Protein AF-A0A9X4KW22-F1 (afdb_monomer_lite)

Structure (mmCIF, N/CA/C/O backbone):
data_AF-A0A9X4KW22-F1
#
_entry.id   AF-A0A9X4KW22-F1
#
loop_
_atom_site.group_PDB
_atom_site.id
_atom_site.type_symbol
_atom_site.label_atom_id
_atom_site.label_alt_id
_atom_site.label_comp_id
_atom_site.label_asym_id
_atom_site.label_entity_id
_atom_site.label_seq_id
_atom_site.pdbx_PDB_ins_code
_atom_site.Cartn_x
_atom_site.Cartn_y
_atom_site.Cartn_z
_atom_site.occupancy
_atom_site.B_iso_or_equiv
_atom_site.auth_seq_id
_atom_site.auth_comp_id
_atom_site.auth_asym_id
_atom_site.auth_atom_id
_atom_site.pdbx_PDB_model_num
ATOM 1 N N . MET A 1 1 ? 30.958 -29.853 -17.202 1.00 56.41 1 MET A N 1
ATOM 2 C CA . MET A 1 1 ? 30.035 -29.160 -18.134 1.00 56.41 1 MET A CA 1
ATOM 3 C C . MET A 1 1 ? 29.607 -29.977 -19.360 1.00 56.41 1 MET A C 1
ATOM 5 O O . MET A 1 1 ? 28.405 -30.111 -19.519 1.00 56.41 1 MET A O 1
ATOM 9 N N . ARG A 1 2 ? 30.495 -30.585 -20.183 1.00 57.00 2 ARG A N 1
ATOM 10 C CA . ARG A 1 2 ? 30.090 -31.343 -21.409 1.00 57.00 2 ARG A CA 1
ATOM 11 C C . ARG A 1 2 ? 28.967 -32.367 -21.187 1.00 57.00 2 ARG A C 1
ATOM 13 O O . ARG A 1 2 ? 28.026 -32.449 -21.966 1.00 57.00 2 ARG A O 1
ATOM 20 N N . ILE A 1 3 ? 29.062 -33.120 -20.091 1.00 61.53 3 ILE A N 1
ATOM 21 C CA . ILE A 1 3 ? 28.071 -34.135 -19.711 1.00 61.53 3 ILE A CA 1
ATOM 22 C C . ILE A 1 3 ? 26.738 -33.487 -19.306 1.00 61.53 3 ILE A C 1
ATOM 24 O O . ILE A 1 3 ? 25.686 -34.054 -19.566 1.00 61.53 3 ILE A O 1
ATOM 28 N N . TRP A 1 4 ? 26.767 -32.300 -18.702 1.00 73.88 4 TRP A N 1
ATOM 29 C CA . TRP A 1 4 ? 25.582 -31.639 -18.159 1.00 73.88 4 TRP A CA 1
ATOM 30 C C . TRP A 1 4 ? 24.745 -30.964 -19.245 1.00 73.88 4 TRP A C 1
ATOM 32 O O . TRP A 1 4 ? 23.561 -31.258 -19.321 1.00 73.88 4 TRP A O 1
ATOM 42 N N . SER A 1 5 ? 25.332 -30.158 -20.138 1.00 81.94 5 SER A N 1
ATOM 43 C CA . SER A 1 5 ? 24.567 -29.484 -21.206 1.00 81.94 5 SER A CA 1
ATOM 44 C C . SER A 1 5 ? 23.898 -30.482 -22.155 1.00 81.94 5 SER A C 1
ATOM 46 O O . SER A 1 5 ? 22.730 -30.316 -22.499 1.00 81.94 5 SER A O 1
ATOM 48 N N . LYS A 1 6 ? 24.598 -31.572 -22.506 1.00 88.00 6 LYS A N 1
ATOM 49 C CA . LYS A 1 6 ? 24.009 -32.678 -23.271 1.00 88.00 6 LYS A CA 1
ATOM 50 C C . LYS A 1 6 ? 22.896 -33.376 -22.485 1.00 88.00 6 LYS A C 1
ATOM 52 O O . LYS A 1 6 ? 21.819 -33.572 -23.027 1.00 88.00 6 LYS A O 1
ATOM 57 N N . LYS A 1 7 ? 23.111 -33.714 -21.207 1.00 92.31 7 LYS A N 1
ATOM 58 C CA . LYS A 1 7 ? 22.068 -34.340 -20.372 1.00 92.31 7 LYS A CA 1
ATOM 59 C C . LYS A 1 7 ? 20.830 -33.456 -20.218 1.00 92.31 7 LYS A C 1
ATOM 61 O O . LYS A 1 7 ? 19.724 -33.979 -20.269 1.00 92.31 7 LYS A O 1
ATOM 66 N N . VAL A 1 8 ? 21.003 -32.144 -20.048 1.00 93.12 8 VAL A N 1
ATOM 67 C CA . VAL A 1 8 ? 19.897 -31.177 -19.978 1.00 93.12 8 VAL A CA 1
ATOM 68 C C . VAL A 1 8 ? 19.149 -31.142 -21.305 1.00 93.12 8 VAL A C 1
ATOM 70 O O . VAL A 1 8 ? 17.928 -31.265 -21.309 1.00 93.12 8 VAL A O 1
ATOM 73 N N . HIS A 1 9 ? 19.865 -31.050 -22.429 1.00 94.50 9 HIS A N 1
ATOM 74 C CA . HIS A 1 9 ? 19.264 -31.133 -23.758 1.00 94.50 9 HIS A CA 1
ATOM 75 C C . HIS A 1 9 ? 18.463 -32.430 -23.936 1.00 94.50 9 HIS A C 1
ATOM 77 O O . HIS A 1 9 ? 17.272 -32.372 -24.233 1.00 94.50 9 HIS A O 1
ATOM 83 N N . ASP A 1 10 ? 19.093 -33.587 -23.717 1.00 95.31 10 ASP A N 1
ATOM 84 C CA . ASP A 1 10 ? 18.477 -34.905 -23.890 1.00 95.31 10 ASP A CA 1
ATOM 85 C C . ASP A 1 10 ? 17.248 -35.061 -22.990 1.00 95.31 10 ASP A C 1
ATOM 87 O O . ASP A 1 10 ? 16.226 -35.594 -23.420 1.00 95.31 10 ASP A O 1
ATOM 91 N N . ARG A 1 11 ? 17.312 -34.552 -21.751 1.00 96.62 11 ARG A N 1
ATOM 92 C CA . ARG A 1 11 ? 16.178 -34.576 -20.828 1.00 96.62 11 ARG A CA 1
ATOM 93 C C . ARG A 1 11 ? 15.033 -33.694 -21.315 1.00 96.62 11 ARG A C 1
ATOM 95 O O . ARG A 1 11 ? 13.897 -34.151 -21.328 1.00 96.62 11 ARG A O 1
ATOM 102 N N . LEU A 1 12 ? 15.319 -32.470 -21.761 1.00 96.50 12 LEU A N 1
ATOM 103 C CA . LEU A 1 12 ? 14.310 -31.577 -22.336 1.00 96.50 12 LEU A CA 1
ATOM 104 C C . LEU A 1 12 ? 13.666 -32.174 -23.593 1.00 96.50 12 LEU A C 1
ATOM 106 O O . LEU A 1 12 ? 12.478 -31.959 -23.822 1.00 96.50 12 LEU A O 1
ATOM 110 N N . VAL A 1 13 ? 14.426 -32.911 -24.408 1.00 96.94 13 VAL A N 1
ATOM 111 C CA . VAL A 1 13 ? 13.891 -33.644 -25.565 1.00 96.94 13 VAL A CA 1
ATOM 112 C C . VAL A 1 13 ? 12.989 -34.787 -25.105 1.00 96.94 13 VAL A C 1
ATOM 114 O O . VAL A 1 13 ? 11.855 -34.872 -25.570 1.00 96.94 13 VAL A O 1
ATOM 117 N N . ALA A 1 14 ? 13.450 -35.619 -24.166 1.00 97.88 14 ALA A N 1
ATOM 118 C CA . ALA A 1 14 ? 12.672 -36.732 -23.621 1.00 97.88 14 ALA A CA 1
ATOM 119 C C . ALA A 1 14 ? 11.359 -36.269 -22.966 1.00 97.88 14 ALA A C 1
ATOM 121 O O . ALA A 1 14 ? 10.338 -36.938 -23.093 1.00 97.88 14 ALA A O 1
ATOM 122 N N . ASP A 1 15 ? 11.372 -35.098 -22.328 1.00 97.62 15 ASP A N 1
ATOM 123 C CA . ASP A 1 15 ? 10.196 -34.486 -21.704 1.00 97.62 15 ASP A CA 1
ATOM 124 C C . ASP A 1 15 ? 9.300 -33.722 -22.704 1.00 97.62 15 ASP A C 1
ATOM 126 O O . ASP A 1 15 ? 8.287 -33.152 -22.300 1.00 97.62 15 ASP A O 1
ATOM 130 N N . GLY A 1 16 ? 9.661 -33.650 -23.993 1.00 97.25 16 GLY A N 1
ATOM 131 C CA . GLY A 1 16 ? 8.909 -32.906 -25.015 1.00 97.25 16 GLY A CA 1
ATOM 132 C C . GLY A 1 16 ? 8.943 -31.380 -24.844 1.00 97.25 16 GLY A C 1
ATOM 133 O O . GLY A 1 16 ? 8.082 -30.676 -25.364 1.00 97.25 16 GLY A O 1
ATOM 134 N N . ARG A 1 17 ? 9.925 -30.848 -24.103 1.00 96.94 17 ARG A N 1
ATOM 135 C CA . ARG A 1 17 ? 10.031 -29.430 -23.705 1.00 96.94 17 ARG A CA 1
ATOM 136 C C . ARG A 1 17 ? 11.153 -28.659 -24.395 1.00 96.94 17 ARG A C 1
ATOM 138 O O . ARG A 1 17 ? 11.261 -27.452 -24.199 1.00 96.94 17 ARG A O 1
ATOM 145 N N . ARG A 1 18 ? 11.993 -29.306 -25.211 1.00 95.50 18 ARG A N 1
ATOM 146 C CA . ARG A 1 18 ? 13.174 -28.663 -25.824 1.00 95.50 18 ARG A CA 1
ATOM 147 C C . ARG A 1 18 ? 12.856 -27.424 -26.669 1.00 95.50 18 ARG A C 1
ATOM 149 O O . ARG A 1 18 ? 13.674 -26.508 -26.704 1.00 95.50 18 ARG A O 1
ATOM 156 N N . SER A 1 19 ? 11.695 -27.372 -27.319 1.00 95.50 19 SER A N 1
ATOM 157 C CA . SER A 1 19 ? 11.246 -26.207 -28.097 1.00 95.50 19 SER A CA 1
ATOM 158 C C . SER A 1 19 ? 10.854 -25.001 -27.232 1.00 95.50 19 SER A C 1
ATOM 160 O O . SER A 1 19 ? 10.839 -23.884 -27.742 1.00 95.50 19 SER A O 1
ATOM 162 N N . LEU A 1 20 ? 10.567 -25.211 -25.942 1.00 96.12 20 LEU A N 1
ATOM 163 C CA . LEU A 1 20 ? 10.131 -24.176 -24.998 1.00 96.12 20 LEU A CA 1
ATOM 164 C C . LEU A 1 20 ? 11.298 -23.485 -24.280 1.00 96.12 20 LEU A C 1
ATOM 166 O O . LEU A 1 20 ? 11.102 -22.435 -23.677 1.00 96.12 20 LEU A O 1
ATOM 170 N N . VAL A 1 21 ? 12.498 -24.074 -24.310 1.00 95.00 21 VAL A N 1
ATOM 171 C CA . VAL A 1 21 ? 13.663 -23.603 -23.549 1.00 95.00 21 VAL A CA 1
ATOM 172 C C . VAL A 1 21 ? 14.844 -23.405 -24.485 1.00 95.00 21 VAL A C 1
ATOM 174 O O . VAL A 1 21 ? 15.218 -24.316 -25.225 1.00 95.00 21 VAL A O 1
ATOM 177 N N . LYS A 1 22 ? 15.453 -22.219 -24.428 1.00 92.56 22 LYS A N 1
ATOM 178 C CA . LYS A 1 22 ? 16.705 -21.915 -25.121 1.00 92.56 22 LYS A CA 1
ATOM 179 C C . LYS A 1 22 ? 17.889 -22.184 -24.199 1.00 92.56 22 LYS A C 1
ATOM 181 O O . LYS A 1 22 ? 17.850 -21.814 -23.032 1.00 92.56 22 LYS A O 1
ATOM 186 N N . LEU A 1 23 ? 18.913 -22.859 -24.717 1.00 93.31 23 LEU A N 1
ATOM 187 C CA . LEU A 1 23 ? 20.138 -23.154 -23.972 1.00 93.31 23 LEU A CA 1
ATOM 188 C C . LEU A 1 23 ? 21.252 -22.211 -24.424 1.00 93.31 23 LEU A C 1
ATOM 190 O O . LEU A 1 23 ? 21.662 -22.263 -25.586 1.00 93.31 23 LEU A O 1
ATOM 194 N N . TRP A 1 24 ? 21.731 -21.369 -23.511 1.00 91.81 24 TRP A N 1
ATOM 195 C CA . TRP A 1 24 ? 22.828 -20.426 -23.738 1.00 91.81 24 TRP A CA 1
ATOM 196 C C . TRP A 1 24 ? 24.060 -20.818 -22.919 1.00 91.81 24 TRP A C 1
ATOM 198 O O . TRP A 1 24 ? 23.964 -21.580 -21.955 1.00 91.81 24 TRP A O 1
ATOM 208 N N . GLY A 1 25 ? 25.227 -20.346 -23.340 1.00 90.06 25 GLY A N 1
ATOM 209 C CA . GLY A 1 25 ? 26.470 -20.507 -22.598 1.00 90.06 25 GLY A CA 1
ATOM 210 C C . GLY A 1 25 ? 27.654 -19.837 -23.303 1.00 90.06 25 GLY A C 1
ATOM 211 O O . GLY A 1 25 ? 27.522 -19.423 -24.451 1.00 90.06 25 GLY A O 1
ATOM 212 N N . PRO A 1 26 ? 28.836 -19.776 -22.677 1.00 90.25 26 PRO A N 1
ATOM 213 C CA . PRO A 1 26 ? 29.156 -20.417 -21.406 1.00 90.25 26 PRO A CA 1
ATOM 214 C C . PRO A 1 26 ? 28.724 -19.675 -20.134 1.00 90.25 26 PRO A C 1
ATOM 216 O O . PRO A 1 26 ? 28.921 -20.271 -19.080 1.00 90.25 26 PRO A O 1
ATOM 219 N N . GLU A 1 27 ? 28.134 -18.473 -20.212 1.00 91.94 27 GLU A N 1
ATOM 220 C CA . GLU A 1 27 ? 27.935 -17.589 -19.041 1.00 91.94 27 GLU A CA 1
ATOM 221 C C . GLU A 1 27 ? 29.279 -17.259 -18.368 1.00 91.94 27 GLU A C 1
ATOM 223 O O . GLU A 1 27 ? 29.541 -17.649 -17.232 1.00 91.94 27 GLU A O 1
ATOM 228 N N . GLU A 1 28 ? 30.189 -16.621 -19.112 1.00 90.94 28 GLU A N 1
ATOM 229 C CA . GLU A 1 28 ? 31.540 -16.305 -18.629 1.00 90.94 28 GLU A CA 1
ATOM 230 C C . GLU A 1 28 ? 31.865 -14.813 -18.643 1.00 90.94 28 GLU A C 1
ATOM 232 O O . GLU A 1 28 ? 31.285 -14.035 -19.400 1.00 90.94 28 GLU A O 1
ATOM 237 N N . THR A 1 29 ? 32.868 -14.451 -17.844 1.00 91.06 29 THR A N 1
ATOM 238 C CA . THR A 1 29 ? 33.495 -13.132 -17.821 1.00 91.06 29 THR A CA 1
ATOM 239 C C . THR A 1 29 ? 35.002 -13.274 -18.028 1.00 91.06 29 THR A C 1
ATOM 241 O O . THR A 1 29 ? 35.657 -14.084 -17.369 1.00 91.06 29 THR A O 1
ATOM 244 N N . GLY A 1 30 ? 35.564 -12.495 -18.957 1.00 86.50 30 GLY A N 1
ATOM 245 C CA . GLY A 1 30 ? 37.014 -12.418 -19.171 1.00 86.50 30 GLY A CA 1
ATOM 246 C C . GLY A 1 30 ? 37.712 -13.699 -19.657 1.00 86.50 30 GLY A C 1
ATOM 247 O O . GLY A 1 30 ? 38.938 -13.733 -19.636 1.00 86.50 30 GLY A O 1
ATOM 248 N N . ALA A 1 31 ? 36.982 -14.722 -20.115 1.00 89.81 31 ALA A N 1
ATOM 249 C CA . ALA A 1 31 ? 37.521 -16.041 -20.454 1.00 89.81 31 ALA A CA 1
ATOM 250 C C . ALA A 1 31 ? 37.065 -16.533 -21.853 1.00 89.81 31 ALA A C 1
ATOM 252 O O . ALA A 1 31 ? 36.381 -17.557 -21.985 1.00 89.81 31 ALA A O 1
ATOM 253 N N . PRO A 1 32 ? 37.415 -15.821 -22.945 1.00 86.81 32 PRO A N 1
ATOM 254 C CA . PRO A 1 32 ? 36.957 -16.140 -24.303 1.00 86.81 32 PRO A CA 1
ATOM 255 C C . PRO A 1 32 ? 37.384 -17.535 -24.801 1.00 86.81 32 PRO A C 1
ATOM 257 O O . PRO A 1 32 ? 36.716 -18.125 -25.655 1.00 86.81 32 PRO A O 1
ATOM 260 N N . GLU A 1 33 ? 38.442 -18.126 -24.246 1.00 90.31 33 GLU A N 1
ATOM 261 C CA . GLU A 1 33 ? 38.845 -19.505 -24.525 1.00 90.31 33 GLU A CA 1
ATOM 262 C C . GLU A 1 33 ? 37.763 -20.530 -24.144 1.00 90.31 33 GLU A C 1
ATOM 264 O O . GLU A 1 33 ? 37.619 -21.555 -24.820 1.00 90.31 33 GLU A O 1
ATOM 269 N N . TRP A 1 34 ? 36.935 -20.238 -23.134 1.00 88.94 34 TRP A N 1
ATOM 270 C CA . TRP A 1 34 ? 35.775 -21.065 -22.800 1.00 88.94 34 TRP A CA 1
ATOM 271 C C . TRP A 1 34 ? 34.705 -21.015 -23.884 1.00 88.94 34 TRP A C 1
ATOM 273 O O . TRP A 1 34 ? 34.097 -22.044 -24.192 1.00 88.94 34 TRP A O 1
ATOM 283 N N . THR A 1 35 ? 34.514 -19.861 -24.522 1.00 88.94 35 THR A N 1
ATOM 284 C CA . THR A 1 35 ? 33.600 -19.720 -25.663 1.00 88.94 35 THR A CA 1
ATOM 285 C C . THR A 1 35 ? 34.052 -20.607 -26.828 1.00 88.94 35 THR A C 1
ATOM 287 O O . THR A 1 35 ? 33.262 -21.410 -27.338 1.00 88.94 35 THR A O 1
ATOM 290 N N . GLN A 1 36 ? 35.343 -20.572 -27.182 1.00 89.88 36 GLN A N 1
ATOM 291 C CA . GLN A 1 36 ? 35.923 -21.450 -28.210 1.00 89.88 36 GLN A CA 1
ATOM 292 C C . GLN A 1 36 ? 35.814 -22.937 -27.839 1.00 89.88 36 GLN A C 1
ATOM 294 O O . GLN A 1 36 ? 35.486 -23.792 -28.675 1.00 89.88 36 GLN A O 1
ATOM 299 N N . TYR A 1 37 ? 36.048 -23.267 -26.569 1.00 90.31 37 TYR A N 1
ATOM 300 C CA . TYR A 1 37 ? 35.907 -24.627 -26.068 1.00 90.31 37 TYR A CA 1
ATOM 301 C C . TYR A 1 37 ? 34.465 -25.136 -26.200 1.00 90.31 37 TYR A C 1
ATOM 303 O O . TYR A 1 37 ? 34.252 -26.249 -26.690 1.00 90.31 37 TYR A O 1
ATOM 311 N N . MET A 1 38 ? 33.465 -24.342 -25.808 1.00 89.19 38 MET A N 1
ATOM 312 C CA . MET A 1 38 ? 32.056 -24.733 -25.922 1.00 89.19 38 MET A CA 1
ATOM 313 C C . MET A 1 38 ? 31.631 -24.885 -27.380 1.00 89.19 38 MET A C 1
ATOM 315 O O . MET A 1 38 ? 30.975 -25.872 -27.718 1.00 89.19 38 MET A O 1
ATOM 319 N N . LYS A 1 39 ? 32.077 -23.980 -28.261 1.00 90.12 39 LYS A N 1
ATOM 320 C CA . LYS A 1 39 ? 31.867 -24.095 -29.710 1.00 90.12 39 LYS A CA 1
ATOM 321 C C . LYS A 1 39 ? 32.382 -25.412 -30.276 1.00 90.12 39 LYS A C 1
ATOM 323 O O . LYS A 1 39 ? 31.697 -26.064 -31.053 1.00 90.12 39 LYS A O 1
ATOM 328 N N . THR A 1 40 ? 33.555 -25.849 -29.842 1.00 91.44 40 THR A N 1
ATOM 329 C CA . THR A 1 40 ? 34.138 -27.103 -30.333 1.00 91.44 40 THR A CA 1
ATOM 330 C C . THR A 1 40 ? 33.365 -28.335 -29.846 1.00 91.44 40 THR A C 1
ATOM 332 O O . THR A 1 40 ? 33.310 -29.344 -30.541 1.00 91.44 40 THR A O 1
ATOM 335 N N . ASN A 1 41 ? 32.779 -28.284 -28.645 1.00 90.44 41 ASN A N 1
ATOM 336 C CA . ASN A 1 41 ? 32.367 -29.500 -27.936 1.00 90.44 41 ASN A CA 1
ATOM 337 C C . ASN A 1 41 ? 30.862 -29.677 -27.727 1.00 90.44 41 ASN A C 1
ATOM 339 O O . ASN A 1 41 ? 30.421 -30.811 -27.541 1.00 90.44 41 ASN A O 1
ATOM 343 N N . ILE A 1 42 ? 30.080 -28.597 -27.689 1.00 90.44 42 ILE A N 1
ATOM 344 C CA . ILE A 1 42 ? 28.644 -28.660 -27.369 1.00 90.44 42 ILE A CA 1
ATOM 345 C C . ILE A 1 42 ? 27.774 -27.733 -28.229 1.00 90.44 42 ILE A C 1
ATOM 347 O O . ILE A 1 42 ? 26.601 -27.548 -27.914 1.00 90.44 42 ILE A O 1
ATOM 351 N N . ASP A 1 43 ? 28.312 -27.169 -29.312 1.00 91.62 43 ASP A N 1
ATOM 352 C CA . ASP A 1 43 ? 27.600 -26.217 -30.171 1.00 91.62 43 ASP A CA 1
ATOM 353 C C . ASP A 1 43 ? 26.241 -26.739 -30.647 1.00 91.62 43 ASP A C 1
ATOM 355 O O . ASP A 1 43 ? 25.253 -26.023 -30.556 1.00 91.62 43 ASP A O 1
ATOM 359 N N . SER A 1 44 ? 26.133 -28.001 -31.067 1.00 91.44 44 SER A N 1
ATOM 360 C CA . SER A 1 44 ? 24.860 -28.577 -31.530 1.00 91.44 44 SER A CA 1
ATOM 361 C C . SER A 1 44 ? 23.741 -28.577 -30.478 1.00 91.44 44 SER A C 1
ATOM 363 O O . SER A 1 44 ? 22.572 -28.692 -30.839 1.00 91.44 44 SER A O 1
ATOM 365 N N . TYR A 1 45 ? 24.071 -28.434 -29.192 1.00 91.81 45 TYR A N 1
ATOM 366 C CA . TYR A 1 45 ? 23.094 -28.411 -28.103 1.00 91.81 45 TYR A CA 1
ATOM 367 C C . TYR A 1 45 ? 22.671 -26.991 -27.697 1.00 91.81 45 TYR A C 1
ATOM 369 O O . TYR A 1 45 ? 21.599 -26.846 -27.098 1.00 91.81 45 TYR A O 1
ATOM 377 N N . LEU A 1 46 ? 23.477 -25.973 -28.029 1.00 91.38 46 LEU A N 1
ATOM 378 C CA . LEU A 1 46 ? 23.262 -24.566 -27.674 1.00 91.38 46 LEU A CA 1
ATOM 379 C C . LEU A 1 46 ? 22.464 -23.815 -28.747 1.00 91.38 46 LEU A C 1
ATOM 381 O O . LEU A 1 46 ? 22.728 -23.947 -29.944 1.00 91.38 46 LEU A O 1
ATOM 385 N N . ASP A 1 47 ? 21.536 -22.969 -28.306 1.00 93.50 47 ASP A N 1
ATOM 386 C CA . ASP A 1 47 ? 20.774 -22.050 -29.159 1.00 93.50 47 ASP A CA 1
ATOM 387 C C . ASP A 1 47 ? 21.465 -20.697 -29.354 1.00 93.50 47 ASP A C 1
ATOM 389 O O . ASP A 1 47 ? 21.174 -20.001 -30.322 1.00 93.50 47 ASP A O 1
ATOM 393 N N . GLY A 1 48 ? 22.353 -20.313 -28.440 1.00 92.88 48 GLY A N 1
ATOM 394 C CA . GLY A 1 48 ? 23.026 -19.021 -28.445 1.00 92.88 48 GLY A CA 1
ATOM 395 C C . GLY A 1 48 ? 24.216 -19.012 -27.501 1.00 92.88 48 GLY A C 1
ATOM 396 O O . GLY A 1 48 ? 24.426 -19.967 -26.747 1.00 92.88 48 GLY A O 1
ATOM 397 N N . TYR A 1 49 ? 24.985 -17.934 -27.569 1.00 92.31 49 TYR A N 1
ATOM 398 C CA . TYR A 1 49 ? 26.152 -17.716 -26.731 1.00 92.31 49 TYR A CA 1
ATOM 399 C C . TYR A 1 49 ? 25.932 -16.570 -25.764 1.00 92.31 49 TYR A C 1
ATOM 401 O O . TYR A 1 49 ? 25.199 -15.636 -26.074 1.00 92.31 49 TYR A O 1
ATOM 409 N N . SER A 1 50 ? 26.569 -16.638 -24.605 1.00 93.69 50 SER A N 1
ATOM 410 C CA . SER A 1 50 ? 26.422 -15.622 -23.574 1.00 93.69 50 SER A CA 1
ATOM 411 C C . SER A 1 50 ? 27.722 -15.309 -22.855 1.00 93.69 50 SER A C 1
ATOM 413 O O . SER A 1 50 ? 28.601 -16.164 -22.734 1.00 93.69 50 SER A O 1
ATOM 415 N N . PHE A 1 51 ? 27.832 -14.062 -22.409 1.00 94.56 51 PHE A N 1
ATOM 416 C CA . PHE A 1 51 ? 28.982 -13.524 -21.693 1.00 94.56 51 PHE A CA 1
ATOM 417 C C . PHE A 1 51 ? 28.549 -12.363 -20.796 1.00 94.56 51 PHE A C 1
ATOM 419 O O . PHE A 1 51 ? 27.443 -11.837 -20.942 1.00 94.56 51 PHE A O 1
ATOM 426 N N . HIS A 1 52 ? 29.438 -11.953 -19.899 1.00 95.12 52 HIS A N 1
ATOM 427 C CA . HIS A 1 52 ? 29.236 -10.851 -18.964 1.00 95.12 52 HIS A CA 1
ATOM 428 C C . HIS A 1 52 ? 30.315 -9.789 -19.138 1.00 95.12 52 HIS A C 1
ATOM 430 O O . HIS A 1 52 ? 31.440 -10.095 -19.543 1.00 95.12 52 HIS A O 1
ATOM 436 N N . VAL A 1 53 ? 29.993 -8.548 -18.778 1.00 93.31 53 VAL A N 1
ATOM 437 C CA . VAL A 1 53 ? 30.983 -7.472 -18.644 1.00 93.31 53 VAL A CA 1
ATOM 438 C C . VAL A 1 53 ? 30.660 -6.610 -17.428 1.00 93.31 53 VAL A C 1
ATOM 440 O O . VAL A 1 53 ? 29.520 -6.207 -17.235 1.00 93.31 53 VAL A O 1
ATOM 443 N N . TYR A 1 54 ? 31.656 -6.285 -16.610 1.00 91.69 54 TYR A N 1
ATOM 444 C CA . TYR A 1 54 ? 31.461 -5.516 -15.379 1.00 91.69 54 TYR A CA 1
ATOM 445 C C . TYR A 1 54 ? 32.366 -4.293 -15.389 1.00 91.69 54 TYR A C 1
ATOM 447 O O . TYR A 1 54 ? 33.583 -4.430 -15.465 1.00 91.69 54 TYR A O 1
ATOM 455 N N . GLY A 1 55 ? 31.775 -3.098 -15.347 1.00 89.69 55 GLY A N 1
ATOM 456 C CA . GLY A 1 55 ? 32.537 -1.851 -15.432 1.00 89.69 55 GLY A CA 1
ATOM 457 C C . GLY A 1 55 ? 33.234 -1.607 -16.779 1.00 89.69 55 GLY A C 1
ATOM 458 O O . GLY A 1 55 ? 34.122 -0.763 -16.851 1.00 89.69 55 GLY A O 1
ATOM 459 N N . GLU A 1 56 ? 32.875 -2.346 -17.832 1.00 93.50 56 GLU A N 1
ATOM 460 C CA . GLU A 1 56 ? 33.603 -2.350 -19.107 1.00 93.50 56 GLU A CA 1
ATOM 461 C C . GLU A 1 56 ? 33.541 -0.985 -19.817 1.00 93.50 56 GLU A C 1
ATOM 463 O O . GLU A 1 56 ? 32.446 -0.479 -20.094 1.00 93.50 56 GLU A O 1
ATOM 468 N N . PRO A 1 57 ? 34.697 -0.385 -20.154 1.00 94.88 57 PRO A N 1
ATOM 469 C CA . PRO A 1 57 ? 34.743 0.852 -20.921 1.00 94.88 57 PRO A CA 1
ATOM 470 C C . PRO A 1 57 ? 34.210 0.696 -22.349 1.00 94.88 57 PRO A C 1
ATOM 472 O O . PRO A 1 57 ? 34.452 -0.295 -23.039 1.00 94.88 57 PRO A O 1
ATOM 475 N N . TYR A 1 58 ? 33.587 1.751 -22.875 1.00 94.81 58 TYR A N 1
ATOM 476 C CA . TYR A 1 58 ? 33.083 1.785 -24.251 1.00 94.81 58 TYR A CA 1
ATOM 477 C C . TYR A 1 58 ? 34.179 1.529 -25.300 1.00 94.81 58 TYR A C 1
ATOM 479 O O . TYR A 1 58 ? 33.911 0.970 -26.372 1.00 94.81 58 TYR A O 1
ATOM 487 N N . ALA A 1 59 ? 35.412 1.956 -25.007 1.00 95.12 59 ALA A N 1
ATOM 488 C CA . ALA A 1 59 ? 36.570 1.796 -25.883 1.00 95.12 59 ALA A CA 1
ATOM 489 C C . ALA A 1 59 ? 36.973 0.325 -26.080 1.00 95.12 59 ALA A C 1
ATOM 491 O O . ALA A 1 59 ? 37.442 -0.035 -27.157 1.00 95.12 59 ALA A O 1
ATOM 492 N N . THR A 1 60 ? 36.766 -0.522 -25.071 1.00 95.50 60 THR A N 1
ATOM 493 C CA . THR A 1 60 ? 37.169 -1.936 -25.067 1.00 95.50 60 THR A CA 1
ATOM 494 C C . THR A 1 60 ? 35.990 -2.894 -25.249 1.00 95.50 60 THR A C 1
ATOM 496 O O . THR A 1 60 ? 36.195 -4.035 -25.662 1.00 95.50 60 THR A O 1
ATOM 499 N N . LEU A 1 61 ? 34.749 -2.417 -25.096 1.00 95.38 61 LEU A N 1
ATOM 500 C CA . LEU A 1 61 ? 33.535 -3.221 -25.264 1.00 95.38 61 LEU A CA 1
ATOM 501 C C . LEU A 1 61 ? 33.431 -3.922 -26.636 1.00 95.38 61 LEU A C 1
ATOM 503 O O . LEU A 1 61 ? 33.012 -5.075 -26.697 1.00 95.38 61 LEU A O 1
ATOM 507 N N . SER A 1 62 ? 33.872 -3.290 -27.732 1.00 95.62 62 SER A N 1
ATOM 508 C CA . SER A 1 62 ? 33.881 -3.942 -29.059 1.00 95.62 62 SER A CA 1
ATOM 509 C C . SER A 1 62 ? 34.825 -5.146 -29.103 1.00 95.62 62 SER A C 1
ATOM 511 O O . SER A 1 62 ? 34.550 -6.152 -29.757 1.00 95.62 62 SER A O 1
ATOM 513 N N . THR A 1 63 ? 35.946 -5.077 -28.385 1.00 94.44 63 THR A N 1
ATOM 514 C CA . THR A 1 63 ? 36.876 -6.202 -28.239 1.00 94.44 63 THR A CA 1
ATOM 515 C C . THR A 1 63 ? 36.218 -7.329 -27.447 1.00 94.44 63 THR A C 1
ATOM 517 O O . THR A 1 63 ? 36.298 -8.489 -27.848 1.00 94.44 63 THR A O 1
ATOM 520 N N . ALA A 1 64 ? 35.504 -6.997 -26.366 1.00 92.50 64 ALA A N 1
ATOM 521 C CA . ALA A 1 64 ? 34.776 -7.982 -25.571 1.00 92.50 64 ALA A CA 1
ATOM 522 C C . ALA A 1 64 ? 33.698 -8.712 -26.395 1.00 92.50 64 ALA A C 1
ATOM 524 O O . ALA A 1 64 ? 33.642 -9.945 -26.345 1.00 92.50 64 ALA A O 1
ATOM 525 N N . ILE A 1 65 ? 32.912 -7.976 -27.195 1.00 93.19 65 ILE A N 1
ATOM 526 C CA . ILE A 1 65 ? 31.878 -8.523 -28.092 1.00 93.19 65 ILE A CA 1
ATOM 527 C C . ILE A 1 65 ? 32.513 -9.371 -29.201 1.00 93.19 65 ILE A C 1
ATOM 529 O O . ILE A 1 65 ? 32.135 -10.530 -29.394 1.00 93.19 65 ILE A O 1
ATOM 533 N N . SER A 1 66 ? 33.508 -8.829 -29.910 1.00 92.00 66 SER A N 1
ATOM 534 C CA . SER A 1 66 ? 34.143 -9.501 -31.054 1.00 92.00 66 SER A CA 1
ATOM 535 C C . SER A 1 66 ? 34.877 -10.787 -30.681 1.00 92.00 66 SER A C 1
ATOM 537 O O . SER A 1 66 ? 34.857 -11.747 -31.455 1.00 92.00 66 SER A O 1
ATOM 539 N N . ALA A 1 67 ? 35.443 -10.869 -29.473 1.00 89.31 67 ALA A N 1
ATOM 540 C CA . ALA A 1 67 ? 36.041 -12.097 -28.950 1.00 89.31 67 ALA A CA 1
ATOM 541 C C . ALA A 1 67 ? 35.043 -13.270 -28.875 1.00 89.31 67 ALA A C 1
ATOM 543 O O . ALA A 1 67 ? 35.453 -14.428 -28.879 1.00 89.31 67 ALA A O 1
ATOM 544 N N . ARG A 1 68 ? 33.735 -12.979 -28.831 1.00 88.94 68 ARG A N 1
ATOM 545 C CA . ARG A 1 68 ? 32.660 -13.972 -28.856 1.00 88.94 68 ARG A CA 1
ATOM 546 C C . ARG A 1 68 ? 32.103 -14.105 -30.272 1.00 88.94 68 ARG A C 1
ATOM 548 O O . ARG A 1 68 ? 32.160 -15.195 -30.837 1.00 88.94 68 ARG A O 1
ATOM 555 N N . THR A 1 69 ? 31.640 -13.017 -30.891 1.00 88.31 69 THR A N 1
ATOM 556 C CA . THR A 1 69 ? 30.971 -13.068 -32.211 1.00 88.31 69 THR A CA 1
ATOM 557 C C . THR A 1 69 ? 31.838 -13.676 -33.318 1.00 88.31 69 THR A C 1
ATOM 559 O O . THR A 1 69 ? 31.312 -14.365 -34.193 1.00 88.31 69 THR A O 1
ATOM 562 N N . SER A 1 70 ? 33.166 -13.520 -33.251 1.00 86.94 70 SER A N 1
ATOM 563 C CA . SER A 1 70 ? 34.103 -14.139 -34.203 1.00 86.94 70 SER A CA 1
ATOM 564 C C . SER A 1 70 ? 34.166 -15.673 -34.132 1.00 86.94 70 SER A C 1
ATOM 566 O O . SER A 1 70 ? 34.572 -16.308 -35.103 1.00 86.94 70 SER A O 1
ATOM 568 N N . VAL A 1 71 ? 33.739 -16.288 -33.023 1.00 84.75 71 VAL A N 1
ATOM 569 C CA . VAL A 1 71 ? 33.872 -17.733 -32.774 1.00 84.75 71 VAL A CA 1
ATOM 570 C C . VAL A 1 71 ? 32.699 -18.550 -33.329 1.00 84.75 71 VAL A C 1
ATOM 572 O O . VAL A 1 71 ? 32.890 -19.653 -33.844 1.00 84.75 71 VAL A O 1
ATOM 575 N N . PHE A 1 72 ? 31.461 -18.062 -33.215 1.00 75.69 72 PHE A N 1
ATOM 576 C CA . PHE A 1 72 ? 30.259 -18.882 -33.457 1.00 75.69 72 PHE A CA 1
ATOM 577 C C . PHE A 1 72 ? 29.397 -18.448 -34.648 1.00 75.69 72 PHE A C 1
ATOM 579 O O . PHE A 1 72 ? 28.392 -19.107 -34.934 1.00 75.69 72 PHE A O 1
ATOM 586 N N . GLY A 1 73 ? 29.801 -17.409 -35.381 1.00 75.94 73 GLY A N 1
ATOM 587 C CA . GLY A 1 73 ? 29.175 -17.026 -36.646 1.00 75.94 73 GLY A CA 1
ATOM 588 C C . GLY A 1 73 ? 27.730 -16.556 -36.473 1.00 75.94 73 GLY A C 1
ATOM 589 O O . GLY A 1 73 ? 27.485 -15.518 -35.876 1.00 75.94 73 GLY A O 1
ATOM 590 N N . SER A 1 74 ? 26.762 -17.302 -37.016 1.00 83.12 74 SER A N 1
ATOM 591 C CA . SER A 1 74 ? 25.362 -16.860 -37.142 1.00 83.12 74 SER A CA 1
ATOM 592 C C . SER A 1 74 ? 24.474 -17.101 -35.914 1.00 83.12 74 SER A C 1
ATOM 594 O O . SER A 1 74 ? 23.277 -16.819 -35.975 1.00 83.12 74 SER A O 1
ATOM 596 N N . LYS A 1 75 ? 24.997 -17.693 -34.834 1.00 91.25 75 LYS A N 1
ATOM 597 C CA . LYS A 1 75 ? 24.212 -17.906 -33.609 1.00 91.25 75 LYS A CA 1
ATOM 598 C C . LYS A 1 75 ? 24.088 -16.611 -32.801 1.00 91.25 75 LYS A C 1
ATOM 600 O O . LYS A 1 75 ? 25.049 -15.847 -32.764 1.00 91.25 75 LYS A O 1
ATOM 605 N N . PRO A 1 76 ? 22.939 -16.380 -32.141 1.00 93.00 76 PRO A N 1
ATOM 606 C CA . PRO A 1 76 ? 22.724 -15.172 -31.360 1.00 93.00 76 PRO A CA 1
ATOM 607 C C . PRO A 1 76 ? 23.646 -15.102 -30.139 1.00 93.00 76 PRO A C 1
ATOM 609 O O . PRO A 1 76 ? 24.031 -16.134 -29.580 1.00 93.00 76 PRO A O 1
ATOM 612 N N . VAL A 1 77 ? 23.949 -13.874 -29.719 1.00 92.88 77 VAL A N 1
ATOM 613 C CA . VAL A 1 77 ? 24.826 -13.552 -28.582 1.00 92.88 77 VAL A CA 1
ATOM 614 C C . VAL A 1 77 ? 24.070 -12.723 -27.576 1.00 92.88 77 VAL A C 1
ATOM 616 O O . VAL A 1 77 ? 23.385 -11.779 -27.954 1.00 92.88 77 VAL A O 1
ATOM 619 N N . TYR A 1 78 ? 24.237 -13.024 -26.300 1.00 95.12 78 TYR A N 1
ATOM 620 C CA . TYR A 1 78 ? 23.561 -12.334 -25.218 1.00 95.12 78 TYR A CA 1
ATOM 621 C C . TYR A 1 78 ? 24.592 -11.838 -24.208 1.00 95.12 78 TYR A C 1
ATOM 623 O O . TYR A 1 78 ? 25.389 -12.615 -23.689 1.00 95.12 78 TYR A O 1
ATOM 631 N N . LEU A 1 79 ? 24.576 -10.538 -23.927 1.00 95.75 79 LEU A N 1
ATOM 632 C CA . LEU A 1 79 ? 25.251 -9.985 -22.763 1.00 95.75 79 LEU A CA 1
ATOM 633 C C . LEU A 1 79 ? 24.327 -10.224 -21.564 1.00 95.75 79 LEU A C 1
ATOM 635 O O . LEU A 1 79 ? 23.379 -9.471 -21.344 1.00 95.75 79 LEU A O 1
ATOM 639 N N . THR A 1 80 ? 24.520 -11.331 -20.856 1.00 95.38 80 THR A N 1
ATOM 640 C CA . THR A 1 80 ? 23.558 -11.813 -19.852 1.00 95.38 80 THR A CA 1
ATOM 641 C C . THR A 1 80 ? 23.740 -11.188 -18.479 1.00 95.38 80 THR A C 1
ATOM 643 O O . THR A 1 80 ? 22.827 -11.288 -17.665 1.00 95.38 80 THR A O 1
ATOM 646 N N . GLU A 1 81 ? 24.855 -10.496 -18.242 1.00 93.62 81 GLU A N 1
ATOM 647 C CA . GLU A 1 81 ? 25.080 -9.707 -17.031 1.00 93.62 81 GLU A CA 1
ATOM 648 C C . GLU A 1 81 ? 25.985 -8.510 -17.349 1.00 93.62 81 GLU A C 1
ATOM 650 O O . GLU A 1 81 ? 27.068 -8.663 -17.927 1.00 93.62 81 GLU A O 1
ATOM 655 N N . PHE A 1 82 ? 25.550 -7.309 -16.967 1.00 93.69 82 PHE A N 1
ATOM 656 C CA . PHE A 1 82 ? 26.418 -6.139 -16.887 1.00 93.69 82 PHE A CA 1
ATOM 657 C C . PHE A 1 82 ? 25.973 -5.144 -15.813 1.00 93.69 82 PHE A C 1
ATOM 659 O O . PHE A 1 82 ? 24.806 -5.110 -15.413 1.00 93.69 82 PHE A O 1
ATOM 666 N N . GLY A 1 83 ? 26.908 -4.315 -15.349 1.00 91.56 83 GLY A N 1
ATOM 667 C CA . GLY A 1 83 ? 26.631 -3.261 -14.376 1.00 91.56 83 GLY A CA 1
ATOM 668 C C . GLY A 1 83 ? 27.882 -2.528 -13.898 1.00 91.56 83 GLY A C 1
ATOM 669 O O . GLY A 1 83 ? 29.009 -2.888 -14.251 1.00 91.56 83 GLY A O 1
ATOM 670 N N . TRP A 1 84 ? 27.660 -1.516 -13.057 1.00 89.62 84 TRP A N 1
ATOM 671 C CA . TRP A 1 84 ? 28.699 -0.720 -12.400 1.00 89.62 84 TRP A CA 1
ATOM 672 C C . TRP A 1 84 ? 28.481 -0.682 -10.896 1.00 89.62 84 TRP A C 1
ATOM 674 O O . TRP A 1 84 ? 27.343 -0.647 -10.438 1.00 89.62 84 TRP A O 1
ATOM 684 N N . ALA A 1 85 ? 29.586 -0.674 -10.154 1.00 84.69 85 ALA A N 1
ATOM 685 C CA . ALA A 1 85 ? 29.569 -0.663 -8.700 1.00 84.69 85 ALA A CA 1
ATOM 686 C C . ALA A 1 85 ? 29.325 0.740 -8.112 1.00 84.69 85 ALA A C 1
ATOM 688 O O . ALA A 1 85 ? 28.822 0.862 -6.997 1.00 84.69 85 ALA A O 1
ATOM 689 N N . SER A 1 86 ? 29.711 1.809 -8.817 1.00 86.19 86 SER A N 1
ATOM 690 C CA . SER A 1 86 ? 29.464 3.183 -8.374 1.00 86.19 86 SER A CA 1
ATOM 691 C C . SER A 1 86 ? 28.395 3.854 -9.228 1.00 86.19 86 SER A C 1
ATOM 693 O O . SER A 1 86 ? 28.372 3.752 -10.455 1.00 86.19 86 SER A O 1
ATOM 695 N N . ASP A 1 87 ? 27.511 4.590 -8.554 1.00 82.44 87 ASP A N 1
ATOM 696 C CA . ASP A 1 87 ? 26.387 5.290 -9.180 1.00 82.44 87 ASP A CA 1
ATOM 697 C C . ASP A 1 87 ? 26.823 6.451 -10.095 1.00 82.44 87 ASP A C 1
ATOM 699 O O . ASP A 1 87 ? 26.035 6.967 -10.883 1.00 82.44 87 ASP A O 1
ATOM 703 N N . ASN A 1 88 ? 28.091 6.865 -10.013 1.00 85.50 88 ASN A N 1
ATOM 704 C CA . ASN A 1 88 ? 28.662 7.906 -10.869 1.00 85.50 88 ASN A CA 1
ATOM 705 C C . ASN A 1 88 ? 29.505 7.342 -12.024 1.00 85.50 88 ASN A C 1
ATOM 707 O O . ASN A 1 88 ? 30.066 8.122 -12.788 1.00 85.50 88 ASN A O 1
ATOM 711 N N . ASP A 1 89 ? 29.605 6.017 -12.164 1.00 83.88 89 ASP A N 1
ATOM 712 C CA . ASP A 1 89 ? 30.459 5.404 -13.190 1.00 83.88 89 ASP A CA 1
ATOM 713 C C . ASP A 1 89 ? 29.767 5.304 -14.559 1.00 83.88 89 ASP A C 1
ATOM 715 O O . ASP A 1 89 ? 30.420 5.023 -15.564 1.00 83.88 89 ASP A O 1
ATOM 719 N N . SER A 1 90 ? 28.446 5.523 -14.611 1.00 84.81 90 SER A N 1
ATOM 720 C CA . SER A 1 90 ? 27.674 5.517 -15.854 1.00 84.81 90 SER A CA 1
ATOM 721 C C . SER A 1 90 ? 27.671 6.901 -16.507 1.00 84.81 90 SER A C 1
ATOM 723 O O . SER A 1 90 ? 26.836 7.736 -16.182 1.00 84.81 90 SER A O 1
ATOM 725 N N . GLY A 1 91 ? 28.550 7.106 -17.485 1.00 90.69 91 GLY A N 1
ATOM 726 C CA . GLY A 1 91 ? 28.640 8.299 -18.324 1.00 90.69 91 GLY A CA 1
ATOM 727 C C . GLY A 1 91 ? 29.118 7.978 -19.747 1.00 90.69 91 GLY A C 1
ATOM 728 O O . GLY A 1 91 ? 28.911 6.884 -20.263 1.00 90.69 91 GLY A O 1
ATOM 729 N N . TRP A 1 92 ? 29.788 8.931 -20.402 1.00 94.44 92 TRP A N 1
ATOM 730 C CA . TRP A 1 92 ? 30.228 8.793 -21.802 1.00 94.44 92 TRP A CA 1
ATOM 731 C C . TRP A 1 92 ? 31.269 7.682 -22.045 1.00 94.44 92 TRP A C 1
ATOM 733 O O . TRP A 1 92 ? 31.269 7.051 -23.108 1.00 94.44 92 TRP A O 1
ATOM 743 N N . ASP A 1 93 ? 32.177 7.455 -21.093 1.00 93.50 93 ASP A N 1
ATOM 744 C CA . ASP A 1 93 ? 33.301 6.521 -21.262 1.00 93.50 93 ASP A CA 1
ATOM 745 C C . ASP A 1 93 ? 32.944 5.073 -20.885 1.00 93.50 93 ASP A C 1
ATOM 747 O O . ASP A 1 93 ? 33.537 4.136 -21.418 1.00 93.50 93 ASP A O 1
ATOM 751 N N . SER A 1 94 ? 31.945 4.883 -20.025 1.00 92.19 94 SER A N 1
ATOM 752 C CA . SER A 1 94 ? 31.391 3.591 -19.604 1.00 92.19 94 SER A CA 1
ATOM 753 C C . SER A 1 94 ? 29.998 3.818 -19.035 1.00 92.19 94 SER A C 1
ATOM 755 O O . SER A 1 94 ? 29.805 4.808 -18.348 1.00 92.19 94 SER A O 1
ATOM 757 N N . GLY A 1 95 ? 29.006 2.981 -19.331 1.00 92.44 95 GLY A N 1
ATOM 758 C CA . GLY A 1 95 ? 27.670 3.171 -18.761 1.00 92.44 95 GLY A CA 1
ATOM 759 C C . GLY A 1 95 ? 26.561 2.397 -19.456 1.00 92.44 95 GLY A C 1
ATOM 760 O O . GLY A 1 95 ? 26.752 1.758 -20.490 1.00 92.44 95 GLY A O 1
ATOM 761 N N . TYR A 1 96 ? 25.357 2.474 -18.891 1.00 93.94 96 TYR A N 1
ATOM 762 C CA . TYR A 1 96 ? 24.224 1.675 -19.360 1.00 93.94 96 TYR A CA 1
ATOM 763 C C . TYR A 1 96 ? 23.828 1.991 -20.807 1.00 93.94 96 TYR A C 1
ATOM 765 O O . TYR A 1 96 ? 23.632 1.082 -21.615 1.00 93.94 96 TYR A O 1
ATOM 773 N N . ALA A 1 97 ? 23.743 3.277 -21.157 1.00 95.19 97 ALA A N 1
ATOM 774 C CA . ALA A 1 97 ? 23.326 3.704 -22.490 1.00 95.19 97 ALA A CA 1
ATOM 775 C C . ALA A 1 97 ? 24.332 3.300 -23.571 1.00 95.19 97 ALA A C 1
ATOM 777 O O . ALA A 1 97 ? 23.942 2.736 -24.593 1.00 95.19 97 ALA A O 1
ATOM 778 N N . ASN A 1 98 ? 25.623 3.540 -23.341 1.00 94.56 98 ASN A N 1
ATOM 779 C CA . ASN A 1 98 ? 26.649 3.227 -24.328 1.00 94.56 98 ASN A CA 1
ATOM 780 C C . ASN A 1 98 ? 26.843 1.716 -24.527 1.00 94.56 98 ASN A C 1
ATOM 782 O O . ASN A 1 98 ? 27.029 1.290 -25.670 1.00 94.56 98 ASN A O 1
ATOM 786 N N . THR A 1 99 ? 26.678 0.903 -23.476 1.00 96.00 99 THR A N 1
ATOM 787 C CA . THR A 1 99 ? 26.660 -0.559 -23.596 1.00 96.00 99 THR A CA 1
ATOM 788 C C . THR A 1 99 ? 25.475 -1.037 -24.421 1.00 96.00 99 THR A C 1
ATOM 790 O O . THR A 1 99 ? 25.665 -1.859 -25.317 1.00 96.00 99 THR A O 1
ATOM 793 N N . VAL A 1 100 ? 24.270 -0.496 -24.200 1.00 96.25 100 VAL A N 1
ATOM 794 C CA . VAL A 1 100 ? 23.084 -0.831 -25.010 1.00 96.25 100 VAL A CA 1
ATOM 795 C C . VAL A 1 100 ? 23.264 -0.400 -26.468 1.00 96.25 100 VAL A C 1
ATOM 797 O O . VAL A 1 100 ? 23.002 -1.194 -27.370 1.00 96.25 100 VAL A O 1
ATOM 800 N N . ILE A 1 101 ? 23.754 0.821 -26.713 1.00 97.38 101 ILE A N 1
ATOM 801 C CA . ILE A 1 101 ? 23.998 1.339 -28.068 1.00 97.38 101 ILE A CA 1
ATOM 802 C C . ILE A 1 101 ? 24.995 0.450 -28.817 1.00 97.38 101 ILE A C 1
ATOM 804 O O . ILE A 1 101 ? 24.728 0.034 -29.945 1.00 97.38 101 ILE A O 1
ATOM 808 N N . LYS A 1 102 ? 26.139 0.140 -28.197 1.00 96.81 102 LYS A N 1
ATOM 809 C CA . LYS A 1 102 ? 27.182 -0.672 -28.828 1.00 96.81 102 LYS A CA 1
ATOM 810 C C . LYS A 1 102 ? 26.736 -2.115 -29.035 1.00 96.81 102 LYS A C 1
ATOM 812 O O . LYS A 1 102 ? 26.894 -2.631 -30.135 1.00 96.81 102 LYS A O 1
ATOM 817 N N . SER A 1 103 ? 26.103 -2.722 -28.031 1.00 95.81 103 SER A N 1
ATOM 818 C CA . SER A 1 103 ? 25.541 -4.074 -28.126 1.00 95.81 103 SER A CA 1
ATOM 819 C C . SER A 1 103 ? 24.559 -4.190 -29.293 1.00 95.81 103 SER A C 1
ATOM 821 O O . SER A 1 103 ? 24.683 -5.099 -30.110 1.00 95.81 103 SER A O 1
ATOM 823 N N . ALA A 1 104 ? 23.633 -3.236 -29.427 1.00 96.38 104 ALA A N 1
ATOM 824 C CA . ALA A 1 104 ? 22.673 -3.219 -30.527 1.00 96.38 104 ALA A CA 1
ATOM 825 C C . ALA A 1 104 ? 23.363 -3.086 -31.895 1.00 96.38 104 ALA A C 1
ATOM 827 O O . ALA A 1 104 ? 23.097 -3.875 -32.801 1.00 96.38 104 ALA A O 1
ATOM 828 N N . ASN A 1 105 ? 24.274 -2.120 -32.037 1.00 96.69 105 ASN A N 1
ATOM 829 C CA . ASN A 1 105 ? 24.958 -1.846 -33.303 1.00 96.69 105 ASN A CA 1
ATOM 830 C C . ASN A 1 105 ? 25.925 -2.966 -33.730 1.00 96.69 105 ASN A C 1
ATOM 832 O O . ASN A 1 105 ? 26.161 -3.137 -34.923 1.00 96.69 105 ASN A O 1
ATOM 836 N N . GLU A 1 106 ? 26.465 -3.737 -32.782 1.00 94.75 106 GLU A N 1
ATOM 837 C CA . GLU A 1 106 ? 27.390 -4.852 -33.038 1.00 94.75 106 GLU A CA 1
ATOM 838 C C . GLU A 1 106 ? 26.702 -6.231 -33.046 1.00 94.75 106 GLU A C 1
ATOM 840 O O . GLU A 1 106 ? 27.369 -7.264 -33.114 1.00 94.75 106 GLU A O 1
ATOM 845 N N . GLY A 1 107 ? 25.364 -6.265 -33.034 1.00 92.44 107 GLY A N 1
ATOM 846 C CA . GLY A 1 107 ? 24.586 -7.485 -33.269 1.00 92.44 107 GLY A CA 1
ATOM 847 C C . GLY A 1 107 ? 24.391 -8.389 -32.050 1.00 92.44 107 GLY A C 1
ATOM 848 O O . GLY A 1 107 ? 24.041 -9.556 -32.214 1.00 92.44 107 GLY A O 1
ATOM 849 N N . VAL A 1 108 ? 24.579 -7.873 -30.834 1.00 94.56 108 VAL A N 1
ATOM 850 C CA . VAL A 1 108 ? 24.205 -8.572 -29.597 1.00 94.56 108 VAL A CA 1
ATOM 851 C C . VAL A 1 108 ? 22.677 -8.546 -29.450 1.00 94.56 108 VAL A C 1
ATOM 853 O O . VAL A 1 108 ? 22.029 -7.511 -29.590 1.00 94.56 108 VAL A O 1
ATOM 856 N N . ASN A 1 109 ? 22.080 -9.701 -29.164 1.00 93.19 109 ASN A N 1
ATOM 857 C CA . ASN A 1 109 ? 20.635 -9.939 -29.183 1.00 93.19 109 ASN A CA 1
ATOM 858 C C . ASN A 1 109 ? 19.917 -9.613 -27.863 1.00 93.19 109 ASN A C 1
ATOM 860 O O . ASN A 1 109 ? 18.689 -9.682 -27.806 1.00 93.19 109 ASN A O 1
ATOM 864 N N . GLY A 1 110 ? 20.657 -9.269 -26.810 1.00 93.50 110 GLY A N 1
ATOM 865 C CA . GLY A 1 110 ? 20.119 -8.820 -25.529 1.00 93.50 110 GLY A CA 1
ATOM 866 C C . GLY A 1 110 ? 21.230 -8.394 -24.573 1.00 93.50 110 GLY A C 1
ATOM 867 O O . GLY A 1 110 ? 22.328 -8.943 -24.633 1.00 93.50 110 GLY A O 1
ATOM 868 N N . ALA A 1 111 ? 20.932 -7.422 -23.714 1.00 93.94 111 ALA A N 1
ATOM 869 C CA . ALA A 1 111 ? 21.814 -6.943 -22.655 1.00 93.94 111 ALA A CA 1
ATOM 870 C C . ALA A 1 111 ? 21.021 -6.892 -21.343 1.00 93.94 111 ALA A C 1
ATOM 872 O O . ALA A 1 111 ? 20.020 -6.179 -21.262 1.00 93.94 111 ALA A O 1
ATOM 873 N N . LEU A 1 112 ? 21.434 -7.667 -20.343 1.00 93.56 112 LEU A N 1
ATOM 874 C CA . LEU A 1 112 ? 20.719 -7.824 -19.078 1.00 93.56 112 LEU A CA 1
ATOM 875 C C . LEU A 1 112 ? 21.508 -7.181 -17.936 1.00 93.56 112 LEU A C 1
ATOM 877 O O . LEU A 1 112 ? 22.666 -7.515 -17.693 1.00 93.56 112 LEU A O 1
ATOM 881 N N . VAL A 1 113 ? 20.866 -6.245 -17.241 1.00 92.00 113 VAL A N 1
ATOM 882 C CA . VAL A 1 113 ? 21.431 -5.611 -16.045 1.00 92.00 113 VAL A CA 1
ATOM 883 C C . VAL A 1 113 ? 21.484 -6.630 -14.911 1.00 92.00 113 VAL A C 1
ATOM 885 O O . VAL A 1 113 ? 20.524 -7.372 -14.720 1.00 92.00 113 VAL A O 1
ATOM 888 N N . TRP A 1 114 ? 22.582 -6.635 -14.153 1.00 89.06 114 TRP A N 1
ATOM 889 C CA . TRP A 1 114 ? 22.828 -7.628 -13.109 1.00 89.06 114 TRP A CA 1
ATOM 890 C C . TRP A 1 114 ? 21.791 -7.602 -11.972 1.00 89.06 114 TRP A C 1
ATOM 892 O O . TRP A 1 114 ? 21.029 -8.553 -11.814 1.00 89.06 114 TRP A O 1
ATOM 902 N N . GLN A 1 115 ? 21.718 -6.524 -11.182 1.00 86.19 115 GLN A N 1
ATOM 903 C CA . GLN A 1 115 ? 20.844 -6.464 -10.004 1.00 86.19 115 GLN A CA 1
ATOM 904 C C . GLN A 1 115 ? 19.818 -5.334 -10.120 1.00 86.19 115 GLN A C 1
ATOM 906 O O . GLN A 1 115 ? 20.163 -4.157 -10.127 1.00 86.19 115 GLN A O 1
ATOM 911 N N . LEU A 1 116 ? 18.528 -5.682 -10.179 1.00 85.88 116 LEU A N 1
ATOM 912 C CA . LEU A 1 116 ? 17.447 -4.687 -10.166 1.00 85.88 116 LEU A CA 1
ATOM 913 C C . LEU A 1 116 ? 17.288 -4.038 -8.790 1.00 85.88 116 LEU A C 1
ATOM 915 O O . LEU A 1 116 ? 17.085 -2.830 -8.702 1.00 85.88 116 LEU A O 1
ATOM 919 N N . ASN A 1 117 ? 17.388 -4.835 -7.728 1.00 82.31 117 ASN A N 1
ATOM 920 C CA . ASN A 1 117 ? 17.353 -4.355 -6.359 1.00 82.31 117 ASN A CA 1
ATOM 921 C C . ASN A 1 117 ? 18.293 -5.163 -5.462 1.00 82.31 117 ASN A C 1
ATOM 923 O O . ASN A 1 117 ? 18.472 -6.365 -5.670 1.00 82.31 117 ASN A O 1
ATOM 927 N N . GLY A 1 118 ? 18.843 -4.517 -4.440 1.00 76.31 118 GLY A N 1
ATOM 928 C CA . GLY A 1 118 ? 19.530 -5.189 -3.351 1.00 76.31 118 GLY A CA 1
ATOM 929 C C . GLY A 1 118 ? 18.575 -6.067 -2.535 1.00 76.31 118 GLY A C 1
ATOM 930 O O . GLY A 1 118 ? 17.354 -5.867 -2.519 1.00 76.31 118 GLY A O 1
ATOM 931 N N . GLY A 1 119 ? 19.128 -7.068 -1.853 1.00 68.94 119 GLY A N 1
ATOM 932 C CA . GLY A 1 119 ? 18.370 -8.014 -1.039 1.00 68.94 119 GLY A CA 1
ATOM 933 C C . GLY A 1 119 ? 19.121 -8.405 0.228 1.00 68.94 119 GLY A C 1
ATOM 934 O O . GLY A 1 119 ? 20.345 -8.526 0.226 1.00 68.94 119 GLY A O 1
ATOM 935 N N . TYR A 1 120 ? 18.382 -8.619 1.314 1.00 65.25 120 TYR A N 1
ATOM 936 C CA . TYR A 1 120 ? 18.926 -9.127 2.571 1.00 65.25 120 TYR A CA 1
ATOM 937 C C . TYR A 1 120 ? 18.131 -10.362 2.968 1.00 65.25 120 TYR A C 1
ATOM 939 O O . TYR A 1 120 ? 16.941 -10.268 3.269 1.00 65.25 120 TYR A O 1
ATOM 947 N N . SER A 1 121 ? 18.781 -11.519 2.925 1.00 61.16 121 SER A N 1
ATOM 948 C CA . SER A 1 121 ? 18.244 -12.770 3.454 1.00 61.16 121 SER A CA 1
ATOM 949 C C . SER A 1 121 ? 18.942 -13.131 4.762 1.00 61.16 121 SER A C 1
ATOM 951 O O . SER A 1 121 ? 20.052 -12.676 5.045 1.00 61.16 121 SER A O 1
ATOM 953 N N . THR A 1 122 ? 18.261 -13.907 5.603 1.00 59.84 122 THR A N 1
ATOM 954 C CA . THR A 1 122 ? 18.859 -14.459 6.821 1.00 59.84 122 THR A CA 1
ATOM 955 C C . THR A 1 122 ? 19.925 -15.492 6.460 1.00 59.84 122 THR A C 1
ATOM 957 O O . THR A 1 122 ? 19.748 -16.270 5.529 1.00 59.84 122 THR A O 1
ATOM 960 N N . ASP A 1 123 ? 21.022 -15.509 7.210 1.00 47.38 123 ASP A N 1
ATOM 961 C CA . ASP A 1 123 ? 22.095 -16.507 7.098 1.00 47.38 123 ASP A CA 1
ATOM 962 C C . ASP A 1 123 ? 21.531 -17.951 7.181 1.00 47.38 123 ASP A C 1
ATOM 964 O O . ASP A 1 123 ? 20.658 -18.184 8.026 1.00 47.38 123 ASP A O 1
ATOM 968 N N . PRO A 1 124 ? 21.961 -18.922 6.339 1.00 53.91 124 PRO A N 1
ATOM 969 C CA . PRO A 1 124 ? 23.158 -18.954 5.482 1.00 53.91 124 PRO A CA 1
ATOM 970 C C . PRO A 1 124 ? 23.021 -18.317 4.088 1.00 53.91 124 PRO A C 1
ATOM 972 O O . PRO A 1 124 ? 23.972 -18.358 3.308 1.00 53.91 124 PRO A O 1
ATOM 975 N N . ASP A 1 125 ? 21.866 -17.740 3.749 1.00 61.44 125 ASP A N 1
ATOM 976 C CA . ASP A 1 125 ? 21.547 -17.357 2.363 1.00 61.44 125 ASP A CA 1
ATOM 977 C C . ASP A 1 125 ? 22.294 -16.092 1.884 1.00 61.44 125 ASP A C 1
ATOM 979 O O . ASP A 1 125 ? 22.316 -15.785 0.691 1.00 61.44 125 ASP A O 1
ATOM 983 N N . GLY A 1 126 ? 22.958 -15.381 2.805 1.00 58.00 126 GLY A N 1
ATOM 984 C CA . GLY A 1 126 ? 23.791 -14.209 2.529 1.00 58.00 126 GLY A CA 1
ATOM 985 C C . GLY A 1 126 ? 23.001 -12.932 2.214 1.00 58.00 126 GLY A C 1
ATOM 986 O O . GLY A 1 126 ? 21.791 -12.942 2.004 1.00 58.00 126 GLY A O 1
ATOM 987 N N . SER A 1 127 ? 23.696 -11.792 2.198 1.00 60.69 127 SER A N 1
ATOM 988 C CA . SER A 1 127 ? 23.165 -10.535 1.657 1.00 60.69 127 SER A CA 1
ATOM 989 C C . SER A 1 127 ? 23.533 -10.439 0.179 1.00 60.69 127 SER A C 1
ATOM 991 O O . SER A 1 127 ? 24.690 -10.637 -0.186 1.00 60.69 127 SER A O 1
ATOM 993 N N . THR A 1 128 ? 22.560 -10.110 -0.668 1.00 64.50 128 THR A N 1
ATOM 994 C CA . THR A 1 128 ? 22.778 -9.781 -2.084 1.00 64.50 128 THR A CA 1
ATOM 995 C C . THR A 1 128 ? 22.753 -8.273 -2.323 1.00 64.50 128 THR A C 1
ATOM 997 O O . THR A 1 128 ? 22.753 -7.841 -3.473 1.00 64.50 128 THR A O 1
ATOM 1000 N N . ASN A 1 129 ? 22.769 -7.452 -1.264 1.00 67.19 129 ASN A N 1
ATOM 1001 C CA . ASN A 1 129 ? 22.917 -5.998 -1.352 1.00 67.19 129 ASN A CA 1
ATOM 1002 C C . ASN A 1 129 ? 24.363 -5.631 -1.737 1.00 67.19 129 ASN A C 1
ATOM 1004 O O . ASN A 1 129 ? 25.151 -5.168 -0.910 1.00 67.19 129 ASN A O 1
ATOM 1008 N N . GLY A 1 130 ? 24.722 -5.956 -2.980 1.00 67.50 130 GLY A N 1
ATOM 1009 C CA . GLY A 1 130 ? 26.007 -5.663 -3.598 1.00 67.50 130 GLY A CA 1
ATOM 1010 C C . GLY A 1 130 ? 26.078 -4.227 -4.107 1.00 67.50 130 GLY A C 1
ATOM 1011 O O . GLY A 1 130 ? 25.152 -3.449 -3.944 1.00 67.50 130 GLY A O 1
ATOM 1012 N N . ASN A 1 131 ? 27.189 -3.873 -4.749 1.00 78.75 131 ASN A N 1
ATOM 1013 C CA . ASN A 1 131 ? 27.385 -2.517 -5.268 1.00 78.75 131 ASN A CA 1
ATOM 1014 C C . ASN A 1 131 ? 26.727 -2.285 -6.647 1.00 78.75 131 ASN A C 1
ATOM 1016 O O . ASN A 1 131 ? 26.717 -1.159 -7.126 1.00 78.75 131 ASN A O 1
ATOM 1020 N N . TYR A 1 132 ? 26.204 -3.330 -7.297 1.00 84.69 132 TYR A N 1
ATOM 1021 C CA . TYR A 1 132 ? 25.753 -3.320 -8.700 1.00 84.69 132 TYR A CA 1
ATOM 1022 C C . TYR A 1 132 ? 24.233 -3.166 -8.882 1.00 84.69 132 TYR A C 1
ATOM 1024 O O . TYR A 1 132 ? 23.714 -3.352 -9.984 1.00 84.69 132 TYR A O 1
ATOM 1032 N N . ASP A 1 133 ? 23.505 -2.889 -7.809 1.00 85.94 133 ASP A N 1
ATOM 1033 C CA . ASP A 1 133 ? 22.054 -2.764 -7.784 1.00 85.94 133 ASP A CA 1
ATOM 1034 C C . ASP A 1 133 ? 21.559 -1.394 -8.260 1.00 85.94 133 ASP A C 1
ATOM 1036 O O . ASP A 1 133 ? 22.162 -0.357 -7.997 1.00 85.94 133 ASP A O 1
ATOM 1040 N N . LEU A 1 134 ? 20.416 -1.375 -8.949 1.00 89.12 134 LEU A N 1
ATOM 1041 C CA . LEU A 1 134 ? 19.757 -0.125 -9.349 1.00 89.12 134 LEU A CA 1
ATOM 1042 C C . LEU A 1 134 ? 19.055 0.564 -8.167 1.00 89.12 134 LEU A C 1
ATOM 1044 O O . LEU A 1 134 ? 18.824 1.774 -8.183 1.00 89.12 134 LEU A O 1
ATOM 1048 N N . TYR A 1 135 ? 18.692 -0.207 -7.147 1.00 86.31 135 TYR A N 1
ATOM 1049 C CA . TYR A 1 135 ? 17.919 0.248 -6.002 1.00 86.31 135 TYR A CA 1
ATOM 1050 C C . TYR A 1 135 ? 18.321 -0.582 -4.781 1.00 86.31 135 TYR A C 1
ATOM 1052 O O . TYR A 1 135 ? 18.217 -1.804 -4.830 1.00 86.31 135 TYR A O 1
ATOM 1060 N N . ASP A 1 136 ? 18.759 0.053 -3.694 1.00 79.00 136 ASP A N 1
ATOM 1061 C CA . ASP A 1 136 ? 19.049 -0.672 -2.456 1.00 79.00 136 ASP A CA 1
ATOM 1062 C C . ASP A 1 136 ? 17.820 -1.457 -1.955 1.00 79.00 136 ASP A C 1
ATOM 1064 O O . ASP A 1 136 ? 16.670 -1.199 -2.335 1.00 79.00 136 ASP A O 1
ATOM 1068 N N . ALA A 1 137 ? 18.048 -2.418 -1.060 1.00 74.25 137 ALA A N 1
ATOM 1069 C CA . ALA A 1 137 ? 16.951 -3.111 -0.400 1.00 74.25 137 ALA A CA 1
ATOM 1070 C C . ALA A 1 137 ? 15.994 -2.111 0.285 1.00 74.25 137 ALA A C 1
ATOM 1072 O O . ALA A 1 137 ? 16.414 -1.267 1.065 1.00 74.25 137 ALA A O 1
ATOM 1073 N N . LEU A 1 138 ? 14.680 -2.243 0.069 1.00 70.25 138 LEU A N 1
ATOM 1074 C CA . LEU A 1 138 ? 13.677 -1.247 0.502 1.00 70.25 138 LEU A CA 1
ATOM 1075 C C . LEU A 1 138 ? 13.714 -0.868 1.999 1.00 70.25 138 LEU A C 1
ATOM 1077 O O . LEU A 1 138 ? 13.198 0.180 2.385 1.00 70.25 138 LEU A O 1
ATOM 1081 N N . TYR A 1 139 ? 14.285 -1.714 2.863 1.00 69.56 139 TYR A N 1
ATOM 1082 C CA . TYR A 1 139 ? 14.429 -1.418 4.290 1.00 69.56 139 TYR A CA 1
ATOM 1083 C C . TYR A 1 139 ? 15.640 -0.518 4.616 1.00 69.56 139 TYR A C 1
ATOM 1085 O O . TYR A 1 139 ? 15.657 0.072 5.697 1.00 69.56 139 TYR A O 1
ATOM 1093 N N . THR A 1 140 ? 16.638 -0.401 3.729 1.00 71.50 140 THR A N 1
ATOM 1094 C CA . THR A 1 140 ? 17.794 0.501 3.895 1.00 71.50 140 THR A CA 1
ATOM 1095 C C . THR A 1 140 ? 17.501 1.905 3.374 1.00 71.50 140 THR A C 1
ATOM 1097 O O . THR A 1 140 ? 18.051 2.877 3.890 1.00 71.50 140 THR A O 1
ATOM 1100 N N . GLY A 1 141 ? 16.603 2.034 2.397 1.00 77.56 141 GLY A N 1
ATOM 1101 C CA . GLY A 1 141 ? 16.213 3.311 1.819 1.00 77.56 141 GLY A CA 1
ATOM 1102 C C . GLY A 1 141 ? 15.186 3.157 0.703 1.00 77.56 141 GLY A C 1
ATOM 1103 O O . GLY A 1 141 ? 15.008 2.082 0.142 1.00 77.56 141 GLY A O 1
ATOM 1104 N N . LEU A 1 142 ? 14.503 4.258 0.385 1.00 81.00 142 LEU A N 1
ATOM 1105 C CA . LEU A 1 142 ? 13.515 4.323 -0.700 1.00 81.00 142 LEU A CA 1
ATOM 1106 C C . LEU A 1 142 ? 14.010 5.129 -1.902 1.00 81.00 142 LEU A C 1
ATOM 1108 O O . LEU A 1 142 ? 13.239 5.429 -2.801 1.00 81.00 142 LEU A O 1
ATOM 1112 N N . THR A 1 143 ? 15.268 5.554 -1.908 1.00 87.44 143 THR A N 1
ATOM 1113 C CA . THR A 1 143 ? 15.798 6.392 -2.982 1.00 87.44 143 THR A CA 1
ATOM 1114 C C . THR A 1 143 ? 16.562 5.503 -3.961 1.00 87.44 143 THR A C 1
ATOM 1116 O O . THR A 1 143 ? 17.587 4.950 -3.564 1.00 87.44 143 THR A O 1
ATOM 1119 N N . PRO A 1 144 ? 16.103 5.347 -5.217 1.00 90.62 144 PRO A N 1
ATOM 1120 C CA . PRO A 1 144 ? 16.849 4.605 -6.227 1.00 90.62 144 PRO A CA 1
ATOM 1121 C C . PRO A 1 144 ? 18.159 5.310 -6.584 1.00 90.62 144 PRO A C 1
ATOM 1123 O O . PRO A 1 144 ? 18.284 6.529 -6.436 1.00 90.62 144 PRO A O 1
ATOM 1126 N N . LYS A 1 145 ? 19.108 4.549 -7.129 1.00 90.44 145 LYS A N 1
ATOM 1127 C CA . LYS A 1 145 ? 20.367 5.071 -7.670 1.00 90.44 145 LYS A CA 1
ATOM 1128 C C . LYS A 1 145 ? 20.135 5.732 -9.035 1.00 90.44 145 LYS A C 1
ATOM 1130 O O . LYS A 1 145 ? 19.153 5.419 -9.710 1.00 90.44 145 LYS A O 1
ATOM 1135 N N . LYS A 1 146 ? 21.022 6.618 -9.501 1.00 92.00 146 LYS A N 1
ATOM 1136 C CA . LYS A 1 146 ? 20.961 7.197 -10.863 1.00 92.00 146 LYS A CA 1
ATOM 1137 C C . LYS A 1 146 ? 20.873 6.111 -11.936 1.00 92.00 146 LYS A C 1
ATOM 1139 O O . LYS A 1 146 ? 20.104 6.251 -12.891 1.00 92.00 146 LYS A O 1
ATOM 1144 N N . ALA A 1 147 ? 21.581 4.999 -11.725 1.00 90.94 147 ALA A N 1
ATOM 1145 C CA . ALA A 1 147 ? 21.520 3.805 -12.562 1.00 90.94 147 ALA A CA 1
ATOM 1146 C C . ALA A 1 147 ? 20.077 3.332 -12.845 1.00 90.94 147 ALA A C 1
ATOM 1148 O O . ALA A 1 147 ? 19.767 2.975 -13.983 1.00 90.94 147 ALA A O 1
ATOM 1149 N N . TYR A 1 148 ? 19.171 3.385 -11.858 1.00 93.44 148 TYR A N 1
ATOM 1150 C CA . TYR A 1 148 ? 17.758 3.025 -12.032 1.00 93.44 148 TYR A CA 1
ATOM 1151 C C . TYR A 1 148 ? 17.074 3.868 -13.107 1.00 93.44 148 TYR A C 1
ATOM 1153 O O . TYR A 1 148 ? 16.338 3.342 -13.942 1.00 93.44 148 TYR A O 1
ATOM 1161 N N . TYR A 1 149 ? 17.328 5.176 -13.114 1.00 94.81 149 TYR A N 1
ATOM 1162 C CA . TYR A 1 149 ? 16.665 6.106 -14.022 1.00 94.81 149 TYR A CA 1
ATOM 1163 C C . TYR A 1 149 ? 17.109 5.885 -15.467 1.00 94.81 149 TYR A C 1
ATOM 1165 O O . TYR A 1 149 ? 16.259 5.841 -16.356 1.00 94.81 149 TYR A O 1
ATOM 1173 N N . VAL A 1 150 ? 18.411 5.698 -15.712 1.00 94.44 150 VAL A N 1
ATOM 1174 C CA . VAL A 1 150 ? 18.922 5.422 -17.064 1.00 94.44 150 VAL A CA 1
ATOM 1175 C C . VAL A 1 150 ? 18.556 4.010 -17.530 1.00 94.44 150 VAL A C 1
ATOM 1177 O O . VAL A 1 150 ? 18.011 3.856 -18.623 1.00 94.44 150 VAL A O 1
ATOM 1180 N N . ALA A 1 151 ? 18.769 2.979 -16.706 1.00 93.69 151 ALA A N 1
ATOM 1181 C CA . ALA A 1 151 ? 18.461 1.597 -17.071 1.00 93.69 151 ALA A CA 1
ATOM 1182 C C . ALA A 1 151 ? 16.954 1.386 -17.259 1.00 93.69 151 ALA A C 1
ATOM 1184 O O . ALA A 1 151 ? 16.527 0.772 -18.234 1.00 93.69 151 ALA A O 1
ATOM 1185 N N . GLY A 1 152 ? 16.138 1.950 -16.369 1.00 94.50 152 GLY A N 1
ATOM 1186 C CA . GLY A 1 152 ? 14.689 1.884 -16.459 1.00 94.50 152 GLY A CA 1
ATOM 1187 C C . GLY A 1 152 ? 14.135 2.667 -17.653 1.00 94.50 152 GLY A C 1
ATOM 1188 O O . GLY A 1 152 ? 13.199 2.195 -18.296 1.00 94.50 152 GLY A O 1
ATOM 1189 N N . LEU A 1 153 ? 14.726 3.818 -18.009 1.00 96.06 153 LEU A N 1
ATOM 1190 C CA . LEU A 1 153 ? 14.347 4.554 -19.220 1.00 96.06 153 LEU A CA 1
ATOM 1191 C C . LEU A 1 153 ? 14.603 3.722 -20.484 1.00 96.06 153 LEU A C 1
ATOM 1193 O O . LEU A 1 153 ? 13.735 3.646 -21.356 1.00 96.06 153 LEU A O 1
ATOM 1197 N N . LEU A 1 154 ? 15.765 3.066 -20.562 1.00 96.12 154 LEU A N 1
ATOM 1198 C CA . LEU A 1 154 ? 16.117 2.171 -21.666 1.00 96.12 154 LEU A CA 1
ATOM 1199 C C . LEU A 1 154 ? 15.186 0.953 -21.707 1.00 96.12 154 LEU A C 1
ATOM 1201 O O . LEU A 1 154 ? 14.579 0.695 -22.741 1.00 96.12 154 LEU A O 1
ATOM 1205 N N . ALA A 1 155 ? 15.002 0.251 -20.588 1.00 94.75 155 ALA A N 1
ATOM 1206 C CA . ALA A 1 155 ? 14.146 -0.934 -20.507 1.00 94.75 155 ALA A CA 1
ATOM 1207 C C . ALA A 1 155 ? 12.678 -0.633 -20.847 1.00 94.75 155 ALA A C 1
ATOM 1209 O O . ALA A 1 155 ? 11.990 -1.458 -21.445 1.00 94.75 155 ALA A O 1
ATOM 1210 N N . ARG A 1 156 ? 12.191 0.560 -20.489 1.00 94.94 156 ARG A N 1
ATOM 1211 C CA . ARG A 1 156 ? 10.814 0.983 -20.757 1.00 94.94 156 ARG A CA 1
ATOM 1212 C C . ARG A 1 156 ? 10.547 1.255 -22.232 1.00 94.94 156 ARG A C 1
ATOM 1214 O O . ARG A 1 156 ? 9.451 0.971 -22.706 1.00 94.94 156 ARG A O 1
ATOM 1221 N N . TYR A 1 157 ? 11.514 1.836 -22.938 1.00 97.25 157 TYR A N 1
ATOM 1222 C CA . TYR A 1 157 ? 11.281 2.367 -24.281 1.00 97.25 157 TYR A CA 1
ATOM 1223 C C . TYR A 1 157 ? 12.094 1.699 -25.384 1.00 97.25 157 TYR A C 1
ATOM 1225 O O . TYR A 1 157 ? 11.830 1.998 -26.543 1.00 97.25 157 TYR A O 1
ATOM 1233 N N . VAL A 1 158 ? 13.013 0.780 -25.076 1.00 96.56 158 VAL A N 1
ATOM 1234 C CA . VAL A 1 158 ? 13.624 -0.153 -26.036 1.00 96.56 158 VAL A CA 1
ATOM 1235 C C . VAL A 1 158 ? 12.849 -1.475 -25.964 1.00 96.56 158 VAL A C 1
ATOM 1237 O O . VAL A 1 158 ? 13.126 -2.299 -25.093 1.00 96.56 158 VAL A O 1
ATOM 1240 N N . PRO A 1 159 ? 11.845 -1.708 -26.832 1.00 94.06 159 PRO A N 1
ATOM 1241 C CA . PRO A 1 159 ? 10.939 -2.836 -26.658 1.00 94.06 159 PRO A CA 1
ATOM 1242 C C . PRO A 1 159 ? 11.619 -4.152 -27.010 1.00 94.06 159 PRO A C 1
ATOM 1244 O O . PRO A 1 159 ? 12.370 -4.238 -27.990 1.00 94.06 159 PRO A O 1
ATOM 1247 N N . ALA A 1 160 ? 11.276 -5.202 -26.266 1.00 93.31 160 ALA A N 1
ATOM 1248 C CA . ALA A 1 160 ? 11.687 -6.560 -26.588 1.00 93.31 160 ALA A CA 1
ATOM 1249 C C . ALA A 1 160 ? 11.300 -6.939 -28.030 1.00 93.31 160 ALA A C 1
ATOM 1251 O O . ALA A 1 160 ? 10.285 -6.488 -28.564 1.00 93.31 160 ALA A O 1
ATOM 1252 N N . HIS A 1 161 ? 12.116 -7.791 -28.655 1.00 93.31 161 HIS A N 1
ATOM 1253 C CA . HIS A 1 161 ? 11.920 -8.286 -30.027 1.00 93.31 161 HIS A CA 1
ATOM 1254 C C . HIS A 1 161 ? 11.941 -7.211 -31.129 1.00 93.31 161 HIS A C 1
ATOM 1256 O O . HIS A 1 161 ? 11.510 -7.468 -32.255 1.00 93.31 161 HIS A O 1
ATOM 1262 N N . SER A 1 162 ? 12.463 -6.019 -30.838 1.00 96.88 162 SER A N 1
ATOM 1263 C CA . SER A 1 162 ? 12.710 -5.007 -31.864 1.00 96.88 162 SER A CA 1
ATOM 1264 C C . SER A 1 162 ? 13.856 -5.417 -32.789 1.00 96.88 162 SER A C 1
ATOM 1266 O O . SER A 1 162 ? 14.841 -6.016 -32.363 1.00 96.88 162 SER A O 1
ATOM 1268 N N . SER A 1 163 ? 13.749 -5.046 -34.062 1.00 96.88 163 SER A N 1
ATOM 1269 C CA . SER A 1 163 ? 14.874 -5.091 -34.998 1.00 96.88 163 SER A CA 1
ATOM 1270 C C . SER A 1 163 ? 15.762 -3.868 -34.792 1.00 96.88 163 SER A C 1
ATOM 1272 O O . SER A 1 163 ? 15.247 -2.757 -34.658 1.00 96.88 163 SER A O 1
ATOM 1274 N N . VAL A 1 164 ? 17.081 -4.051 -34.802 1.00 97.38 164 VAL A N 1
ATOM 1275 C CA . VAL A 1 164 ? 18.027 -2.928 -34.815 1.00 97.38 164 VAL A CA 1
ATOM 1276 C C . VAL A 1 164 ? 18.083 -2.345 -36.226 1.00 97.38 164 VAL A C 1
ATOM 1278 O O . VAL A 1 164 ? 18.208 -3.074 -37.210 1.00 97.38 164 VAL A O 1
ATOM 1281 N N . VAL A 1 165 ? 17.960 -1.026 -36.328 1.00 95.69 165 VAL A N 1
ATOM 1282 C CA . VAL A 1 165 ? 18.072 -0.269 -37.576 1.00 95.69 165 VAL A CA 1
ATOM 1283 C C . VAL A 1 165 ? 19.473 0.324 -37.647 1.00 95.69 165 VAL A C 1
ATOM 1285 O O . VAL A 1 165 ? 19.961 0.876 -36.664 1.00 95.69 165 VAL A O 1
ATOM 1288 N N . SER A 1 166 ? 20.116 0.236 -38.812 1.00 95.31 166 SER A N 1
ATOM 1289 C CA . SER A 1 166 ? 21.443 0.816 -39.026 1.00 95.31 166 SER A CA 1
ATOM 1290 C C . SER A 1 166 ? 21.431 2.327 -38.788 1.00 95.31 166 SER A C 1
ATOM 1292 O O . SER A 1 166 ? 20.615 3.039 -39.381 1.00 95.31 166 SER A O 1
ATOM 1294 N N . VAL A 1 167 ? 22.371 2.818 -37.981 1.00 96.12 167 VAL A N 1
ATOM 1295 C CA . VAL A 1 167 ? 22.551 4.244 -37.691 1.00 96.12 167 VAL A CA 1
ATOM 1296 C C . VAL A 1 167 ? 23.965 4.672 -38.070 1.00 96.12 167 VAL A C 1
ATOM 1298 O O . VAL A 1 167 ? 24.937 3.999 -37.742 1.00 96.12 167 VAL A O 1
ATOM 1301 N N . SER A 1 168 ? 24.078 5.827 -38.723 1.00 95.44 168 SER A N 1
ATOM 1302 C CA . SER A 1 168 ? 25.336 6.552 -38.911 1.00 95.44 168 SER A CA 1
ATOM 1303 C C . SER A 1 168 ? 25.251 7.899 -38.205 1.00 95.44 168 SER A C 1
ATOM 1305 O O . SER A 1 168 ? 24.256 8.610 -38.363 1.00 95.44 168 SER A O 1
ATOM 1307 N N . THR A 1 169 ? 26.286 8.277 -37.460 1.00 95.88 169 THR A N 1
ATOM 1308 C CA . THR A 1 169 ? 26.357 9.576 -36.784 1.00 95.88 169 THR A CA 1
ATOM 1309 C C . THR A 1 169 ? 27.273 10.545 -37.529 1.00 95.88 169 THR A C 1
ATOM 1311 O O . THR A 1 169 ? 28.267 10.146 -38.129 1.00 95.88 169 THR A O 1
ATOM 1314 N N . GLY A 1 170 ? 26.931 11.837 -37.506 1.00 93.62 170 GLY A N 1
ATOM 1315 C CA . GLY A 1 170 ? 27.707 12.894 -38.171 1.00 93.62 170 GLY A CA 1
ATOM 1316 C C . GLY A 1 170 ? 28.788 13.549 -37.302 1.00 93.62 170 GLY A C 1
ATOM 1317 O O . GLY A 1 170 ? 29.437 14.485 -37.756 1.00 93.62 170 GLY A O 1
ATOM 1318 N N . SER A 1 171 ? 28.959 13.112 -36.051 1.00 94.12 171 SER A N 1
ATOM 1319 C CA . SER A 1 171 ? 29.914 13.680 -35.090 1.00 94.12 171 SER A CA 1
ATOM 1320 C C . SER A 1 171 ? 30.469 12.591 -34.171 1.00 94.12 171 SER A C 1
ATOM 1322 O O . SER A 1 171 ? 29.776 11.617 -33.878 1.00 94.12 171 SER A O 1
ATOM 1324 N N . ALA A 1 172 ? 31.706 12.771 -33.699 1.00 93.19 172 ALA A N 1
ATOM 1325 C CA . ALA A 1 172 ? 32.360 11.867 -32.750 1.00 93.19 172 ALA A CA 1
ATOM 1326 C C . ALA A 1 172 ? 31.796 11.978 -31.319 1.00 93.19 172 ALA A C 1
ATOM 1328 O O . ALA A 1 172 ? 31.908 11.030 -30.544 1.00 93.19 172 ALA A O 1
ATOM 1329 N N . ASP A 1 173 ? 31.157 13.105 -30.988 1.00 95.69 173 ASP A N 1
ATOM 1330 C CA . ASP A 1 173 ? 30.580 13.386 -29.664 1.00 95.69 173 ASP A CA 1
ATOM 1331 C C . ASP A 1 173 ? 29.099 12.985 -29.552 1.00 95.69 173 ASP A C 1
ATOM 1333 O O . ASP A 1 173 ? 28.409 13.357 -28.595 1.00 95.69 173 ASP A O 1
ATOM 1337 N N . ILE A 1 174 ? 28.596 12.227 -30.533 1.00 96.12 174 ILE A N 1
ATOM 1338 C CA . ILE A 1 174 ? 27.268 11.613 -30.498 1.00 96.12 174 ILE A CA 1
ATOM 1339 C C . ILE A 1 174 ? 27.362 10.129 -30.857 1.00 96.12 174 ILE A C 1
ATOM 1341 O O . ILE A 1 174 ? 28.118 9.725 -31.744 1.00 96.12 174 ILE A O 1
ATOM 1345 N N . ARG A 1 175 ? 26.544 9.313 -30.200 1.00 97.25 175 ARG A N 1
ATOM 1346 C CA . ARG A 1 175 ? 26.358 7.890 -30.506 1.00 97.25 175 ARG A CA 1
ATOM 1347 C C . ARG A 1 175 ? 24.873 7.586 -30.478 1.00 97.25 175 ARG A C 1
ATOM 1349 O O . ARG A 1 175 ? 24.138 8.197 -29.709 1.00 97.25 175 ARG A O 1
ATOM 1356 N N . ALA A 1 176 ? 24.423 6.651 -31.304 1.00 98.31 176 ALA A N 1
ATOM 1357 C CA . ALA A 1 176 ? 23.024 6.264 -31.293 1.00 98.31 176 ALA A CA 1
ATOM 1358 C C . ALA A 1 176 ? 22.806 4.820 -31.736 1.00 98.31 176 ALA A C 1
ATOM 1360 O O . ALA A 1 176 ? 23.590 4.264 -32.506 1.00 98.31 176 ALA A O 1
ATOM 1361 N N . ALA A 1 177 ? 21.705 4.250 -31.260 1.00 98.44 177 ALA A N 1
ATOM 1362 C CA . ALA A 1 177 ? 21.112 3.023 -31.769 1.00 98.44 177 ALA A CA 1
ATOM 1363 C C . ALA A 1 177 ? 19.620 3.262 -32.011 1.00 98.44 177 ALA A C 1
ATOM 1365 O O . ALA A 1 177 ? 18.969 4.006 -31.270 1.00 98.44 177 ALA A O 1
ATOM 1366 N N . ALA A 1 178 ? 19.081 2.641 -33.055 1.00 98.2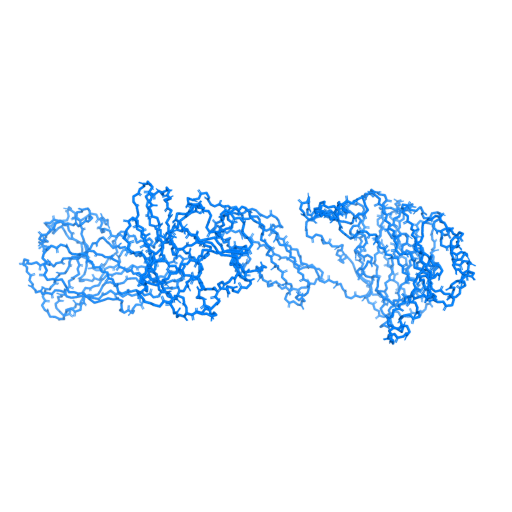5 178 ALA A N 1
ATOM 1367 C CA . ALA A 1 178 ? 17.673 2.739 -33.401 1.00 98.25 178 ALA A CA 1
ATOM 1368 C C . ALA A 1 178 ? 17.037 1.350 -33.436 1.00 98.25 178 ALA A C 1
ATOM 1370 O O . ALA A 1 178 ? 17.628 0.383 -33.910 1.00 98.25 178 ALA A O 1
ATOM 1371 N N . PHE A 1 179 ? 15.810 1.268 -32.946 1.00 98.38 179 PHE A N 1
ATOM 1372 C CA . PHE A 1 179 ? 15.051 0.043 -32.769 1.00 98.38 179 PHE A CA 1
ATOM 1373 C C . PHE A 1 179 ? 13.699 0.203 -33.447 1.00 98.38 179 PHE A C 1
ATOM 1375 O O . PHE A 1 179 ? 13.069 1.257 -33.333 1.00 98.38 179 PHE A O 1
ATOM 1382 N N . LYS A 1 180 ? 13.249 -0.840 -34.144 1.00 97.75 180 LYS A N 1
ATOM 1383 C CA . LYS A 1 180 ? 11.942 -0.887 -34.794 1.00 97.75 180 LYS A CA 1
ATOM 1384 C C . LYS A 1 180 ? 11.166 -2.119 -34.345 1.00 97.75 180 LYS A C 1
ATOM 1386 O O . LYS A 1 180 ? 11.628 -3.244 -34.535 1.00 97.75 180 LYS A O 1
ATOM 1391 N N . THR A 1 181 ? 9.979 -1.919 -33.784 1.00 97.88 181 THR A N 1
ATOM 1392 C CA . THR A 1 181 ? 9.081 -3.023 -33.420 1.00 97.88 181 THR A CA 1
ATOM 1393 C C . THR A 1 181 ? 8.446 -3.642 -34.668 1.00 97.88 181 THR A C 1
ATOM 1395 O O . THR A 1 181 ? 8.382 -3.018 -35.731 1.00 97.88 181 THR A O 1
ATOM 1398 N N . SER A 1 182 ? 7.901 -4.854 -34.549 1.00 96.00 182 SER A N 1
ATOM 1399 C CA . SER A 1 182 ? 7.094 -5.471 -35.616 1.00 96.00 182 SER A CA 1
ATOM 1400 C C . SER A 1 182 ? 5.835 -4.659 -35.958 1.00 96.00 182 SER A C 1
ATOM 1402 O O . SER A 1 182 ? 5.401 -4.664 -37.107 1.00 96.00 182 SER A O 1
ATOM 1404 N N . GLY A 1 183 ? 5.298 -3.900 -34.994 1.00 94.31 183 GLY A N 1
ATOM 1405 C CA . GLY A 1 183 ? 4.216 -2.925 -35.190 1.00 94.31 183 GLY A CA 1
ATOM 1406 C C . GLY A 1 183 ? 4.651 -1.623 -35.879 1.00 94.31 183 GLY A C 1
ATOM 1407 O O . GLY A 1 183 ? 3.836 -0.727 -36.103 1.00 94.31 183 GLY A O 1
ATOM 1408 N N . GLY A 1 184 ? 5.935 -1.493 -36.226 1.00 95.19 184 GLY A N 1
ATOM 1409 C CA . GLY A 1 184 ? 6.481 -0.337 -36.928 1.00 95.19 184 GLY A CA 1
ATOM 1410 C C . GLY A 1 184 ? 6.666 0.900 -36.051 1.00 95.19 184 GLY A C 1
ATOM 1411 O O . GLY A 1 184 ? 6.687 2.010 -36.581 1.00 95.19 184 GLY A O 1
ATOM 1412 N N . ASP A 1 185 ? 6.733 0.753 -34.728 1.00 97.56 185 ASP A N 1
ATOM 1413 C CA . ASP A 1 185 ? 7.162 1.827 -33.827 1.00 97.56 185 ASP A CA 1
ATOM 1414 C C . ASP A 1 185 ? 8.677 1.923 -33.778 1.00 97.56 185 ASP A C 1
ATOM 1416 O O . ASP A 1 185 ? 9.370 0.915 -33.903 1.00 97.56 185 ASP A O 1
ATOM 1420 N N . TYR A 1 186 ? 9.170 3.144 -33.603 1.00 98.06 186 TYR A N 1
ATOM 1421 C CA . TYR A 1 186 ? 10.587 3.463 -33.598 1.00 98.06 186 TYR A CA 1
ATOM 1422 C C . TYR A 1 186 ? 11.005 3.969 -32.223 1.00 98.06 186 TYR A C 1
ATOM 1424 O O . TYR A 1 186 ? 10.330 4.818 -31.645 1.00 98.06 186 TYR A O 1
ATOM 1432 N N . THR A 1 187 ? 12.162 3.515 -31.755 1.00 98.62 187 THR A N 1
ATOM 1433 C CA . THR A 1 187 ? 12.883 4.111 -30.628 1.00 98.62 187 THR A CA 1
ATOM 1434 C C . THR A 1 187 ? 14.306 4.416 -31.061 1.00 98.62 187 THR A C 1
ATOM 1436 O O . THR A 1 187 ? 14.978 3.556 -31.616 1.00 98.62 187 THR A O 1
ATOM 1439 N N . ILE A 1 188 ? 14.782 5.624 -30.785 1.00 98.69 188 ILE A N 1
ATOM 1440 C CA . ILE A 1 188 ? 16.163 6.048 -30.987 1.00 98.69 188 ILE A CA 1
ATOM 1441 C C . ILE A 1 188 ? 16.735 6.378 -29.615 1.00 98.69 188 ILE A C 1
ATOM 1443 O O . ILE A 1 188 ? 16.225 7.263 -28.928 1.00 98.69 188 ILE A O 1
ATOM 1447 N N . VAL A 1 189 ? 17.787 5.666 -29.228 1.00 98.69 189 VAL A N 1
ATOM 1448 C CA . VAL A 1 189 ? 18.600 5.998 -28.059 1.00 98.69 189 VAL A CA 1
ATOM 1449 C C . VAL A 1 189 ? 19.775 6.820 -28.567 1.00 98.69 189 VAL A C 1
ATOM 1451 O O . VAL A 1 189 ? 20.591 6.308 -29.330 1.00 98.69 189 VAL A O 1
ATOM 1454 N N . LEU A 1 190 ? 19.833 8.091 -28.181 1.00 98.44 190 LEU A N 1
ATOM 1455 C CA . LEU A 1 190 ? 20.909 9.025 -28.489 1.00 98.44 190 LEU A CA 1
ATOM 1456 C C . LEU A 1 190 ? 21.707 9.293 -27.212 1.00 98.44 190 LEU A C 1
ATOM 1458 O O . LEU A 1 190 ? 21.147 9.703 -26.201 1.00 98.44 190 LEU A O 1
ATOM 1462 N N . GLU A 1 191 ? 23.017 9.116 -27.275 1.00 98.06 191 GLU A N 1
ATOM 1463 C CA . GLU A 1 191 ? 23.949 9.534 -26.235 1.00 98.06 191 GLU A CA 1
ATOM 1464 C C . GLU A 1 191 ? 24.794 10.693 -26.766 1.00 98.06 191 GLU A C 1
ATOM 1466 O O . GLU A 1 191 ? 25.330 10.625 -27.878 1.00 98.06 191 GLU A O 1
ATOM 1471 N N . THR A 1 192 ? 24.929 11.758 -25.978 1.00 97.38 192 THR A N 1
ATOM 1472 C CA . THR A 1 192 ? 25.741 12.920 -26.348 1.00 97.38 192 THR A CA 1
ATOM 1473 C C . THR A 1 192 ? 26.764 13.237 -25.268 1.00 97.38 192 THR A C 1
ATOM 1475 O O . THR A 1 192 ? 26.414 13.380 -24.096 1.00 97.38 192 THR A O 1
ATOM 1478 N N . LYS A 1 193 ? 28.027 13.406 -25.666 1.00 96.56 193 LYS A N 1
ATOM 1479 C CA . LYS A 1 193 ? 29.113 13.800 -24.760 1.00 96.56 193 LYS A CA 1
ATOM 1480 C C . LYS A 1 193 ? 28.881 15.208 -24.212 1.00 96.56 193 LYS A C 1
ATOM 1482 O O . LYS A 1 193 ? 28.453 16.071 -24.977 1.00 96.56 193 LYS A O 1
ATOM 1487 N N . ALA A 1 194 ? 29.217 15.470 -22.949 1.00 96.12 194 ALA A N 1
ATOM 1488 C CA . ALA A 1 194 ? 29.224 16.835 -22.417 1.00 96.12 194 ALA A CA 1
ATOM 1489 C C . ALA A 1 194 ? 30.152 17.756 -23.238 1.00 96.12 194 ALA A C 1
ATOM 1491 O O . ALA A 1 194 ? 31.176 17.312 -23.758 1.00 96.12 194 ALA A O 1
ATOM 1492 N N . GLY A 1 195 ? 29.785 19.028 -23.380 1.00 96.06 195 GLY A N 1
ATOM 1493 C CA . GLY A 1 195 ? 30.492 19.987 -24.225 1.00 96.06 195 GLY A CA 1
ATOM 1494 C C . GLY A 1 195 ? 29.672 21.247 -24.471 1.00 96.06 195 GLY A C 1
ATOM 1495 O O . GLY A 1 195 ? 29.361 21.974 -23.540 1.00 96.06 195 GLY A O 1
ATOM 1496 N N . THR A 1 196 ? 29.339 21.525 -25.729 1.00 94.06 196 THR A N 1
ATOM 1497 C CA . THR A 1 196 ? 28.496 22.665 -26.114 1.00 94.06 196 THR A CA 1
ATOM 1498 C C . THR A 1 196 ? 27.062 22.228 -26.393 1.00 94.06 196 THR A C 1
ATOM 1500 O O . THR A 1 196 ? 26.820 21.066 -26.754 1.00 94.06 196 THR A O 1
ATOM 1503 N N . ASP A 1 197 ? 26.132 23.178 -26.301 1.00 97.06 197 ASP A N 1
ATOM 1504 C CA . ASP A 1 197 ? 24.778 23.034 -26.834 1.00 97.06 197 ASP A CA 1
ATOM 1505 C C . ASP A 1 197 ? 24.830 22.612 -28.308 1.00 97.06 197 ASP A C 1
ATOM 1507 O O . ASP A 1 197 ? 25.744 22.984 -29.057 1.00 97.06 197 ASP A O 1
ATOM 1511 N N . ARG A 1 198 ? 23.861 21.801 -28.732 1.00 95.12 198 ARG A N 1
ATOM 1512 C CA . ARG A 1 198 ? 23.823 21.245 -30.085 1.00 95.12 198 ARG A CA 1
ATOM 1513 C C . ARG A 1 198 ? 22.410 21.063 -30.615 1.00 95.12 198 ARG A C 1
ATOM 1515 O O . ARG A 1 198 ? 21.447 20.878 -29.877 1.00 95.12 198 ARG A O 1
ATOM 1522 N N . SER A 1 199 ? 22.336 21.058 -31.942 1.00 97.06 199 SER A N 1
ATOM 1523 C CA . SER A 1 199 ? 21.154 20.694 -32.715 1.00 97.06 199 SER A CA 1
ATOM 1524 C C . SER A 1 199 ? 21.421 19.377 -33.434 1.00 97.06 199 SER A C 1
ATOM 1526 O O . SER A 1 199 ? 22.461 19.220 -34.077 1.00 97.06 199 SER A O 1
ATOM 1528 N N . VAL A 1 200 ? 20.501 18.422 -33.318 1.00 97.94 200 VAL A N 1
ATOM 1529 C CA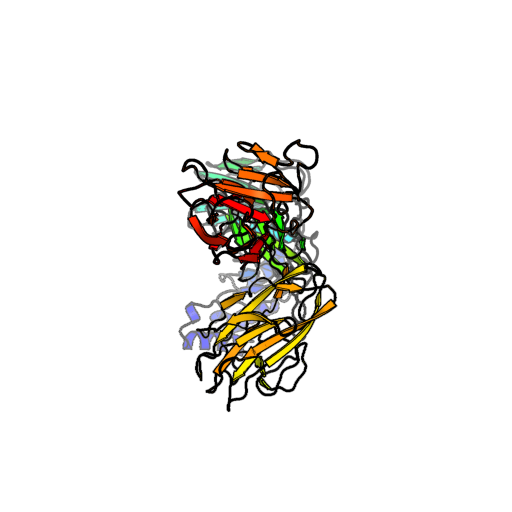 . VAL A 1 200 ? 20.618 17.100 -33.944 1.00 97.94 200 VAL A CA 1
ATOM 1530 C C . VAL A 1 200 ? 19.450 16.890 -34.895 1.00 97.94 200 VAL A C 1
ATOM 1532 O O . VAL A 1 200 ? 18.285 16.990 -34.518 1.00 97.94 200 VAL A O 1
ATOM 1535 N N . THR A 1 201 ? 19.774 16.589 -36.152 1.00 97.94 201 THR A N 1
ATOM 1536 C CA . THR A 1 201 ? 18.790 16.234 -37.178 1.00 97.94 201 THR A CA 1
ATOM 1537 C C . THR A 1 201 ? 18.805 14.732 -37.410 1.00 97.94 201 THR A C 1
ATOM 1539 O O . THR A 1 201 ? 19.842 14.154 -37.729 1.00 97.94 201 THR A O 1
ATOM 1542 N N . PHE A 1 202 ? 17.637 14.114 -37.292 1.00 98.00 202 PHE A N 1
ATOM 1543 C CA . PHE A 1 202 ? 17.407 12.705 -37.574 1.00 98.00 202 PHE A CA 1
ATOM 1544 C C . PHE A 1 202 ? 16.890 12.582 -39.004 1.00 98.00 202 PHE A C 1
ATOM 1546 O O . PHE A 1 202 ? 15.809 13.079 -39.311 1.00 98.00 202 PHE A O 1
ATOM 1553 N N . ASN A 1 203 ? 17.665 11.952 -39.887 1.00 97.06 203 ASN A N 1
ATOM 1554 C CA . ASN A 1 203 ? 17.303 11.719 -41.285 1.00 97.06 203 ASN A CA 1
ATOM 1555 C C . ASN A 1 203 ? 17.004 10.230 -41.501 1.00 97.06 203 ASN A C 1
ATOM 1557 O O . ASN A 1 203 ? 17.843 9.380 -41.211 1.00 97.06 203 ASN A O 1
ATOM 1561 N N . PHE A 1 204 ? 15.823 9.910 -42.029 1.00 96.88 204 PHE A N 1
ATOM 1562 C CA . PHE A 1 204 ? 15.362 8.531 -42.220 1.00 96.88 204 PHE A CA 1
ATOM 1563 C C . PHE A 1 204 ? 15.633 7.988 -43.628 1.00 96.88 204 PHE A C 1
ATOM 1565 O O . PHE A 1 204 ? 14.962 7.062 -44.076 1.00 96.88 204 PHE A O 1
ATOM 1572 N N . SER A 1 205 ? 16.599 8.561 -44.351 1.00 94.94 205 SER A N 1
ATOM 1573 C CA . SER A 1 205 ? 17.014 8.121 -45.692 1.00 94.94 205 SER A CA 1
ATOM 1574 C C . SER A 1 205 ? 15.845 8.010 -46.683 1.00 94.94 205 SER A C 1
ATOM 1576 O O . SER A 1 205 ? 15.744 7.059 -47.452 1.00 94.94 205 SER A O 1
ATOM 1578 N N . GLY A 1 206 ? 14.919 8.975 -46.630 1.00 94.81 206 GLY A N 1
ATOM 1579 C CA . GLY A 1 206 ? 13.723 9.015 -47.480 1.00 94.81 206 GLY A CA 1
ATOM 1580 C C . GLY A 1 206 ? 12.536 8.182 -46.982 1.00 94.81 206 GLY A C 1
ATOM 1581 O O . GLY A 1 206 ? 11.448 8.297 -47.543 1.00 94.81 206 GLY A O 1
ATOM 1582 N N . VAL A 1 207 ? 12.687 7.397 -45.909 1.00 95.00 207 VAL A N 1
ATOM 1583 C CA . VAL A 1 207 ? 11.562 6.699 -45.268 1.00 95.00 207 VAL A CA 1
ATOM 1584 C C . VAL A 1 207 ? 10.686 7.715 -44.544 1.00 95.00 207 VAL A C 1
ATOM 1586 O O . VAL A 1 207 ? 11.139 8.388 -43.623 1.00 95.00 207 VAL A O 1
ATOM 1589 N N . ASN A 1 208 ? 9.416 7.812 -44.928 1.00 95.88 208 ASN A N 1
ATOM 1590 C CA . ASN A 1 208 ? 8.450 8.618 -44.191 1.00 95.88 208 ASN A CA 1
ATOM 1591 C C . ASN A 1 208 ? 7.962 7.843 -42.958 1.00 95.88 208 ASN A C 1
ATOM 1593 O O . ASN A 1 208 ? 7.264 6.840 -43.101 1.00 95.88 208 ASN A O 1
ATOM 1597 N N . VAL A 1 209 ? 8.342 8.295 -41.759 1.00 96.38 209 VAL A N 1
ATOM 1598 C CA . VAL A 1 209 ? 7.954 7.641 -40.500 1.00 96.38 209 VAL A CA 1
ATOM 1599 C C . VAL A 1 209 ? 6.473 7.867 -40.190 1.00 96.38 209 VAL A C 1
ATOM 1601 O O . VAL A 1 209 ? 5.807 6.948 -39.719 1.00 96.38 209 VAL A O 1
ATOM 1604 N N . GLY A 1 210 ? 5.949 9.068 -40.457 1.00 96.25 210 GLY A N 1
ATOM 1605 C CA . GLY A 1 210 ? 4.533 9.406 -40.279 1.00 96.25 210 GLY A CA 1
ATOM 1606 C C . GLY A 1 210 ? 4.022 9.279 -38.839 1.00 96.25 210 GLY A C 1
ATOM 1607 O O . GLY A 1 210 ? 2.824 9.101 -38.631 1.00 96.25 210 GLY A O 1
ATOM 1608 N N . LYS A 1 211 ? 4.914 9.334 -37.842 1.00 97.19 211 LYS A N 1
ATOM 1609 C CA . LYS A 1 211 ? 4.594 9.198 -36.411 1.00 97.19 211 LYS A CA 1
ATOM 1610 C C . LYS A 1 211 ? 5.220 10.334 -35.605 1.00 97.19 211 LYS A C 1
ATOM 1612 O O . LYS A 1 211 ? 6.154 10.995 -36.054 1.00 97.19 211 LYS A O 1
ATOM 1617 N N . THR A 1 212 ? 4.718 10.538 -34.392 1.00 98.00 212 THR A N 1
ATOM 1618 C CA . THR A 1 212 ? 5.268 11.514 -33.446 1.00 98.00 212 THR A CA 1
ATOM 1619 C C . THR A 1 212 ? 6.247 10.833 -32.503 1.00 98.00 212 THR A C 1
ATOM 1621 O O . THR A 1 212 ? 5.861 9.915 -31.783 1.00 98.00 212 THR A O 1
ATOM 1624 N N . PHE A 1 213 ? 7.490 11.305 -32.472 1.00 98.50 213 PHE A N 1
ATOM 1625 C CA . PHE A 1 213 ? 8.473 10.926 -31.464 1.00 98.50 213 PHE A CA 1
ATOM 1626 C C . PHE A 1 213 ? 8.270 11.741 -30.188 1.00 98.50 213 PHE A C 1
ATOM 1628 O O . PHE A 1 213 ? 8.083 12.953 -30.247 1.00 98.50 213 PHE A O 1
ATOM 1635 N N . ARG A 1 214 ? 8.349 11.084 -29.035 1.00 98.12 214 ARG A N 1
ATOM 1636 C CA . ARG A 1 214 ? 8.366 11.678 -27.695 1.00 98.12 214 ARG A CA 1
ATOM 1637 C C . ARG A 1 214 ? 9.786 11.626 -27.156 1.00 98.12 214 ARG A C 1
ATOM 1639 O O . ARG A 1 214 ? 10.439 10.592 -27.285 1.00 98.12 214 ARG A O 1
ATOM 1646 N N . LYS A 1 215 ? 10.259 12.736 -26.594 1.00 98.31 215 LYS A N 1
ATOM 1647 C CA . LYS A 1 215 ? 11.615 12.903 -26.061 1.00 98.31 215 LYS A CA 1
ATOM 1648 C C . LYS A 1 215 ? 11.606 12.707 -24.553 1.00 98.31 215 LYS A C 1
ATOM 1650 O O . LYS A 1 215 ? 10.909 13.435 -23.851 1.00 98.31 215 LYS A O 1
ATOM 1655 N N . HIS A 1 216 ? 12.444 11.799 -24.075 1.00 98.19 216 HIS A N 1
ATOM 1656 C CA . HIS A 1 216 ? 12.756 11.588 -22.664 1.00 98.19 216 HIS A CA 1
ATOM 1657 C C . HIS A 1 216 ? 14.250 11.810 -22.459 1.00 98.19 216 HIS A C 1
ATOM 1659 O O . HIS A 1 216 ? 15.048 11.332 -23.263 1.00 98.19 216 HIS A O 1
ATOM 1665 N N . VAL A 1 217 ? 14.630 12.527 -21.405 1.00 97.62 217 VAL A N 1
ATOM 1666 C CA . VAL A 1 217 ? 16.025 12.917 -21.166 1.00 97.62 217 VAL A CA 1
ATOM 1667 C C . VAL A 1 217 ? 16.461 12.434 -19.791 1.00 97.62 217 VAL A C 1
ATOM 1669 O O . VAL A 1 217 ? 15.838 12.774 -18.789 1.00 97.62 217 VAL A O 1
ATOM 1672 N N . TYR A 1 218 ? 17.545 11.670 -19.753 1.00 97.38 218 TYR A N 1
ATOM 1673 C CA . TYR A 1 218 ? 18.319 11.402 -18.550 1.00 97.38 218 TYR A CA 1
ATOM 1674 C C . TYR A 1 218 ? 19.610 12.234 -18.575 1.00 97.38 218 TYR A C 1
ATOM 1676 O O . TYR A 1 218 ? 20.281 12.330 -19.607 1.00 97.38 218 TYR A O 1
ATOM 1684 N N . GLN A 1 219 ? 19.952 12.792 -17.414 1.00 94.94 219 GLN A N 1
ATOM 1685 C CA . GLN A 1 219 ? 21.201 13.490 -17.112 1.00 94.94 219 GLN A CA 1
ATOM 1686 C C . GLN A 1 219 ? 21.649 13.086 -15.701 1.00 94.94 219 GLN A C 1
ATOM 1688 O O . GLN A 1 219 ? 20.816 12.732 -14.865 1.00 94.94 219 GLN A O 1
ATOM 1693 N N . ASP A 1 220 ? 22.938 13.221 -15.387 1.00 90.12 220 ASP A N 1
ATOM 1694 C CA . ASP A 1 220 ? 23.483 12.839 -14.068 1.00 90.12 220 ASP A CA 1
ATOM 1695 C C . ASP A 1 220 ? 23.023 13.744 -12.914 1.00 90.12 220 ASP A C 1
ATOM 1697 O O . ASP A 1 220 ? 23.269 13.449 -11.742 1.00 90.12 220 ASP A O 1
ATOM 1701 N N . THR A 1 221 ? 22.339 14.839 -13.249 1.00 90.75 221 THR A N 1
ATOM 1702 C CA . THR A 1 221 ? 21.643 15.760 -12.343 1.00 90.75 221 THR A CA 1
ATOM 1703 C C . THR A 1 221 ? 20.216 15.308 -12.011 1.00 90.75 221 THR A C 1
ATOM 1705 O O . THR A 1 221 ? 19.479 16.056 -11.365 1.00 90.75 221 THR A O 1
ATOM 1708 N N . VAL A 1 222 ? 19.801 14.109 -12.446 1.00 92.62 222 VAL A N 1
ATOM 1709 C CA . VAL A 1 222 ? 18.468 13.561 -12.167 1.00 92.62 222 VAL A CA 1
ATOM 1710 C C . VAL A 1 222 ? 18.152 13.603 -10.670 1.00 92.62 222 VAL A C 1
ATOM 1712 O O . VAL A 1 222 ? 18.964 13.241 -9.817 1.00 92.62 222 VAL A O 1
ATOM 1715 N N . SER A 1 223 ? 16.942 14.057 -10.340 1.00 91.69 223 SER A N 1
ATOM 1716 C CA . SER A 1 223 ? 16.477 14.094 -8.958 1.00 91.69 223 SER A CA 1
ATOM 1717 C C . SER A 1 223 ? 16.085 12.691 -8.500 1.00 91.69 223 SER A C 1
ATOM 1719 O O . SER A 1 223 ? 15.049 12.151 -8.906 1.00 91.69 223 SER A O 1
ATOM 1721 N N . LEU A 1 224 ? 16.920 12.119 -7.633 1.00 92.06 224 LEU A N 1
ATOM 1722 C CA . LEU A 1 224 ? 16.628 10.862 -6.959 1.00 92.06 224 LEU A CA 1
ATOM 1723 C C . LEU A 1 224 ? 15.464 11.076 -5.988 1.00 92.06 224 LEU A C 1
ATOM 1725 O O . LEU A 1 224 ? 15.511 11.955 -5.126 1.00 92.06 224 LEU A O 1
ATOM 1729 N N . ASN A 1 225 ? 14.400 10.299 -6.142 1.00 91.50 225 ASN A N 1
ATOM 1730 C CA . ASN A 1 225 ? 13.157 10.488 -5.407 1.00 91.50 225 ASN A CA 1
ATOM 1731 C C . ASN A 1 225 ? 12.509 9.147 -5.060 1.00 91.50 225 ASN A C 1
ATOM 1733 O O . ASN A 1 225 ? 12.634 8.172 -5.797 1.00 91.50 225 ASN A O 1
ATOM 1737 N N . ALA A 1 226 ? 11.766 9.128 -3.954 1.00 91.88 226 ALA A N 1
ATOM 1738 C CA . ALA A 1 226 ? 11.201 7.898 -3.409 1.00 91.88 226 ALA A CA 1
ATOM 1739 C C . ALA A 1 226 ? 10.038 7.299 -4.219 1.00 91.88 226 ALA A C 1
ATOM 1741 O O . ALA A 1 226 ? 9.665 6.151 -3.992 1.00 91.88 226 ALA A O 1
ATOM 1742 N N . ASN A 1 227 ? 9.475 8.052 -5.171 1.00 93.00 227 ASN A N 1
ATOM 1743 C CA . ASN A 1 227 ? 8.495 7.519 -6.119 1.00 93.00 227 ASN A CA 1
ATOM 1744 C C . ASN A 1 227 ? 9.153 6.728 -7.258 1.00 93.00 227 ASN A C 1
ATOM 1746 O O . ASN A 1 227 ? 8.446 6.060 -8.007 1.00 93.00 227 ASN A O 1
ATOM 1750 N N . ALA A 1 228 ? 10.485 6.794 -7.397 1.00 92.25 228 ALA A N 1
ATOM 1751 C CA . ALA A 1 228 ? 11.227 6.152 -8.475 1.00 92.25 228 ALA A CA 1
ATOM 1752 C C . ALA A 1 228 ? 10.687 6.517 -9.877 1.00 92.25 228 ALA A C 1
ATOM 1754 O O . ALA A 1 228 ? 10.662 5.694 -10.791 1.00 92.25 228 ALA A O 1
ATOM 1755 N N . THR A 1 229 ? 10.236 7.763 -10.065 1.00 92.94 229 THR A N 1
ATOM 1756 C CA . THR A 1 229 ? 9.671 8.213 -11.346 1.00 92.94 229 THR A CA 1
ATOM 1757 C C . THR A 1 229 ? 10.760 8.325 -12.412 1.00 92.94 229 THR A C 1
ATOM 1759 O O . THR A 1 229 ? 11.634 9.186 -12.338 1.00 92.94 229 THR A O 1
ATOM 1762 N N . ILE A 1 230 ? 10.692 7.491 -13.445 1.00 94.56 230 ILE A N 1
ATOM 1763 C CA . ILE A 1 230 ? 11.609 7.532 -14.596 1.00 94.56 230 ILE A CA 1
ATOM 1764 C C . ILE A 1 230 ? 11.358 8.817 -15.403 1.00 94.56 230 ILE A C 1
ATOM 1766 O O . ILE A 1 230 ? 10.212 9.281 -15.430 1.00 94.56 230 ILE A O 1
ATOM 1770 N N . PRO A 1 231 ? 12.372 9.386 -16.092 1.00 95.19 231 PRO A N 1
ATOM 1771 C CA . PRO A 1 231 ? 12.223 10.648 -16.806 1.00 95.19 231 PRO A CA 1
ATOM 1772 C C . PRO A 1 231 ? 10.979 10.730 -17.699 1.00 95.19 231 PRO A C 1
ATOM 1774 O O . PRO A 1 231 ? 10.777 9.926 -18.616 1.00 95.19 231 PRO A O 1
ATOM 1777 N N . LYS A 1 232 ? 10.158 11.743 -17.417 1.00 95.25 232 LYS A N 1
ATOM 1778 C CA . LYS A 1 232 ? 8.928 12.054 -18.149 1.00 95.25 232 LYS A CA 1
ATOM 1779 C C . LYS A 1 232 ? 9.203 12.503 -19.585 1.00 95.25 232 LYS A C 1
ATOM 1781 O O . LYS A 1 232 ? 10.325 12.888 -19.923 1.00 95.25 232 LYS A O 1
ATOM 1786 N N . SER A 1 233 ? 8.172 12.495 -20.421 1.00 96.50 233 SER A N 1
ATOM 1787 C CA . SER A 1 233 ? 8.247 13.084 -21.757 1.00 96.50 233 SER A CA 1
ATOM 1788 C C . SER A 1 233 ? 8.356 14.608 -21.641 1.00 96.50 233 SER A C 1
ATOM 1790 O O . SER A 1 233 ? 7.519 15.253 -21.011 1.00 96.50 233 SER A O 1
ATOM 1792 N N . VAL A 1 234 ? 9.374 15.203 -22.264 1.00 96.56 234 VAL A N 1
ATOM 1793 C CA . VAL A 1 234 ? 9.654 16.652 -22.183 1.00 96.56 234 VAL A CA 1
ATOM 1794 C C . VAL A 1 234 ? 9.400 17.405 -23.487 1.00 96.56 234 VAL A C 1
ATOM 1796 O O . VAL A 1 234 ? 9.246 18.621 -23.467 1.00 96.56 234 VAL A O 1
ATOM 1799 N N . ALA A 1 235 ? 9.342 16.706 -24.622 1.00 97.25 235 ALA A N 1
ATOM 1800 C CA . ALA A 1 235 ? 9.035 17.298 -25.922 1.00 97.25 235 ALA A CA 1
ATOM 1801 C C . ALA A 1 235 ? 8.473 16.248 -26.888 1.00 97.25 235 ALA A C 1
ATOM 1803 O O . ALA A 1 235 ? 8.561 15.044 -26.639 1.00 97.25 235 ALA A O 1
ATOM 1804 N N . SER A 1 236 ? 7.919 16.705 -28.012 1.00 97.44 236 SER A N 1
ATOM 1805 C CA . SER A 1 236 ? 7.458 15.822 -29.082 1.00 97.44 236 SER A CA 1
ATOM 1806 C C . SER A 1 236 ? 7.771 16.387 -30.464 1.00 97.44 236 SER A C 1
ATOM 1808 O O . SER A 1 236 ? 7.809 17.603 -30.643 1.00 97.44 236 SER A O 1
ATOM 1810 N N . PHE A 1 237 ? 7.993 15.498 -31.429 1.00 98.25 237 PHE A N 1
ATOM 1811 C CA . PHE A 1 237 ? 8.434 15.827 -32.780 1.00 98.25 237 PHE A CA 1
ATOM 1812 C C . PHE A 1 237 ? 7.647 14.998 -33.792 1.00 98.25 237 PHE A C 1
ATOM 1814 O O . PHE A 1 237 ? 7.729 13.769 -33.791 1.00 98.25 237 PHE A O 1
ATOM 1821 N N . ALA A 1 238 ? 6.889 15.651 -34.671 1.00 97.62 238 ALA A N 1
ATOM 1822 C CA . ALA A 1 238 ? 6.291 14.971 -35.816 1.00 97.62 238 ALA A CA 1
ATOM 1823 C C . ALA A 1 238 ? 7.399 14.604 -36.813 1.00 97.62 238 ALA A C 1
ATOM 1825 O O . ALA A 1 238 ? 8.147 15.474 -37.258 1.00 97.62 238 ALA A O 1
ATOM 1826 N N . ALA A 1 239 ? 7.512 13.323 -37.159 1.00 95.81 239 ALA A N 1
ATOM 1827 C CA . ALA A 1 239 ? 8.532 12.836 -38.074 1.00 95.81 239 ALA A CA 1
ATOM 1828 C C . ALA A 1 239 ? 7.936 12.478 -39.435 1.00 95.81 239 ALA A C 1
ATOM 1830 O O . ALA A 1 239 ? 7.131 11.553 -39.554 1.00 95.81 239 ALA A O 1
ATOM 1831 N N . GLY A 1 240 ? 8.383 13.199 -40.465 1.00 95.44 240 GLY A N 1
ATOM 1832 C CA . GLY A 1 240 ? 8.244 12.795 -41.862 1.00 95.44 240 GLY A CA 1
ATOM 1833 C C . GLY A 1 240 ? 9.430 11.926 -42.280 1.00 95.44 240 GLY A C 1
ATOM 1834 O O . GLY A 1 240 ? 9.719 10.905 -41.660 1.00 95.44 240 GLY A O 1
ATOM 1835 N N . THR A 1 241 ? 10.172 12.370 -43.296 1.00 97.56 241 THR A N 1
ATOM 1836 C CA . THR A 1 241 ? 11.476 11.793 -43.683 1.00 97.56 241 THR A CA 1
ATOM 1837 C C . THR A 1 241 ? 12.638 12.253 -42.802 1.00 97.56 241 THR A C 1
ATOM 1839 O O . THR A 1 241 ? 13.744 11.723 -42.903 1.00 97.56 241 THR A O 1
ATOM 1842 N N . SER A 1 242 ? 12.399 13.237 -41.937 1.00 97.94 242 SER A N 1
ATOM 1843 C CA . SER A 1 242 ? 13.346 13.721 -40.938 1.00 97.94 242 SER A CA 1
ATOM 1844 C C . SER A 1 242 ? 12.631 14.502 -39.835 1.00 97.94 242 SER A C 1
ATOM 1846 O O . SER A 1 242 ? 11.486 14.922 -40.015 1.00 97.94 242 SER A O 1
ATOM 1848 N N . PHE A 1 243 ? 13.327 14.747 -38.727 1.00 98.31 243 PHE A N 1
ATOM 1849 C CA . PHE A 1 243 ? 12.994 15.800 -37.761 1.00 98.31 243 PHE A CA 1
ATOM 1850 C C . PHE A 1 243 ? 14.275 16.366 -37.128 1.00 98.31 243 PHE A C 1
ATOM 1852 O O . PHE A 1 243 ? 15.329 15.730 -37.192 1.00 98.31 243 PHE A O 1
ATOM 1859 N N . THR A 1 244 ? 14.191 17.546 -36.510 1.00 98.31 244 THR A N 1
ATOM 1860 C CA . THR A 1 244 ? 15.328 18.200 -35.841 1.00 98.31 244 THR A CA 1
ATOM 1861 C C . THR A 1 244 ? 14.976 18.529 -34.397 1.00 98.31 244 THR A C 1
ATOM 1863 O O . THR A 1 244 ? 13.936 19.131 -34.135 1.00 98.31 244 THR A O 1
ATOM 1866 N N . ASP A 1 245 ? 15.865 18.168 -33.475 1.00 98.38 245 ASP A N 1
ATOM 1867 C CA . ASP A 1 245 ? 15.862 18.654 -32.099 1.00 98.38 245 ASP A CA 1
ATOM 1868 C C . ASP A 1 245 ? 16.950 19.720 -31.945 1.00 98.38 245 ASP A C 1
ATOM 1870 O O . ASP A 1 245 ? 18.142 19.415 -31.963 1.00 98.38 245 ASP A O 1
ATOM 1874 N N . GLY A 1 246 ? 16.527 20.981 -31.840 1.00 97.12 246 GLY A N 1
ATOM 1875 C CA . GLY A 1 246 ? 17.420 22.133 -31.710 1.00 97.12 246 GLY A CA 1
ATOM 1876 C C . GLY A 1 246 ? 17.812 22.483 -30.274 1.00 97.12 246 GLY A C 1
ATOM 1877 O O . GLY A 1 246 ? 18.490 23.487 -30.085 1.00 97.12 246 GLY A O 1
ATOM 1878 N N . ALA A 1 247 ? 17.358 21.717 -29.276 1.00 94.94 247 ALA A N 1
ATOM 1879 C CA . ALA A 1 247 ? 17.508 22.040 -27.859 1.00 94.94 247 ALA A CA 1
ATOM 1880 C C . ALA A 1 247 ? 18.099 20.853 -27.080 1.00 94.94 247 ALA A C 1
ATOM 1882 O O . ALA A 1 247 ? 17.454 20.271 -26.198 1.00 94.94 247 ALA A O 1
ATOM 1883 N N . ILE A 1 248 ? 19.327 20.468 -27.436 1.00 97.56 248 ILE A N 1
ATOM 1884 C CA . ILE A 1 248 ? 20.157 19.563 -26.635 1.00 97.56 248 ILE A CA 1
ATOM 1885 C C . ILE A 1 248 ? 21.254 20.407 -25.992 1.00 97.56 248 ILE A C 1
ATOM 1887 O O . ILE A 1 248 ? 22.033 21.050 -26.695 1.00 97.56 248 ILE A O 1
ATOM 1891 N N . ASP A 1 249 ? 21.275 20.433 -24.665 1.00 96.88 249 ASP A N 1
ATOM 1892 C CA . ASP A 1 249 ? 22.202 21.258 -23.897 1.00 96.88 249 ASP A CA 1
ATOM 1893 C C . ASP A 1 249 ? 23.639 20.698 -23.895 1.00 96.88 249 ASP A C 1
ATOM 1895 O O . ASP A 1 249 ? 23.943 19.622 -24.419 1.00 96.88 249 ASP A O 1
ATOM 1899 N N . ALA A 1 250 ? 24.539 21.471 -23.299 1.00 96.94 250 ALA A N 1
ATOM 1900 C CA . ALA A 1 250 ? 25.940 21.153 -23.074 1.00 96.94 250 ALA A CA 1
ATOM 1901 C C . ALA A 1 250 ? 26.212 19.946 -22.153 1.00 96.94 250 ALA A C 1
ATOM 1903 O O . ALA A 1 250 ? 27.365 19.518 -22.059 1.00 96.94 250 ALA A O 1
ATOM 1904 N N . ASN A 1 251 ? 25.216 19.394 -21.454 1.00 96.56 251 ASN A N 1
ATOM 1905 C CA . ASN A 1 251 ? 25.446 18.322 -20.488 1.00 96.56 251 ASN A CA 1
ATOM 1906 C C . ASN A 1 251 ? 25.702 16.972 -21.177 1.00 96.56 251 ASN A C 1
ATOM 1908 O O . ASN A 1 251 ? 25.490 16.783 -22.379 1.00 96.56 251 ASN A O 1
ATOM 1912 N N . TYR A 1 252 ? 26.163 15.994 -20.396 1.00 95.94 252 TYR A N 1
ATOM 1913 C CA . TYR A 1 252 ? 26.033 14.601 -20.809 1.00 95.94 252 TYR A CA 1
ATOM 1914 C C . TYR A 1 252 ? 24.544 14.250 -20.836 1.00 95.94 252 TYR A C 1
ATOM 1916 O O . TYR A 1 252 ? 23.838 14.470 -19.851 1.00 95.94 252 TYR A O 1
ATOM 1924 N N . ASN A 1 253 ? 24.072 13.728 -21.966 1.00 97.31 253 ASN A N 1
ATOM 1925 C CA . ASN A 1 253 ? 22.673 13.364 -22.133 1.00 97.31 253 ASN A CA 1
ATOM 1926 C C . ASN A 1 253 ? 22.547 11.927 -22.634 1.00 97.31 253 ASN A C 1
ATOM 1928 O O . ASN A 1 253 ? 23.206 11.534 -23.600 1.00 97.31 253 ASN A O 1
ATOM 1932 N N . VAL A 1 254 ? 21.605 11.197 -22.039 1.00 98.12 254 VAL A N 1
ATOM 1933 C CA . VAL A 1 254 ? 20.997 10.008 -22.639 1.00 98.12 254 VAL A CA 1
ATOM 1934 C C . VAL A 1 254 ? 19.564 10.373 -22.986 1.00 98.12 254 VAL A C 1
ATOM 1936 O O . VAL A 1 254 ? 18.746 10.641 -22.107 1.00 98.12 254 VAL A O 1
ATOM 1939 N N . ILE A 1 255 ? 19.259 10.409 -24.277 1.00 98.50 255 ILE A N 1
ATOM 1940 C CA . ILE A 1 255 ? 17.964 10.837 -24.787 1.00 98.50 255 ILE A CA 1
ATOM 1941 C C . ILE A 1 255 ? 17.301 9.675 -25.504 1.00 98.50 255 ILE A C 1
ATOM 1943 O O . ILE A 1 255 ? 17.868 9.085 -26.422 1.00 98.50 255 ILE A O 1
ATOM 1947 N N . VAL A 1 256 ? 16.070 9.376 -25.112 1.00 98.69 256 VAL A N 1
ATOM 1948 C CA . VAL A 1 256 ? 15.221 8.431 -25.826 1.00 98.69 256 VAL A CA 1
ATOM 1949 C C . VAL A 1 256 ? 14.174 9.204 -26.612 1.00 98.69 256 VAL A C 1
ATOM 1951 O O . VAL A 1 256 ? 13.357 9.919 -26.034 1.00 98.69 256 VAL A O 1
ATOM 1954 N N . TYR A 1 257 ? 14.184 9.030 -27.931 1.00 98.62 257 TYR A N 1
ATOM 1955 C CA . TYR A 1 257 ? 13.107 9.459 -28.817 1.00 98.62 257 TYR A CA 1
ATOM 1956 C C . TYR A 1 257 ? 12.297 8.230 -29.203 1.00 98.62 257 TYR A C 1
ATOM 1958 O O . TYR A 1 257 ? 12.825 7.346 -29.869 1.00 98.62 257 TYR A O 1
ATOM 1966 N N . THR A 1 258 ? 11.020 8.159 -28.839 1.00 98.56 258 THR A N 1
ATOM 1967 C CA . THR A 1 258 ? 10.187 6.987 -29.153 1.00 98.56 258 THR A CA 1
ATOM 1968 C C . THR A 1 258 ? 8.828 7.361 -29.726 1.00 98.56 258 THR A C 1
ATOM 1970 O O . THR A 1 258 ? 8.213 8.333 -29.295 1.00 98.56 258 THR A O 1
ATOM 1973 N N . THR A 1 259 ? 8.335 6.595 -30.700 1.00 98.25 259 THR A N 1
ATOM 1974 C CA . THR A 1 259 ? 6.961 6.744 -31.203 1.00 98.25 259 THR A CA 1
ATOM 1975 C C . THR A 1 259 ? 5.934 6.034 -30.328 1.00 98.25 259 THR A C 1
ATOM 1977 O O . THR A 1 259 ? 4.733 6.275 -30.480 1.00 98.25 259 THR A O 1
ATOM 1980 N N . LEU A 1 260 ? 6.388 5.202 -29.384 1.00 96.69 260 LEU A N 1
ATOM 1981 C CA . LEU A 1 260 ? 5.525 4.544 -28.411 1.00 96.69 260 LEU A CA 1
ATOM 1982 C C . LEU A 1 260 ? 4.794 5.583 -27.551 1.00 96.69 260 LEU A C 1
ATOM 1984 O O . LEU A 1 260 ? 5.358 6.643 -27.251 1.00 96.69 260 LEU A O 1
ATOM 1988 N N . PRO A 1 261 ? 3.544 5.309 -27.139 1.00 93.44 261 PRO A N 1
ATOM 1989 C CA . PRO A 1 261 ? 2.859 6.125 -26.145 1.00 93.44 261 PRO A CA 1
ATOM 1990 C C . PRO A 1 261 ? 3.694 6.262 -24.868 1.00 93.44 261 PRO A C 1
ATOM 1992 O O . PRO A 1 261 ? 4.326 5.297 -24.430 1.00 93.44 261 PRO A O 1
ATOM 1995 N N . ALA A 1 262 ? 3.674 7.452 -24.263 1.00 91.75 262 ALA A N 1
ATOM 1996 C CA . ALA A 1 262 ? 4.296 7.645 -22.961 1.00 91.75 262 ALA A CA 1
ATOM 1997 C C . ALA A 1 262 ? 3.591 6.759 -21.922 1.00 91.75 262 ALA A C 1
ATOM 1999 O O . ALA A 1 262 ? 2.360 6.659 -21.904 1.00 91.75 262 ALA A O 1
ATOM 2000 N N . GLN A 1 263 ? 4.380 6.090 -21.087 1.00 92.31 263 GLN A N 1
ATOM 2001 C CA . GLN A 1 263 ? 3.865 5.173 -20.075 1.00 92.31 263 GLN A CA 1
ATOM 2002 C C . GLN A 1 263 ? 3.403 5.947 -18.841 1.00 92.31 263 GLN A C 1
ATOM 2004 O O . GLN A 1 263 ? 4.130 6.793 -18.322 1.00 92.31 263 GLN A O 1
ATOM 2009 N N . THR A 1 264 ? 2.208 5.624 -18.352 1.00 95.19 264 THR A N 1
ATOM 2010 C CA . THR A 1 264 ? 1.635 6.238 -1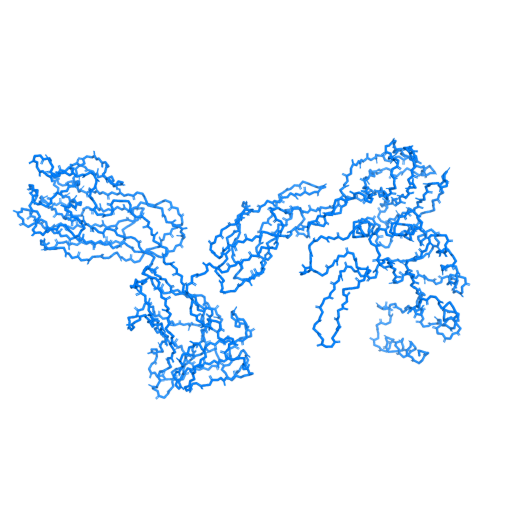7.152 1.00 95.19 264 THR A CA 1
ATOM 2011 C C . THR A 1 264 ? 2.474 5.910 -15.920 1.00 95.19 264 THR A C 1
ATOM 2013 O O . THR A 1 264 ? 2.755 4.741 -15.649 1.00 95.19 264 THR A O 1
ATOM 2016 N N . GLN A 1 265 ? 2.807 6.929 -15.130 1.00 96.19 265 GLN A N 1
ATOM 2017 C CA . GLN A 1 265 ? 3.391 6.774 -13.793 1.00 96.19 265 GLN A CA 1
ATOM 2018 C C . GLN A 1 265 ? 2.495 7.478 -12.769 1.00 96.19 265 GLN A C 1
ATOM 2020 O O . GLN A 1 265 ? 1.709 8.356 -13.130 1.00 96.19 265 GLN A O 1
ATOM 2025 N N . VAL A 1 266 ? 2.582 7.087 -11.500 1.00 97.88 266 VAL A N 1
ATOM 2026 C CA . VAL A 1 266 ? 1.813 7.710 -10.417 1.00 97.88 266 VAL A CA 1
ATOM 2027 C C . VAL A 1 266 ? 2.764 8.061 -9.287 1.00 97.88 266 VAL A C 1
ATOM 2029 O O . VAL A 1 266 ? 3.420 7.186 -8.731 1.00 97.88 266 VAL A O 1
ATOM 2032 N N . GLU A 1 267 ? 2.814 9.341 -8.947 1.00 97.31 267 GLU A N 1
ATOM 2033 C CA . GLU A 1 267 ? 3.579 9.847 -7.812 1.00 97.31 267 GLU A CA 1
ATOM 2034 C C . GLU A 1 267 ? 2.659 10.010 -6.612 1.00 97.31 267 GLU A C 1
ATOM 2036 O O . GLU A 1 267 ? 1.555 10.528 -6.756 1.00 97.31 267 GLU A O 1
ATOM 2041 N N . VAL A 1 268 ? 3.114 9.588 -5.435 1.00 98.12 268 VAL A N 1
ATOM 2042 C CA . VAL A 1 268 ? 2.409 9.735 -4.159 1.00 98.12 268 VAL A CA 1
ATOM 2043 C C . VAL A 1 268 ? 3.196 10.669 -3.242 1.00 98.12 268 VAL A C 1
ATOM 2045 O O . VAL A 1 268 ? 4.429 10.696 -3.264 1.00 98.12 268 VAL A O 1
ATOM 2048 N N . SER A 1 269 ? 2.495 11.446 -2.418 1.00 97.31 269 SER A N 1
ATOM 2049 C CA . SER A 1 269 ? 3.106 12.307 -1.408 1.00 97.31 269 SER A CA 1
ATOM 2050 C C . SER A 1 269 ? 2.267 12.368 -0.128 1.00 97.31 269 SER A C 1
ATOM 2052 O O . SER A 1 269 ? 1.051 12.544 -0.212 1.00 97.31 269 SER A O 1
ATOM 2054 N N . PRO A 1 270 ? 2.884 12.278 1.064 1.00 97.25 270 PRO A N 1
ATOM 2055 C CA . PRO A 1 270 ? 4.251 11.804 1.315 1.00 97.25 270 PRO A CA 1
ATOM 2056 C C . PRO A 1 270 ? 4.412 10.296 1.026 1.00 97.25 270 PRO A C 1
ATOM 2058 O O . PRO A 1 270 ? 3.472 9.525 1.198 1.00 97.25 270 PRO A O 1
ATOM 2061 N N . VAL A 1 271 ? 5.618 9.856 0.641 1.00 94.62 271 VAL A N 1
ATOM 2062 C CA . VAL A 1 271 ? 5.906 8.433 0.335 1.00 94.62 271 VAL A CA 1
ATOM 2063 C C . VAL A 1 271 ? 6.146 7.588 1.595 1.00 94.62 271 VAL A C 1
ATOM 2065 O O . VAL A 1 271 ? 5.778 6.421 1.618 1.00 94.62 271 VAL A O 1
ATOM 2068 N N . ASN A 1 272 ? 6.735 8.149 2.657 1.00 93.94 272 ASN A N 1
ATOM 2069 C CA . ASN A 1 272 ? 7.050 7.417 3.898 1.00 93.94 272 ASN A CA 1
ATOM 2070 C C . ASN A 1 272 ? 6.589 8.169 5.162 1.00 93.94 272 ASN A C 1
ATOM 2072 O O . ASN A 1 272 ? 7.415 8.548 5.999 1.00 93.94 272 ASN A O 1
ATOM 2076 N N . PRO A 1 273 ? 5.289 8.493 5.288 1.00 96.75 273 PRO A N 1
ATOM 2077 C CA . PRO A 1 273 ? 4.788 9.165 6.477 1.00 96.75 273 PRO A CA 1
ATOM 2078 C C . PRO A 1 273 ? 4.801 8.237 7.691 1.00 96.75 273 PRO A C 1
ATOM 2080 O O . PRO A 1 273 ? 4.706 7.016 7.580 1.00 96.75 273 PRO A O 1
ATOM 2083 N N . THR A 1 274 ? 4.840 8.844 8.873 1.00 97.00 274 THR A N 1
ATOM 2084 C CA . THR A 1 274 ? 4.601 8.154 10.143 1.00 97.00 274 THR A CA 1
ATOM 2085 C C . THR A 1 274 ? 3.285 8.634 10.737 1.00 97.00 274 THR A C 1
ATOM 2087 O O . THR A 1 274 ? 2.998 9.829 10.724 1.00 97.00 274 THR A O 1
ATOM 2090 N N . VAL A 1 275 ? 2.493 7.708 11.267 1.00 96.56 275 VAL A N 1
ATOM 2091 C CA . VAL A 1 275 ? 1.212 7.986 11.917 1.00 96.56 275 VAL A CA 1
ATOM 2092 C C . VAL A 1 275 ? 1.075 7.121 13.166 1.00 96.56 275 VAL A C 1
ATOM 2094 O O . VAL A 1 275 ? 1.566 5.994 13.228 1.00 96.56 275 VAL A O 1
ATOM 2097 N N . THR A 1 276 ? 0.413 7.649 14.182 1.00 93.75 276 THR A N 1
ATOM 2098 C CA . THR A 1 276 ? 0.072 6.888 15.384 1.00 93.75 276 THR A CA 1
ATOM 2099 C C . THR A 1 276 ? -1.212 6.092 15.147 1.00 93.75 276 THR A C 1
ATOM 2101 O O . THR A 1 276 ? -2.101 6.545 14.430 1.00 93.75 276 THR A O 1
ATOM 2104 N N . ALA A 1 277 ? -1.325 4.910 15.745 1.00 87.81 277 ALA A N 1
ATOM 2105 C CA . ALA A 1 277 ? -2.530 4.087 15.750 1.00 87.81 277 ALA A CA 1
ATOM 2106 C C . ALA A 1 277 ? -3.799 4.918 16.017 1.00 87.81 277 ALA A C 1
ATOM 2108 O O . ALA A 1 277 ? -3.821 5.770 16.907 1.00 87.81 277 ALA A O 1
ATOM 2109 N N . GLY A 1 278 ? -4.849 4.689 15.223 1.00 79.88 278 GLY A N 1
ATOM 2110 C CA . GLY A 1 278 ? -6.123 5.414 15.308 1.00 79.88 278 GLY A CA 1
ATOM 2111 C C . GLY A 1 278 ? -6.108 6.846 14.756 1.00 79.88 278 GLY A C 1
ATOM 2112 O O . GLY A 1 278 ? -7.174 7.427 14.565 1.00 79.88 278 GLY A O 1
ATOM 2113 N N . GLN A 1 279 ? -4.937 7.421 14.464 1.00 87.06 279 GLN A N 1
ATOM 2114 C CA . GLN A 1 279 ? -4.821 8.719 13.796 1.00 87.06 279 GLN A CA 1
ATOM 2115 C C . GLN A 1 279 ? -4.840 8.563 12.273 1.00 87.06 279 GLN A C 1
ATOM 2117 O O . GLN A 1 279 ? -4.741 7.461 11.730 1.00 87.06 279 GLN A O 1
ATOM 2122 N N . SER A 1 280 ? -4.980 9.688 11.573 1.00 93.50 280 SER A N 1
ATOM 2123 C CA . SER A 1 280 ? -5.002 9.718 10.110 1.00 93.50 280 SER A CA 1
ATOM 2124 C C . SER A 1 280 ? -3.866 10.554 9.528 1.00 93.50 280 SER A C 1
ATOM 2126 O O . SER A 1 280 ? -3.380 11.488 10.162 1.00 93.50 280 SER A O 1
ATOM 2128 N N . VAL A 1 281 ? -3.470 10.235 8.297 1.00 97.50 281 VAL A N 1
ATOM 2129 C CA . VAL A 1 281 ? -2.571 11.042 7.465 1.00 97.50 281 VAL A CA 1
ATOM 2130 C C . VAL A 1 281 ? -3.192 11.232 6.083 1.00 97.50 281 VAL A C 1
ATOM 2132 O O . VAL A 1 281 ? -3.774 10.307 5.515 1.00 97.50 281 VAL A O 1
ATOM 2135 N N . THR A 1 282 ? -3.080 12.443 5.544 1.00 98.19 282 THR A N 1
ATOM 2136 C CA . THR A 1 282 ? -3.538 12.755 4.188 1.00 98.19 282 THR A CA 1
ATOM 2137 C C . THR A 1 282 ? -2.429 12.460 3.193 1.00 98.19 282 THR A C 1
ATOM 2139 O O . THR A 1 282 ? -1.319 12.975 3.322 1.00 98.19 282 THR A O 1
ATOM 2142 N N . LEU A 1 283 ? -2.754 11.651 2.193 1.00 98.62 283 LEU A N 1
ATOM 2143 C CA . LEU A 1 283 ? -1.914 11.359 1.044 1.00 98.62 283 LEU A CA 1
ATOM 2144 C C . LEU A 1 283 ? -2.507 12.037 -0.193 1.00 98.62 283 LEU A C 1
ATOM 2146 O O . LEU A 1 283 ? -3.724 12.105 -0.362 1.00 98.62 283 LEU A O 1
ATOM 2150 N N . SER A 1 284 ? -1.643 12.507 -1.080 1.00 98.38 284 SER A N 1
ATOM 2151 C CA . SER A 1 284 ? -2.001 12.967 -2.417 1.00 98.38 284 SER A CA 1
ATOM 2152 C C . SER A 1 284 ? -1.302 12.112 -3.466 1.00 98.38 284 SER A C 1
ATOM 2154 O O . SER A 1 284 ? -0.300 11.452 -3.182 1.00 98.38 284 SER A O 1
ATOM 2156 N N . ALA A 1 285 ? -1.849 12.101 -4.681 1.00 98.19 285 ALA A N 1
ATOM 2157 C CA . ALA A 1 285 ? -1.213 11.450 -5.812 1.00 98.19 285 ALA A CA 1
ATOM 2158 C C . ALA A 1 285 ? -1.425 12.239 -7.106 1.00 98.19 285 ALA A C 1
ATOM 2160 O O . ALA A 1 285 ? -2.465 12.877 -7.285 1.00 98.19 285 ALA A O 1
ATOM 2161 N N . SER A 1 286 ? -0.457 12.160 -8.015 1.00 96.44 286 SER A N 1
ATOM 2162 C CA . SER A 1 286 ? -0.519 12.753 -9.352 1.00 96.44 286 SER A CA 1
ATOM 2163 C C . SER A 1 286 ? -0.131 11.743 -10.423 1.00 96.44 286 SER A C 1
ATOM 2165 O O . SER A 1 286 ? 0.850 11.015 -10.284 1.00 96.44 286 SER A O 1
ATOM 2167 N N . VAL A 1 287 ? -0.898 11.728 -11.513 1.00 97.38 287 VAL A N 1
ATOM 2168 C CA . VAL A 1 287 ? -0.582 10.951 -12.714 1.00 97.38 287 VAL A CA 1
ATOM 2169 C C . VAL A 1 287 ? 0.432 11.729 -13.555 1.00 97.38 287 VAL A C 1
ATOM 2171 O O . VAL A 1 287 ? 0.248 12.918 -13.812 1.00 97.38 287 VAL A O 1
ATOM 2174 N N . VAL A 1 288 ? 1.504 11.061 -13.972 1.00 95.50 288 VAL A N 1
ATOM 2175 C CA . VAL A 1 288 ? 2.585 11.616 -14.798 1.00 95.50 288 VAL A CA 1
ATOM 2176 C C . VAL A 1 288 ? 2.487 11.054 -16.218 1.00 95.50 288 VAL A C 1
ATOM 2178 O O . VAL A 1 288 ? 2.082 9.905 -16.408 1.00 95.50 288 VAL A O 1
ATOM 2181 N N . ASP A 1 289 ? 2.855 11.881 -17.204 1.00 93.19 289 ASP A N 1
ATOM 2182 C CA . ASP A 1 289 ? 2.835 11.630 -18.659 1.00 93.19 289 ASP A CA 1
ATOM 2183 C C . ASP A 1 289 ? 1.455 11.401 -19.303 1.00 93.19 289 ASP A C 1
ATOM 2185 O O . ASP A 1 289 ? 1.316 11.551 -20.516 1.00 93.19 289 ASP A O 1
ATOM 2189 N N . ASN A 1 290 ? 0.424 11.118 -18.509 1.00 92.75 290 ASN A N 1
ATOM 2190 C CA . ASN A 1 290 ? -0.958 10.964 -18.951 1.00 92.75 290 ASN A CA 1
ATOM 2191 C C . ASN A 1 290 ? -1.922 11.729 -18.028 1.00 92.75 290 ASN A C 1
ATOM 2193 O O . ASN A 1 290 ? -1.517 12.360 -17.053 1.00 92.75 290 ASN A O 1
ATOM 2197 N N . THR A 1 291 ? -3.214 11.699 -18.356 1.00 90.81 291 THR A N 1
ATOM 2198 C CA . THR A 1 291 ? -4.276 12.339 -17.563 1.00 90.81 291 THR A CA 1
ATOM 2199 C C . THR A 1 291 ? -5.145 11.289 -16.875 1.00 90.81 291 THR A C 1
ATOM 2201 O O . THR A 1 291 ? -5.211 10.141 -17.313 1.00 90.81 291 THR A O 1
ATOM 2204 N N . GLY A 1 292 ? -5.812 11.673 -15.789 1.00 91.88 292 GLY A N 1
ATOM 2205 C CA . GLY A 1 292 ? -6.695 10.788 -15.033 1.00 91.88 292 GLY A CA 1
ATOM 2206 C C . GLY A 1 292 ? -6.619 11.039 -13.532 1.00 91.88 292 GLY A C 1
ATOM 2207 O O . GLY A 1 292 ? -5.812 11.841 -13.063 1.00 91.88 292 GLY A O 1
ATOM 2208 N N . GLY A 1 293 ? -7.488 10.358 -12.790 1.00 95.50 293 GLY A N 1
ATOM 2209 C CA . GLY A 1 293 ? -7.442 10.326 -11.333 1.00 95.50 293 GLY A CA 1
ATOM 2210 C C . GLY A 1 293 ? -6.711 9.088 -10.822 1.00 95.50 293 GLY A C 1
ATOM 2211 O O . GLY A 1 293 ? -6.124 8.317 -11.587 1.00 95.50 293 GLY A O 1
ATOM 2212 N N . VAL A 1 294 ? -6.811 8.869 -9.513 1.00 98.50 294 VAL A N 1
ATOM 2213 C CA . VAL A 1 294 ? -6.347 7.639 -8.871 1.00 98.50 294 VAL A CA 1
ATOM 2214 C C . VAL A 1 294 ? -7.464 6.975 -8.078 1.00 98.50 294 VAL A C 1
ATOM 2216 O O . VAL A 1 294 ? -8.378 7.633 -7.588 1.00 98.50 294 VAL A O 1
ATOM 2219 N N . THR A 1 295 ? -7.365 5.660 -7.928 1.00 98.31 295 THR A N 1
ATOM 2220 C CA . THR A 1 295 ? -8.137 4.885 -6.958 1.00 98.31 295 THR A CA 1
ATOM 2221 C C . THR A 1 295 ? -7.223 4.482 -5.810 1.00 98.31 295 THR A C 1
ATOM 2223 O O . THR A 1 295 ? -6.171 3.873 -6.027 1.00 98.31 295 THR A O 1
ATOM 2226 N N . TRP A 1 296 ? -7.630 4.823 -4.589 1.00 98.62 296 TRP A N 1
ATOM 2227 C CA . TRP A 1 296 ? -6.900 4.496 -3.369 1.00 98.62 296 TRP A CA 1
ATOM 2228 C C . TRP A 1 296 ? -7.281 3.118 -2.831 1.00 98.62 296 TRP A C 1
ATOM 2230 O O . TRP A 1 296 ? -8.440 2.713 -2.876 1.00 98.62 296 TRP A O 1
ATOM 2240 N N . SER A 1 297 ? -6.301 2.401 -2.287 1.00 98.31 297 SER A N 1
ATOM 2241 C CA . SER A 1 297 ? -6.514 1.136 -1.577 1.00 98.31 297 SER A CA 1
ATOM 2242 C C . SER A 1 297 ? -5.428 0.912 -0.528 1.00 98.31 297 SER A C 1
ATOM 2244 O O . SER A 1 297 ? -4.295 1.361 -0.694 1.00 98.31 297 SER A O 1
ATOM 2246 N N . VAL A 1 298 ? -5.763 0.204 0.548 1.00 98.00 298 VAL A N 1
ATOM 2247 C CA . VAL A 1 298 ? -4.782 -0.298 1.519 1.00 98.00 298 VAL A CA 1
ATOM 2248 C C . VAL A 1 298 ? -4.438 -1.738 1.146 1.00 98.00 298 VAL A C 1
ATOM 2250 O O . VAL A 1 298 ? -5.332 -2.532 0.856 1.00 98.00 298 VAL A O 1
ATOM 2253 N N . VAL A 1 299 ? -3.151 -2.078 1.116 1.00 94.69 299 VAL A N 1
ATOM 2254 C CA . VAL A 1 299 ? -2.697 -3.436 0.796 1.00 94.69 299 VAL A CA 1
ATOM 2255 C C . VAL A 1 299 ? -2.846 -4.335 2.027 1.00 94.69 299 VAL A C 1
ATOM 2257 O O . VAL A 1 299 ? -2.333 -4.020 3.102 1.00 94.69 299 VAL A O 1
ATOM 2260 N N . GLY A 1 300 ? -3.509 -5.481 1.859 1.00 84.31 300 GLY A N 1
ATOM 2261 C CA . GLY A 1 300 ? -3.739 -6.467 2.922 1.00 84.31 300 GLY A CA 1
ATOM 2262 C C . GLY A 1 300 ? -4.932 -6.148 3.836 1.00 84.31 300 GLY A C 1
ATOM 2263 O O . GLY A 1 300 ? -5.511 -5.066 3.793 1.00 84.31 300 GLY A O 1
ATOM 2264 N N . SER A 1 301 ? -5.318 -7.117 4.668 1.00 77.06 301 SER A N 1
ATOM 2265 C CA . SER A 1 301 ? -6.416 -7.001 5.641 1.00 77.06 301 SER A CA 1
ATOM 2266 C C . SER A 1 301 ? -5.938 -6.465 6.995 1.00 77.06 301 SER A C 1
ATOM 2268 O O . SER A 1 301 ? -4.804 -6.716 7.389 1.00 77.06 301 SER A O 1
ATOM 2270 N N . GLY A 1 302 ? -6.802 -5.763 7.743 1.00 74.44 302 GLY A N 1
ATOM 2271 C CA . GLY A 1 302 ? -6.465 -5.265 9.093 1.00 74.44 302 GLY A CA 1
ATOM 2272 C C . GLY A 1 302 ? -5.422 -4.136 9.109 1.00 74.44 302 GLY A C 1
ATOM 2273 O O . GLY A 1 302 ? -4.811 -3.838 10.136 1.00 74.44 302 GLY A O 1
ATOM 2274 N N . ASN A 1 303 ? -5.200 -3.499 7.959 1.00 88.88 303 ASN A N 1
ATOM 2275 C CA . ASN A 1 303 ? -4.191 -2.463 7.774 1.00 88.88 303 ASN A CA 1
ATOM 2276 C C . ASN A 1 303 ? -4.779 -1.044 7.768 1.00 88.88 303 ASN A C 1
ATOM 2278 O O . ASN A 1 303 ? -4.126 -0.122 7.311 1.00 88.88 303 ASN A O 1
ATOM 2282 N N . GLY A 1 304 ? -5.985 -0.854 8.307 1.00 89.44 304 GLY A N 1
ATOM 2283 C CA . GLY A 1 304 ? -6.668 0.441 8.342 1.00 89.44 304 GLY A CA 1
ATOM 2284 C C . GLY A 1 304 ? -7.532 0.683 7.110 1.00 89.44 304 GLY A C 1
ATOM 2285 O O . GLY A 1 304 ? -7.869 -0.247 6.375 1.00 89.44 304 GLY A O 1
ATOM 2286 N N . THR A 1 305 ? -7.913 1.938 6.899 1.00 91.00 305 THR A N 1
ATOM 2287 C CA . THR A 1 305 ? -8.814 2.348 5.812 1.00 91.00 305 THR A CA 1
ATOM 2288 C C . THR A 1 305 ? -8.281 3.579 5.106 1.00 91.00 305 THR A C 1
ATOM 2290 O O . THR A 1 305 ? -7.614 4.405 5.721 1.00 91.00 305 THR A O 1
ATOM 2293 N N . ILE A 1 306 ? -8.618 3.745 3.830 1.00 97.81 306 ILE A N 1
ATOM 2294 C CA . ILE A 1 306 ? -8.345 4.976 3.088 1.00 97.81 306 ILE A CA 1
ATOM 2295 C C . ILE A 1 306 ? -9.612 5.472 2.402 1.00 97.81 306 ILE A C 1
ATOM 2297 O O . ILE A 1 306 ? -10.356 4.689 1.814 1.00 97.81 306 ILE A O 1
ATOM 2301 N N . SER A 1 307 ? -9.866 6.775 2.497 1.00 96.00 307 SER A N 1
ATOM 2302 C CA . SER A 1 307 ? -10.963 7.426 1.780 1.00 96.00 307 SER A CA 1
ATOM 2303 C C . SER A 1 307 ? -10.625 7.654 0.304 1.00 96.00 307 SER A C 1
ATOM 2305 O O . SER A 1 307 ? -9.463 7.662 -0.101 1.00 96.00 307 SER A O 1
ATOM 2307 N N . THR A 1 308 ? -11.642 7.936 -0.512 1.00 94.56 308 THR A N 1
ATOM 2308 C CA . THR A 1 308 ? -11.457 8.337 -1.918 1.00 94.56 308 THR A CA 1
ATOM 2309 C C . THR A 1 308 ? -10.648 9.630 -2.072 1.00 94.56 308 THR A C 1
ATOM 2311 O O . THR A 1 308 ? -10.023 9.830 -3.109 1.00 94.56 308 THR A O 1
ATOM 2314 N N . GLY A 1 309 ? -10.609 10.479 -1.038 1.00 92.88 309 GLY A N 1
ATOM 2315 C CA . GLY A 1 309 ? -9.801 11.700 -0.984 1.00 92.88 309 GLY A CA 1
ATOM 2316 C C . GLY A 1 309 ? -8.357 11.502 -0.510 1.00 92.88 309 GLY A C 1
ATOM 2317 O O . GLY A 1 309 ? -7.668 12.492 -0.294 1.00 92.88 309 GLY A O 1
ATOM 2318 N N . GLY A 1 310 ? -7.896 10.261 -0.311 1.00 97.12 310 GLY A N 1
ATOM 2319 C CA . GLY A 1 310 ? -6.512 9.972 0.083 1.00 97.12 310 GLY A CA 1
ATOM 2320 C C . GLY A 1 310 ? -6.222 10.099 1.584 1.00 97.12 310 GLY A C 1
ATOM 2321 O O . GLY A 1 310 ? -5.067 10.050 1.993 1.00 97.12 310 GLY A O 1
ATOM 2322 N N . VAL A 1 311 ? -7.242 10.239 2.436 1.00 97.44 311 VAL A N 1
ATOM 2323 C CA . VAL A 1 311 ? -7.055 10.237 3.899 1.00 97.44 311 VAL A CA 1
ATOM 2324 C C . VAL A 1 311 ? -6.974 8.796 4.393 1.00 97.44 311 VAL A C 1
ATOM 2326 O O . VAL A 1 311 ? -7.986 8.092 4.371 1.00 97.44 311 VAL A O 1
ATOM 2329 N N . TYR A 1 312 ? -5.781 8.365 4.806 1.00 98.00 312 TYR A N 1
ATOM 2330 C CA . TYR A 1 312 ? -5.531 7.063 5.422 1.00 98.00 312 TYR A CA 1
ATOM 2331 C C . TYR A 1 312 ? -5.701 7.155 6.937 1.00 98.00 312 TYR A C 1
ATOM 2333 O O . TYR A 1 312 ? -5.048 7.976 7.576 1.00 98.00 312 TYR A O 1
ATOM 2341 N N . THR A 1 313 ? -6.529 6.285 7.510 1.00 92.44 313 THR A N 1
ATOM 2342 C CA . THR A 1 313 ? -6.710 6.118 8.955 1.00 92.44 313 THR A CA 1
ATOM 2343 C C . THR A 1 313 ? -6.015 4.841 9.393 1.00 92.44 313 THR A C 1
ATOM 2345 O O . THR A 1 313 ? -6.365 3.744 8.947 1.00 92.44 313 THR A O 1
ATOM 2348 N N . ALA A 1 314 ? -5.019 4.990 10.265 1.00 90.88 314 ALA A N 1
ATOM 2349 C CA . ALA A 1 314 ? -4.232 3.874 10.747 1.00 90.88 314 ALA A CA 1
ATOM 2350 C C . ALA A 1 314 ? -5.072 2.924 11.607 1.00 90.88 314 ALA A C 1
ATOM 2352 O O . ALA A 1 314 ? -5.830 3.379 12.472 1.00 90.88 314 ALA A O 1
ATOM 2353 N N . PRO A 1 315 ? -4.894 1.601 11.435 1.00 84.69 315 PRO A N 1
ATOM 2354 C CA . PRO A 1 315 ? -5.469 0.646 12.356 1.00 84.69 315 PRO A CA 1
ATOM 2355 C C . PRO A 1 315 ? -4.801 0.816 13.714 1.00 84.69 315 PRO A C 1
ATOM 2357 O O . PRO A 1 315 ? -3.725 1.410 13.855 1.00 84.69 315 PRO A O 1
ATOM 2360 N N . ARG A 1 316 ? -5.420 0.220 14.719 1.00 80.44 316 ARG A N 1
ATOM 2361 C CA . ARG A 1 316 ? -4.752 0.066 15.992 1.00 80.44 316 ARG A CA 1
ATOM 2362 C C . ARG A 1 316 ? -3.660 -0.997 15.892 1.00 80.44 316 ARG A C 1
ATOM 2364 O O . ARG A 1 316 ? -3.845 -2.008 15.221 1.00 80.44 316 ARG A O 1
ATOM 2371 N N . VAL A 1 317 ? -2.506 -0.737 16.501 1.00 80.75 317 VAL A N 1
ATOM 2372 C CA . VAL A 1 317 ? -1.358 -1.653 16.500 1.00 80.75 317 VAL A CA 1
ATOM 2373 C C . VAL A 1 317 ? -0.689 -1.648 17.866 1.00 80.75 317 VAL A C 1
ATOM 2375 O O . VAL A 1 317 ? -0.638 -0.612 18.528 1.00 80.75 317 VAL A O 1
ATOM 2378 N N . ILE A 1 318 ? -0.153 -2.798 18.267 1.00 74.62 318 ILE A N 1
ATOM 2379 C CA . ILE A 1 318 ? 0.576 -2.971 19.534 1.00 74.62 318 ILE A CA 1
ATOM 2380 C C . ILE A 1 318 ? 2.100 -2.908 19.360 1.00 74.62 318 ILE A C 1
ATOM 2382 O O . ILE A 1 318 ? 2.831 -2.710 20.325 1.00 74.62 318 ILE A O 1
ATOM 2386 N N . ALA A 1 319 ? 2.576 -3.006 18.117 1.00 82.38 319 ALA A N 1
ATOM 2387 C CA . ALA A 1 319 ? 3.963 -2.797 17.720 1.00 82.38 319 ALA A CA 1
ATOM 2388 C C . ALA A 1 319 ? 4.022 -1.968 16.430 1.00 82.38 319 ALA A C 1
ATOM 2390 O O . ALA A 1 319 ? 3.056 -1.918 15.667 1.00 82.38 319 ALA A O 1
ATOM 2391 N N . SER A 1 320 ? 5.155 -1.300 16.194 1.00 88.75 320 SER A N 1
ATOM 2392 C CA . SER A 1 320 ? 5.352 -0.527 14.963 1.00 88.75 320 SER A CA 1
ATOM 2393 C C . SER A 1 320 ? 5.300 -1.453 13.746 1.00 88.75 320 SER A C 1
ATOM 2395 O O . SER A 1 320 ? 5.971 -2.486 13.734 1.00 88.75 320 SER A O 1
ATOM 2397 N N . LYS A 1 321 ? 4.529 -1.084 12.718 1.00 89.12 321 LYS A N 1
ATOM 2398 C CA . LYS A 1 321 ? 4.473 -1.813 11.440 1.00 89.12 321 LYS A CA 1
ATOM 2399 C C . LYS A 1 321 ? 4.425 -0.863 10.247 1.00 89.12 321 LYS A C 1
ATOM 2401 O O . LYS A 1 321 ? 3.963 0.270 10.366 1.00 89.12 321 LYS A O 1
ATOM 2406 N N . LEU A 1 322 ? 4.884 -1.330 9.087 1.00 93.12 322 LEU A N 1
ATOM 2407 C CA . LEU A 1 322 ? 4.732 -0.622 7.814 1.00 93.12 322 LEU A CA 1
ATOM 2408 C C . LEU A 1 322 ? 3.460 -1.092 7.103 1.00 93.12 322 LEU A C 1
ATOM 2410 O O . LEU A 1 322 ? 3.215 -2.292 6.990 1.00 93.12 322 LEU A O 1
ATOM 2414 N N . VAL A 1 323 ? 2.668 -0.145 6.610 1.00 95.19 323 VAL A N 1
ATOM 2415 C CA . VAL A 1 323 ? 1.466 -0.392 5.811 1.00 95.19 323 VAL A CA 1
ATOM 2416 C C . VAL A 1 323 ? 1.641 0.226 4.431 1.00 95.19 323 VAL A C 1
ATOM 2418 O O . VAL A 1 323 ? 1.900 1.419 4.312 1.00 95.19 323 VAL A O 1
ATOM 2421 N N . ALA A 1 324 ? 1.461 -0.576 3.382 1.00 96.69 324 ALA A N 1
ATOM 2422 C CA . ALA A 1 324 ? 1.463 -0.083 2.012 1.00 96.69 324 ALA A CA 1
ATOM 2423 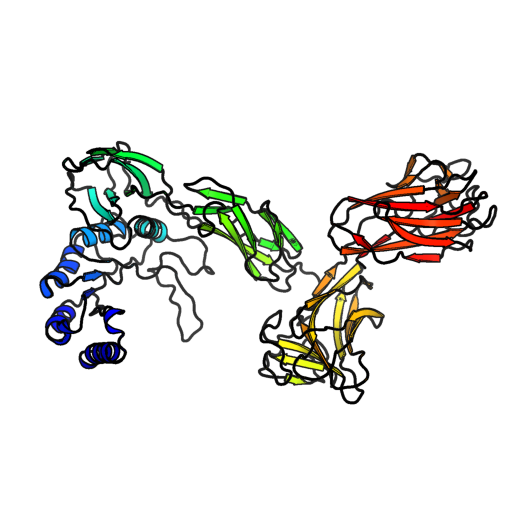C C . ALA A 1 324 ? 0.076 0.449 1.624 1.00 96.69 324 ALA A C 1
ATOM 2425 O O . ALA A 1 324 ? -0.929 -0.266 1.678 1.00 96.69 324 ALA A O 1
ATOM 2426 N N . VAL A 1 325 ? 0.039 1.705 1.193 1.00 98.44 325 VAL A N 1
ATOM 2427 C CA . VAL A 1 325 ? -1.146 2.385 0.679 1.00 98.44 325 VAL A CA 1
ATOM 2428 C C . VAL A 1 325 ? -0.918 2.704 -0.793 1.00 98.44 325 VAL A C 1
ATOM 2430 O O . VAL A 1 325 ? 0.055 3.364 -1.150 1.00 98.44 325 VAL A O 1
ATOM 2433 N N . LYS A 1 326 ? -1.803 2.204 -1.656 1.00 98.50 326 LYS A N 1
ATOM 2434 C CA . LYS A 1 326 ? -1.662 2.236 -3.112 1.00 98.50 326 LYS A CA 1
ATOM 2435 C C . LYS A 1 326 ? -2.590 3.266 -3.742 1.00 98.50 326 LYS A C 1
ATOM 2437 O O . LYS A 1 326 ? -3.799 3.209 -3.516 1.00 98.50 326 LYS A O 1
ATOM 2442 N N . ALA A 1 327 ? -2.032 4.114 -4.603 1.00 98.69 327 ALA A N 1
ATOM 2443 C CA . ALA A 1 327 ? -2.764 4.943 -5.557 1.00 98.69 327 ALA A CA 1
ATOM 2444 C C . ALA A 1 327 ? -2.581 4.367 -6.966 1.00 98.69 327 ALA A C 1
ATOM 2446 O O . ALA A 1 327 ? -1.491 4.456 -7.526 1.00 98.69 327 ALA A O 1
ATOM 2447 N N . ALA A 1 328 ? -3.623 3.765 -7.539 1.00 98.44 328 ALA A N 1
ATOM 2448 C CA . ALA A 1 328 ? -3.589 3.229 -8.903 1.00 98.44 328 ALA A CA 1
ATOM 2449 C C . ALA A 1 328 ? -4.254 4.196 -9.883 1.00 98.44 328 ALA A C 1
ATOM 2451 O O . ALA A 1 328 ? -5.304 4.749 -9.560 1.00 98.44 328 ALA A O 1
ATOM 2452 N N . SER A 1 329 ? -3.683 4.390 -11.072 1.00 98.06 329 SER A N 1
ATOM 2453 C CA . SER A 1 329 ? -4.306 5.210 -12.114 1.00 98.06 329 SER A CA 1
ATOM 2454 C C . SER A 1 329 ? -5.676 4.646 -12.498 1.00 98.06 329 SER A C 1
ATOM 2456 O O . SER A 1 329 ? -5.854 3.437 -12.639 1.00 98.06 329 SER A O 1
ATOM 2458 N N . THR A 1 330 ? -6.661 5.525 -12.690 1.00 97.00 330 THR A N 1
ATOM 2459 C CA . THR A 1 330 ? -7.993 5.111 -13.159 1.00 97.00 330 THR A CA 1
ATOM 2460 C C . THR A 1 330 ? -7.992 4.663 -14.618 1.00 97.00 330 THR A C 1
ATOM 2462 O O . THR A 1 330 ? -8.856 3.888 -15.013 1.00 97.00 330 THR A O 1
ATOM 2465 N N . ALA A 1 331 ? -7.055 5.172 -15.424 1.00 94.62 331 ALA A N 1
ATOM 2466 C CA . ALA A 1 331 ? -6.948 4.842 -16.845 1.00 94.62 331 ALA A CA 1
ATOM 2467 C C . ALA A 1 331 ? -6.163 3.541 -17.085 1.00 94.62 331 ALA A C 1
ATOM 2469 O O . ALA A 1 331 ? -6.477 2.797 -18.008 1.00 94.62 331 ALA A O 1
ATOM 2470 N N . ASP A 1 332 ? -5.169 3.267 -16.237 1.00 94.12 332 ASP A N 1
ATOM 2471 C CA . ASP A 1 332 ? -4.368 2.044 -16.261 1.00 94.12 332 ASP A CA 1
ATOM 2472 C C . ASP A 1 332 ? -4.078 1.588 -14.821 1.00 94.12 332 ASP A C 1
ATOM 2474 O O . ASP A 1 332 ? -3.105 2.040 -14.213 1.00 94.12 332 ASP A O 1
ATOM 2478 N N . PRO A 1 333 ? -4.903 0.690 -14.252 1.00 94.31 333 PRO A N 1
ATOM 2479 C CA . PRO A 1 333 ? -4.726 0.221 -12.878 1.00 94.31 333 PRO A CA 1
ATOM 2480 C C . PRO A 1 333 ? -3.431 -0.566 -12.622 1.00 94.31 333 PRO A C 1
ATOM 2482 O O . PRO A 1 333 ? -3.123 -0.843 -11.459 1.00 94.31 333 PRO A O 1
ATOM 2485 N N . SER A 1 334 ? -2.687 -0.946 -13.672 1.00 94.56 334 SER A N 1
ATOM 2486 C CA . SER A 1 334 ? -1.362 -1.562 -13.534 1.00 94.56 334 SER A CA 1
ATOM 2487 C C . SER A 1 334 ? -0.261 -0.534 -13.236 1.00 94.56 334 SER A C 1
ATOM 2489 O O . SER A 1 334 ? 0.757 -0.894 -12.646 1.00 94.56 334 SER A O 1
ATOM 2491 N N . SER A 1 335 ? -0.505 0.749 -13.526 1.00 95.88 335 SER A N 1
ATOM 2492 C CA . SER A 1 335 ? 0.338 1.875 -13.119 1.00 95.88 335 SER A CA 1
ATOM 2493 C C . SER A 1 335 ? -0.116 2.438 -11.776 1.00 95.88 335 SER A C 1
ATOM 2495 O O . SER A 1 335 ? -1.222 2.970 -11.638 1.00 95.88 335 SER A O 1
ATOM 2497 N N . TYR A 1 336 ? 0.755 2.365 -10.774 1.00 97.81 336 TYR A N 1
ATOM 2498 C CA . TYR A 1 336 ? 0.446 2.813 -9.420 1.00 97.81 336 TYR A CA 1
ATOM 2499 C C . TYR A 1 336 ? 1.674 3.342 -8.679 1.00 97.81 336 TYR A C 1
ATOM 2501 O O . TYR A 1 336 ? 2.808 2.991 -8.995 1.00 97.81 336 TYR A O 1
ATOM 2509 N N . GLY A 1 337 ? 1.414 4.160 -7.662 1.00 96.88 337 GLY A N 1
ATOM 2510 C CA . GLY A 1 337 ? 2.386 4.590 -6.665 1.00 96.88 337 GLY A CA 1
ATOM 2511 C C . GLY A 1 337 ? 2.031 4.014 -5.296 1.00 96.88 337 GLY A C 1
ATOM 2512 O O . GLY A 1 337 ? 0.867 3.690 -5.028 1.00 96.88 337 GLY A O 1
ATOM 2513 N N . ILE A 1 338 ? 3.034 3.868 -4.430 1.00 96.50 338 ILE A N 1
ATOM 2514 C CA . ILE A 1 338 ? 2.885 3.311 -3.081 1.00 96.50 338 ILE A CA 1
ATOM 2515 C C . ILE A 1 338 ? 3.424 4.311 -2.058 1.00 96.50 338 ILE A C 1
ATOM 2517 O O . ILE A 1 338 ? 4.574 4.728 -2.154 1.00 96.50 338 ILE A O 1
ATOM 2521 N N . ALA A 1 339 ? 2.621 4.630 -1.043 1.00 97.12 339 ALA A N 1
ATOM 2522 C CA . ALA A 1 339 ? 3.122 5.163 0.219 1.00 97.12 339 ALA A CA 1
ATOM 2523 C C . ALA A 1 339 ? 3.325 4.016 1.218 1.00 97.12 339 ALA A C 1
ATOM 2525 O O . ALA A 1 339 ? 2.431 3.194 1.420 1.00 97.12 339 ALA A O 1
ATOM 2526 N N . LEU A 1 340 ? 4.484 3.973 1.868 1.00 95.12 340 LEU A N 1
ATOM 2527 C CA . LEU A 1 340 ? 4.791 3.069 2.972 1.00 95.12 340 LEU A CA 1
ATOM 2528 C C . LEU A 1 340 ? 4.582 3.820 4.288 1.00 95.12 340 LEU A C 1
ATOM 2530 O O . LEU A 1 340 ? 5.460 4.524 4.771 1.00 95.12 340 LEU A O 1
ATOM 2534 N N . VAL A 1 341 ? 3.391 3.697 4.864 1.00 97.25 341 VAL A N 1
ATOM 2535 C CA . VAL A 1 341 ? 3.015 4.390 6.096 1.00 97.25 341 VAL A CA 1
ATOM 2536 C C . VAL A 1 341 ? 3.531 3.614 7.305 1.00 97.25 341 VAL A C 1
ATOM 2538 O O . VAL A 1 341 ? 3.109 2.484 7.553 1.00 97.25 341 VAL A O 1
ATOM 2541 N N . ARG A 1 342 ? 4.409 4.221 8.106 1.00 96.06 342 ARG A N 1
ATOM 2542 C CA . ARG A 1 342 ? 4.821 3.662 9.399 1.00 96.06 342 ARG A CA 1
ATOM 2543 C C . ARG A 1 342 ? 3.753 3.945 10.445 1.00 96.06 342 ARG A C 1
ATOM 2545 O O . ARG A 1 342 ? 3.536 5.094 10.817 1.00 96.06 342 ARG A O 1
ATOM 2552 N N . VAL A 1 343 ? 3.106 2.894 10.933 1.00 96.25 343 VAL A N 1
ATOM 2553 C CA . VAL A 1 343 ? 2.101 2.975 11.993 1.00 96.25 343 VAL A CA 1
ATOM 2554 C C . VAL A 1 343 ? 2.756 2.624 13.320 1.00 96.25 343 VAL A C 1
ATOM 2556 O O . VAL A 1 343 ? 3.244 1.509 13.490 1.00 96.25 343 VAL A O 1
ATOM 2559 N N . ASN A 1 344 ? 2.764 3.565 14.258 1.00 93.50 344 ASN A N 1
ATOM 2560 C CA . ASN A 1 344 ? 3.270 3.353 15.612 1.00 93.50 344 ASN A CA 1
ATOM 2561 C C . ASN A 1 344 ? 2.121 3.103 16.597 1.00 93.50 344 ASN A C 1
ATOM 2563 O O . ASN A 1 344 ? 1.035 3.647 16.398 1.00 93.50 344 ASN A O 1
ATOM 2567 N N . PRO A 1 345 ? 2.343 2.341 17.681 1.00 88.56 345 PRO A N 1
ATOM 2568 C CA . PRO A 1 345 ? 1.358 2.210 18.750 1.00 88.56 345 PRO A CA 1
ATOM 2569 C C . PRO A 1 345 ? 0.984 3.571 19.350 1.00 88.56 345 PRO A C 1
ATOM 2571 O O . PRO A 1 345 ? 1.813 4.477 19.412 1.00 88.56 345 PRO A O 1
ATOM 2574 N N . ASP A 1 346 ? -0.250 3.699 19.837 1.00 82.31 346 ASP A N 1
ATOM 2575 C CA . ASP A 1 346 ? -0.755 4.908 20.513 1.00 82.31 346 ASP A CA 1
ATOM 2576 C C . ASP A 1 346 ? -0.262 5.056 21.964 1.00 82.31 346 ASP A C 1
ATOM 2578 O O . ASP A 1 346 ? -0.571 6.040 22.633 1.00 82.31 346 ASP A O 1
ATOM 2582 N N . GLY A 1 347 ? 0.517 4.084 22.451 1.00 79.06 347 GLY A N 1
ATOM 2583 C CA . GLY A 1 347 ? 1.050 4.047 23.812 1.00 79.06 347 GLY A CA 1
ATOM 2584 C C . GLY A 1 347 ? 0.009 3.720 24.885 1.00 79.06 347 GLY A C 1
ATOM 2585 O O . GLY A 1 347 ? 0.346 3.704 26.067 1.00 79.06 347 GLY A O 1
ATOM 2586 N N . SER A 1 348 ? -1.244 3.453 24.512 1.00 76.81 348 SER A N 1
ATOM 2587 C CA . SER A 1 348 ? -2.268 3.089 25.486 1.00 76.81 348 SER A CA 1
ATOM 2588 C C . SER A 1 348 ? -2.104 1.642 25.955 1.00 76.81 348 SER A C 1
ATOM 2590 O O . SER A 1 348 ? -1.624 0.768 25.232 1.00 76.81 348 SER A O 1
ATOM 2592 N N . ALA A 1 349 ? -2.473 1.398 27.214 1.00 83.88 349 ALA A N 1
ATOM 2593 C CA . ALA A 1 349 ? -2.266 0.112 27.870 1.00 83.88 349 ALA A CA 1
ATOM 2594 C C . ALA A 1 349 ? -3.019 -1.006 27.144 1.00 83.88 349 ALA A C 1
ATOM 2596 O O . ALA A 1 349 ? -4.211 -0.867 26.872 1.00 83.88 349 ALA A O 1
ATOM 2597 N N . GLN A 1 350 ? -2.332 -2.109 26.846 1.00 88.00 350 GLN A N 1
ATOM 2598 C CA . GLN A 1 350 ? -2.883 -3.273 26.151 1.00 88.00 350 GLN A CA 1
ATOM 2599 C C . GLN A 1 350 ? -2.680 -4.560 26.942 1.00 88.00 350 GLN A C 1
ATOM 2601 O O . GLN A 1 350 ? -1.726 -4.645 27.720 1.00 88.00 350 GLN A O 1
ATOM 2606 N N . PRO A 1 351 ? -3.534 -5.576 26.718 1.00 90.56 351 PRO A N 1
ATOM 2607 C CA . PRO A 1 351 ? -3.216 -6.928 27.142 1.00 90.56 351 PRO A CA 1
ATOM 2608 C C . PRO A 1 351 ? -1.883 -7.375 26.526 1.00 90.56 351 PRO A C 1
ATOM 2610 O O . PRO A 1 351 ? -1.670 -7.264 25.319 1.00 90.56 351 PRO A O 1
ATOM 2613 N N . ALA A 1 352 ? -0.975 -7.890 27.350 1.00 90.31 352 ALA A N 1
ATOM 2614 C CA . ALA A 1 352 ? 0.235 -8.544 26.877 1.00 90.31 352 ALA A CA 1
ATOM 2615 C C . ALA A 1 352 ? -0.125 -9.827 26.121 1.00 90.31 352 ALA A C 1
ATOM 2617 O O . ALA A 1 352 ? -1.095 -10.505 26.470 1.00 90.31 352 ALA A O 1
ATOM 2618 N N . ASN A 1 353 ? 0.689 -10.177 25.120 1.00 90.62 353 ASN A N 1
ATOM 2619 C CA . ASN A 1 353 ? 0.504 -11.379 24.302 1.00 90.62 353 ASN A CA 1
ATOM 2620 C C . ASN A 1 353 ? -0.923 -11.486 23.720 1.00 90.62 353 ASN A C 1
ATOM 2622 O O . ASN A 1 353 ? -1.562 -12.532 23.806 1.00 90.62 353 ASN A O 1
ATOM 2626 N N . ALA A 1 354 ? -1.440 -10.374 23.188 1.00 89.81 354 ALA A N 1
ATOM 2627 C CA . ALA A 1 354 ? -2.785 -10.265 22.616 1.00 89.81 354 ALA A CA 1
ATOM 2628 C C . ALA A 1 354 ? -3.034 -11.199 21.418 1.00 89.81 354 ALA A C 1
ATOM 2630 O O . ALA A 1 354 ? -4.175 -11.621 21.229 1.00 89.81 354 ALA A O 1
ATOM 2631 N N . GLY A 1 355 ? -1.972 -11.511 20.664 1.00 89.50 355 GLY A N 1
ATOM 2632 C CA . GLY A 1 355 ? -1.965 -12.472 19.558 1.00 89.50 355 GLY A CA 1
ATOM 2633 C C . GLY A 1 355 ? -1.580 -13.906 19.953 1.00 89.50 355 GLY A C 1
ATOM 2634 O O . GLY A 1 355 ? -1.447 -14.779 19.115 1.00 89.50 355 GLY A O 1
ATOM 2635 N N . PHE A 1 356 ? -1.318 -14.172 21.239 1.00 93.50 356 PHE A N 1
ATOM 2636 C CA . PHE A 1 356 ? -0.951 -15.506 21.750 1.00 93.50 356 PHE A CA 1
ATOM 2637 C C . PHE A 1 356 ? 0.280 -16.168 21.097 1.00 93.50 356 PHE A C 1
ATOM 2639 O O . PHE A 1 356 ? 0.466 -17.380 21.203 1.00 93.50 356 PHE A O 1
ATOM 2646 N N . GLU A 1 357 ? 1.167 -15.369 20.500 1.00 91.88 357 GLU A N 1
ATOM 2647 C CA . GLU A 1 357 ? 2.358 -15.849 19.792 1.00 91.88 357 GLU A CA 1
ATOM 2648 C C . GLU A 1 357 ? 3.516 -16.282 20.707 1.00 91.88 357 GLU A C 1
ATOM 2650 O O . GLU A 1 357 ? 4.529 -16.819 20.250 1.00 91.88 357 GLU A O 1
ATOM 2655 N N . SER A 1 358 ? 3.378 -16.068 22.015 1.00 89.75 358 SER A N 1
ATOM 2656 C CA . SER A 1 358 ? 4.357 -16.473 23.020 1.00 89.75 358 SER A CA 1
ATOM 2657 C C . SER A 1 358 ? 3.749 -17.439 24.048 1.00 89.75 358 SER A C 1
ATOM 2659 O O . SER A 1 358 ? 2.673 -17.145 24.567 1.00 89.75 358 SER A O 1
ATOM 2661 N N . PRO A 1 359 ? 4.425 -18.548 24.408 1.00 91.88 359 PRO A N 1
ATOM 2662 C CA . PRO A 1 359 ? 5.620 -19.070 23.749 1.00 91.88 359 PRO A CA 1
ATOM 2663 C C . PRO A 1 359 ? 5.290 -19.588 22.345 1.00 91.88 359 PRO A C 1
ATOM 2665 O O . PRO A 1 359 ? 4.215 -20.138 22.131 1.00 91.88 359 PRO A O 1
ATOM 2668 N N . ALA A 1 360 ? 6.246 -19.492 21.420 1.00 91.31 360 ALA A N 1
ATOM 2669 C CA . ALA A 1 360 ? 6.123 -20.153 20.127 1.00 91.31 360 ALA A CA 1
ATOM 2670 C C . ALA A 1 360 ? 6.081 -21.680 20.317 1.00 91.31 360 ALA A C 1
ATOM 2672 O O . ALA A 1 360 ? 7.021 -22.277 20.845 1.00 91.31 360 ALA A O 1
ATOM 2673 N N . THR A 1 361 ? 4.992 -22.316 19.889 1.00 89.38 361 THR A N 1
ATOM 2674 C CA . THR A 1 361 ? 4.797 -23.770 19.927 1.00 89.38 361 THR A CA 1
ATOM 2675 C C . THR A 1 361 ? 4.676 -24.350 18.521 1.00 89.38 361 THR A C 1
ATOM 2677 O O . THR A 1 361 ? 4.388 -23.642 17.562 1.00 89.38 361 THR A O 1
ATOM 2680 N N . THR A 1 362 ? 4.900 -25.657 18.381 1.00 89.75 362 THR A N 1
ATOM 2681 C CA . THR A 1 362 ? 4.628 -26.430 17.157 1.00 89.75 362 THR A CA 1
ATOM 2682 C C . THR A 1 362 ? 3.277 -27.152 17.203 1.00 89.75 362 THR A C 1
ATOM 2684 O O . THR A 1 362 ? 2.866 -27.735 16.203 1.00 89.75 362 THR A O 1
ATOM 2687 N N . GLY A 1 363 ? 2.571 -27.108 18.340 1.00 90.88 363 GLY A N 1
ATOM 2688 C CA . GLY A 1 363 ? 1.324 -27.838 18.566 1.00 90.88 363 GLY A CA 1
ATOM 2689 C C . GLY A 1 363 ? 0.391 -27.126 19.544 1.00 90.88 363 GLY A C 1
ATOM 2690 O O . GLY A 1 363 ? 0.047 -25.963 19.352 1.00 90.88 363 GLY A O 1
ATOM 2691 N N . THR A 1 364 ? -0.055 -27.831 20.581 1.00 93.00 364 THR A N 1
ATOM 2692 C CA . THR A 1 364 ? -0.964 -27.297 21.606 1.00 93.00 364 THR A CA 1
ATOM 2693 C C . THR A 1 364 ? -0.251 -27.221 22.952 1.00 93.00 364 THR A C 1
ATOM 2695 O O . THR A 1 364 ? 0.382 -28.187 23.372 1.00 93.00 364 THR A O 1
ATOM 2698 N N . VAL A 1 365 ? -0.394 -26.096 23.647 1.00 94.12 365 VAL A N 1
ATOM 2699 C CA . VAL A 1 365 ? 0.026 -25.901 25.037 1.00 94.12 365 VAL A CA 1
ATOM 2700 C C . VAL A 1 365 ? -1.226 -25.858 25.902 1.00 94.12 365 VAL A C 1
ATOM 2702 O O . VAL A 1 365 ? -2.008 -24.914 25.815 1.00 94.12 365 VAL A O 1
ATOM 2705 N N . VAL A 1 366 ? -1.421 -26.888 26.721 1.00 93.25 366 VAL A N 1
ATOM 2706 C CA . VAL A 1 366 ? -2.583 -27.017 27.610 1.00 93.25 366 VAL A CA 1
ATOM 2707 C C . VAL A 1 366 ? -2.254 -26.409 28.971 1.00 93.25 366 VAL A C 1
ATOM 2709 O O . VAL A 1 366 ? -1.182 -26.677 29.514 1.00 93.25 366 VAL A O 1
ATOM 2712 N N . GLY A 1 367 ? -3.154 -25.592 29.525 1.00 93.56 367 GLY A N 1
ATOM 2713 C CA . GLY A 1 367 ? -2.996 -25.074 30.882 1.00 93.56 367 GLY A CA 1
ATOM 2714 C C . GLY A 1 367 ? -3.102 -26.165 31.966 1.00 93.56 367 GLY A C 1
ATOM 2715 O O . GLY A 1 367 ? -3.506 -27.294 31.681 1.00 93.56 367 GLY A O 1
ATOM 2716 N N . PRO A 1 368 ? -2.776 -25.859 33.234 1.00 94.50 368 PRO A N 1
ATOM 2717 C CA . PRO A 1 368 ? -2.486 -24.526 33.755 1.00 94.50 368 PRO A CA 1
ATOM 2718 C C . PRO A 1 368 ? -1.120 -23.993 33.316 1.00 94.50 368 PRO A C 1
ATOM 2720 O O . PRO A 1 368 ? -0.107 -24.672 33.453 1.00 94.50 368 PRO A O 1
ATOM 2723 N N . THR A 1 369 ? -1.089 -22.772 32.790 1.00 93.38 369 THR A N 1
ATOM 2724 C CA . THR A 1 369 ? 0.145 -22.103 32.352 1.00 93.38 369 THR A CA 1
ATOM 2725 C C . THR A 1 369 ? -0.041 -20.588 32.362 1.00 93.38 369 THR A C 1
ATOM 2727 O O . THR A 1 369 ? -1.176 -20.105 32.338 1.00 93.38 369 THR A O 1
ATOM 2730 N N . THR A 1 370 ? 1.065 -19.844 32.371 1.00 93.31 370 THR A N 1
ATOM 2731 C CA . THR A 1 370 ? 1.066 -18.383 32.254 1.00 93.31 370 THR A CA 1
ATOM 2732 C C . THR A 1 370 ? 1.936 -17.967 31.078 1.00 93.31 370 THR A C 1
ATOM 2734 O O . THR A 1 370 ? 3.143 -18.191 31.082 1.00 93.31 370 THR A O 1
ATOM 2737 N N . ALA A 1 371 ? 1.324 -17.322 30.091 1.00 88.88 371 ALA A N 1
ATOM 2738 C CA . ALA A 1 371 ? 1.985 -16.835 28.884 1.00 88.88 371 ALA A CA 1
ATOM 2739 C C . ALA A 1 371 ? 1.417 -15.456 28.512 1.00 88.88 371 ALA A C 1
ATOM 2741 O O . ALA A 1 371 ? 0.658 -15.304 27.557 1.00 88.88 371 ALA A O 1
ATOM 2742 N N . GLY A 1 372 ? 1.648 -14.461 29.374 1.00 91.06 372 GLY A N 1
ATOM 2743 C CA . GLY A 1 372 ? 0.932 -13.171 29.359 1.00 91.06 372 GLY A CA 1
ATOM 2744 C C . GLY A 1 372 ? -0.510 -13.271 29.878 1.00 91.06 372 GLY A C 1
ATOM 2745 O O . GLY A 1 372 ? -0.964 -12.408 30.621 1.00 91.06 372 GLY A O 1
ATOM 2746 N N . TRP A 1 373 ? -1.183 -14.381 29.584 1.00 97.19 373 TRP A N 1
ATOM 2747 C CA . TRP A 1 373 ? -2.470 -14.778 30.145 1.00 97.19 373 TRP A CA 1
ATOM 2748 C C . TRP A 1 373 ? -2.298 -16.000 31.047 1.00 97.19 373 TRP A C 1
ATOM 2750 O O . TRP A 1 373 ? -1.516 -16.898 30.733 1.00 97.19 373 TRP A O 1
ATOM 2760 N N . ALA A 1 374 ? -3.021 -16.036 32.165 1.00 97.81 374 ALA A N 1
ATOM 2761 C CA . ALA A 1 374 ? -3.133 -17.207 33.026 1.00 97.81 374 ALA A CA 1
ATOM 2762 C C . ALA A 1 374 ? -4.275 -18.089 32.518 1.00 97.81 374 ALA A C 1
ATOM 2764 O O . ALA A 1 374 ? -5.421 -17.640 32.491 1.00 97.81 374 ALA A O 1
ATOM 2765 N N . PHE A 1 375 ? -3.962 -19.320 32.123 1.00 98.12 375 PHE A N 1
ATOM 2766 C CA . PHE A 1 375 ? -4.911 -20.302 31.598 1.00 98.12 375 PHE A CA 1
ATOM 2767 C C . PHE A 1 375 ? -5.228 -21.362 32.653 1.00 98.12 375 PHE A C 1
ATOM 2769 O O . PHE A 1 375 ? -4.332 -21.803 33.376 1.00 98.12 375 PHE A O 1
ATOM 2776 N N . ASN A 1 376 ? -6.479 -21.820 32.714 1.00 97.31 376 ASN A N 1
ATOM 2777 C CA . ASN A 1 376 ? -6.845 -23.003 33.495 1.00 97.31 376 ASN A CA 1
ATOM 2778 C C . ASN A 1 376 ? -6.627 -24.309 32.697 1.00 97.31 376 ASN A C 1
ATOM 2780 O O . ASN A 1 376 ? -6.156 -24.297 31.564 1.00 97.31 376 ASN A O 1
ATOM 2784 N N . SER A 1 377 ? -7.000 -25.458 33.267 1.00 95.56 377 SER A N 1
ATOM 2785 C CA . SER A 1 377 ? -6.813 -26.782 32.644 1.00 95.56 377 SER A CA 1
ATOM 2786 C C . SER A 1 377 ? -7.634 -27.040 31.371 1.00 95.56 377 SER A C 1
ATOM 2788 O O . SER A 1 377 ? -7.447 -28.061 30.708 1.00 95.56 377 SER A O 1
ATOM 2790 N N . ARG A 1 378 ? -8.559 -26.142 31.015 1.00 95.75 378 ARG A N 1
ATOM 2791 C CA . ARG A 1 378 ? -9.428 -26.245 29.835 1.00 95.75 378 ARG A CA 1
ATOM 2792 C C . ARG A 1 378 ? -9.244 -25.073 28.864 1.00 95.75 378 ARG A C 1
ATOM 2794 O O . ARG A 1 378 ? -10.056 -24.874 27.964 1.00 95.75 378 ARG A O 1
ATOM 2801 N N . ALA A 1 379 ? -8.153 -24.332 29.009 1.00 97.06 379 ALA A N 1
ATOM 2802 C CA . ALA A 1 379 ? -7.739 -23.288 28.086 1.00 97.06 379 ALA A CA 1
ATOM 2803 C C . ALA A 1 379 ? -6.229 -23.383 27.826 1.00 97.06 379 ALA A C 1
ATOM 2805 O O . ALA A 1 379 ? -5.502 -24.067 28.551 1.00 97.06 379 ALA A O 1
ATOM 2806 N N . GLY A 1 380 ? -5.753 -22.725 26.775 1.00 96.50 380 GLY A N 1
ATOM 2807 C CA . GLY A 1 380 ? -4.336 -22.733 26.429 1.00 96.50 380 GLY A CA 1
ATOM 2808 C C . GLY A 1 380 ? -4.054 -22.076 25.086 1.00 96.50 380 GLY A C 1
ATOM 2809 O O . GLY A 1 380 ? -4.889 -21.334 24.573 1.00 96.50 380 GLY A O 1
ATOM 2810 N N . ILE A 1 381 ? -2.890 -22.372 24.512 1.00 96.19 381 ILE A N 1
ATOM 2811 C CA . ILE A 1 381 ? -2.449 -21.859 23.206 1.00 96.19 381 ILE A CA 1
ATOM 2812 C C . ILE A 1 381 ? -2.426 -23.013 22.206 1.00 96.19 381 ILE A C 1
ATOM 2814 O O . ILE A 1 381 ? -2.036 -24.133 22.540 1.00 96.19 381 ILE A O 1
ATOM 2818 N N . GLN A 1 382 ? -2.847 -22.762 20.973 1.00 93.69 382 GLN A N 1
ATOM 2819 C CA . GLN A 1 382 ? -2.777 -23.730 19.882 1.00 93.69 382 GLN A CA 1
ATOM 2820 C C . GLN A 1 382 ? -2.160 -23.085 18.642 1.00 93.69 382 GLN A C 1
ATOM 2822 O O . GLN A 1 382 ? -2.422 -21.919 18.372 1.00 93.69 382 GLN A O 1
ATOM 2827 N N . ARG A 1 383 ? -1.374 -23.848 17.882 1.00 91.56 383 ARG A N 1
ATOM 2828 C CA . ARG A 1 383 ? -0.862 -23.447 16.566 1.00 91.56 383 ARG A CA 1
ATOM 2829 C C . ARG A 1 383 ? -1.801 -23.884 15.441 1.00 91.56 383 ARG A C 1
ATOM 2831 O O . ARG A 1 383 ? -2.333 -24.992 15.490 1.00 91.56 383 ARG A O 1
ATOM 2838 N N . ASN A 1 384 ? -1.904 -23.085 14.381 1.00 87.19 384 ASN A N 1
ATOM 2839 C CA . ASN A 1 384 ? -2.558 -23.467 13.126 1.00 87.19 384 ASN A CA 1
ATOM 2840 C C . ASN A 1 384 ? -2.131 -24.870 12.660 1.00 87.19 384 ASN A C 1
ATOM 2842 O O . ASN A 1 384 ? -0.943 -25.222 12.703 1.00 87.19 384 ASN A O 1
ATOM 2846 N N . GLY A 1 385 ? -3.117 -25.682 12.271 1.00 82.12 385 GLY A N 1
ATOM 2847 C CA . GLY A 1 385 ? -2.913 -27.085 11.904 1.00 82.12 385 GLY A CA 1
ATOM 2848 C C . GLY A 1 385 ? -2.675 -28.050 13.078 1.00 82.12 385 GLY A C 1
ATOM 2849 O O . GLY A 1 385 ? -2.377 -29.221 12.845 1.00 82.12 385 GLY A O 1
ATOM 2850 N N . SER A 1 386 ? -2.800 -27.608 14.338 1.00 88.81 386 SER A N 1
ATOM 2851 C CA . SER A 1 386 ? -2.721 -28.498 15.508 1.00 88.81 386 SER A CA 1
ATOM 2852 C C . SER A 1 386 ? -3.869 -29.519 15.553 1.00 88.81 386 SER A C 1
ATOM 2854 O O . SER A 1 386 ? -4.792 -29.504 14.739 1.00 88.81 386 SER A O 1
ATOM 2856 N N . VAL A 1 387 ? -3.872 -30.385 16.574 1.00 86.19 387 VAL A N 1
ATOM 2857 C CA . VAL A 1 387 ? -4.944 -31.374 16.816 1.00 86.19 387 VAL A CA 1
ATOM 2858 C C . VAL A 1 387 ? -6.338 -30.752 16.970 1.00 86.19 387 VAL A C 1
ATOM 2860 O O . VAL A 1 387 ? -7.352 -31.436 16.807 1.00 86.19 387 VAL A O 1
ATOM 2863 N N . PHE A 1 388 ? -6.415 -29.455 17.274 1.00 87.38 388 PHE A N 1
ATOM 2864 C CA . PHE A 1 388 ? -7.679 -28.735 17.317 1.00 87.38 388 PHE A CA 1
ATOM 2865 C C . PHE A 1 388 ? -8.211 -28.354 15.929 1.00 87.38 388 PHE A C 1
ATOM 2867 O O . PHE A 1 388 ? -9.403 -28.089 15.824 1.00 87.38 388 PHE A O 1
ATOM 2874 N N . GLY A 1 389 ? -7.399 -28.405 14.871 1.00 80.94 389 GLY A N 1
ATOM 2875 C CA . GLY A 1 389 ? -7.849 -28.183 13.496 1.00 80.94 389 GLY A CA 1
ATOM 2876 C C . GLY A 1 389 ? -8.271 -26.741 13.206 1.00 80.94 389 GLY A C 1
ATOM 2877 O O . GLY A 1 389 ? -9.188 -26.528 12.414 1.00 80.94 389 GLY A O 1
ATOM 2878 N N . ALA A 1 390 ? -7.652 -25.755 13.865 1.00 76.88 390 ALA A N 1
ATOM 2879 C CA . ALA A 1 390 ? -7.808 -24.357 13.473 1.00 76.88 390 ALA A CA 1
ATOM 2880 C C . ALA A 1 390 ? -7.279 -24.161 12.042 1.00 76.88 390 ALA A C 1
ATOM 2882 O O . ALA A 1 390 ? -6.230 -24.712 11.695 1.00 76.88 390 ALA A O 1
ATOM 2883 N N . LEU A 1 391 ? -8.020 -23.406 11.224 1.00 70.12 391 LEU A N 1
ATOM 2884 C CA . LEU A 1 391 ? -7.628 -23.086 9.847 1.00 70.12 391 LEU A CA 1
ATOM 2885 C C . LEU A 1 391 ? -6.274 -22.352 9.820 1.00 70.12 391 LEU A C 1
ATOM 2887 O O . LEU A 1 391 ? -5.921 -21.685 10.789 1.00 70.12 391 LEU A O 1
ATOM 2891 N N . ASP A 1 392 ? -5.554 -22.423 8.697 1.00 61.81 392 ASP A N 1
ATOM 2892 C CA . ASP A 1 392 ? -4.189 -21.884 8.510 1.00 61.81 392 ASP A CA 1
ATOM 2893 C C . ASP A 1 392 ? -4.070 -20.339 8.497 1.00 61.81 392 ASP A C 1
ATOM 2895 O O . ASP A 1 392 ? -3.204 -19.776 7.831 1.00 61.81 392 ASP A O 1
ATOM 2899 N N . TYR A 1 393 ? -4.922 -19.625 9.237 1.00 72.44 393 TYR A N 1
ATOM 2900 C CA . TYR A 1 393 ? -5.055 -18.167 9.165 1.00 72.44 393 TYR A CA 1
ATOM 2901 C C . TYR A 1 393 ? -5.328 -17.517 10.527 1.00 72.44 393 TYR A C 1
ATOM 2903 O O . TYR A 1 393 ? -6.252 -16.708 10.640 1.00 72.44 393 TYR A O 1
ATOM 2911 N N . ALA A 1 394 ? -4.560 -17.875 11.563 1.00 77.75 394 ALA A N 1
ATOM 2912 C CA . ALA A 1 394 ? -4.511 -17.077 12.796 1.00 77.75 394 ALA A CA 1
ATOM 2913 C C . ALA A 1 394 ? -4.419 -15.577 12.430 1.00 77.75 394 ALA A C 1
ATOM 2915 O O . ALA A 1 394 ? -3.551 -15.203 11.632 1.00 77.75 394 ALA A O 1
ATOM 2916 N N . PRO A 1 395 ? -5.358 -14.741 12.902 1.00 79.00 395 PRO A N 1
ATOM 2917 C CA . PRO A 1 395 ? -5.382 -13.321 12.585 1.00 79.00 395 PRO A CA 1
ATOM 2918 C C . PRO A 1 395 ? -4.080 -12.559 12.820 1.00 79.00 395 PRO A C 1
ATOM 2920 O O . PRO A 1 395 ? -3.757 -11.669 12.030 1.00 79.00 395 PRO A O 1
ATOM 2923 N N . GLU A 1 396 ? -3.344 -12.911 13.868 1.00 79.88 396 GLU A N 1
ATOM 2924 C CA . GLU A 1 396 ? -2.024 -12.388 14.176 1.00 79.88 396 GLU A CA 1
ATOM 2925 C C . GLU A 1 396 ? -1.050 -13.560 14.333 1.00 79.88 396 GLU A C 1
ATOM 2927 O O . GLU A 1 396 ? -1.035 -14.218 15.356 1.00 79.88 396 GLU A O 1
ATOM 2932 N N . GLY A 1 397 ? -0.211 -13.822 13.325 1.00 83.94 397 GLY A N 1
ATOM 2933 C CA . GLY A 1 397 ? 0.831 -14.850 13.418 1.00 83.94 397 GLY A CA 1
ATOM 2934 C C . GLY A 1 397 ? 0.367 -16.265 13.051 1.00 83.94 397 GLY A C 1
ATOM 2935 O O . GLY A 1 397 ? -0.146 -16.492 11.955 1.00 83.94 397 GLY A O 1
ATOM 2936 N N . LEU A 1 398 ? 0.667 -17.249 13.901 1.00 88.69 398 LEU A N 1
ATOM 2937 C CA . LEU A 1 398 ? 0.464 -18.684 13.655 1.00 88.69 398 LEU A CA 1
ATOM 2938 C C . LEU A 1 398 ? -0.275 -19.404 14.791 1.00 88.69 398 LEU A C 1
ATOM 2940 O O . LEU A 1 398 ? -0.494 -20.617 14.691 1.00 88.69 398 LEU A O 1
ATOM 2944 N N . GLN A 1 399 ? -0.609 -18.712 15.874 1.00 93.06 399 GLN A N 1
ATOM 2945 C CA . GLN A 1 399 ? -1.105 -19.270 17.122 1.00 93.06 399 GLN A CA 1
ATOM 2946 C C . GLN A 1 399 ? -2.323 -18.490 17.608 1.00 93.06 399 GLN A C 1
ATOM 2948 O O . GLN A 1 399 ? -2.525 -17.338 17.265 1.00 93.06 399 GLN A O 1
ATOM 2953 N N . THR A 1 400 ? -3.167 -19.136 18.407 1.00 94.81 400 THR A N 1
ATOM 2954 C CA . THR A 1 400 ? -4.323 -18.491 19.039 1.00 94.81 400 THR A CA 1
ATOM 2955 C C . THR A 1 400 ? -4.519 -19.041 20.443 1.00 94.81 400 THR A C 1
ATOM 2957 O O . THR A 1 400 ? -4.119 -20.175 20.739 1.00 94.81 400 THR A O 1
ATOM 2960 N N . ALA A 1 401 ? -5.233 -18.313 21.302 1.00 96.69 401 ALA A N 1
ATOM 2961 C CA . ALA A 1 401 ? -5.825 -18.945 22.472 1.00 96.69 401 ALA A CA 1
ATOM 2962 C C . ALA A 1 401 ? -6.901 -19.940 22.029 1.00 96.69 401 ALA A C 1
ATOM 2964 O O . ALA A 1 401 ? -7.598 -19.730 21.031 1.00 96.69 401 ALA A O 1
ATOM 2965 N N . TYR A 1 402 ? -7.070 -21.010 22.799 1.00 95.75 402 TYR A N 1
ATOM 2966 C CA . TYR A 1 402 ? -8.260 -21.843 22.748 1.00 95.75 402 TYR A CA 1
ATOM 2967 C C . TYR A 1 402 ? -8.957 -21.848 24.109 1.00 95.75 402 TYR A C 1
ATOM 2969 O O . TYR A 1 402 ? -8.327 -21.849 25.170 1.00 95.75 402 TYR A O 1
ATOM 2977 N N . LEU A 1 403 ? -10.282 -21.881 24.059 1.00 96.31 403 LEU A N 1
ATOM 2978 C CA . LEU A 1 403 ? -11.170 -21.914 25.208 1.00 96.31 403 LEU A CA 1
ATOM 2979 C C . LEU A 1 403 ? -12.121 -23.094 25.025 1.00 96.31 403 LEU A C 1
ATOM 2981 O O . LEU A 1 403 ? -12.896 -23.105 24.067 1.00 96.31 403 LEU A O 1
ATOM 2985 N N . LYS A 1 404 ? -12.035 -24.104 25.894 1.00 94.94 404 LYS A N 1
ATOM 2986 C CA . LYS A 1 404 ? -12.744 -25.377 25.725 1.00 94.94 404 LYS A CA 1
ATOM 2987 C C . LYS A 1 404 ? -13.667 -25.679 26.903 1.00 94.94 404 LYS A C 1
ATOM 2989 O O . LYS A 1 404 ? -13.284 -25.494 28.050 1.00 94.94 404 LYS A O 1
ATOM 2994 N N . THR A 1 405 ? -14.854 -26.208 26.635 1.00 95.00 405 THR A N 1
ATOM 2995 C CA . THR A 1 405 ? -15.658 -26.940 27.625 1.00 95.00 405 THR A CA 1
ATOM 2996 C C . THR A 1 405 ? -15.478 -28.431 27.376 1.00 95.00 405 THR A C 1
ATOM 2998 O O . THR A 1 405 ? -15.617 -28.852 26.235 1.00 95.00 405 THR A O 1
ATOM 3001 N N . ASP A 1 406 ? -15.178 -29.221 28.413 1.00 91.06 406 ASP A N 1
ATOM 3002 C CA . ASP A 1 406 ? -15.205 -30.693 28.359 1.00 91.06 406 ASP A CA 1
ATOM 3003 C C . ASP A 1 406 ? -15.317 -31.318 29.758 1.00 91.06 406 ASP A C 1
ATOM 3005 O O . ASP A 1 406 ? -14.747 -30.824 30.737 1.00 91.06 406 ASP A O 1
ATOM 3009 N N . GLY A 1 407 ? -16.066 -32.418 29.858 1.00 83.62 407 GLY A N 1
ATOM 3010 C CA . GLY A 1 407 ? -16.340 -33.116 31.116 1.00 83.62 407 GLY A CA 1
ATOM 3011 C C . GLY A 1 407 ? -17.066 -32.246 32.146 1.00 83.62 407 GLY A C 1
ATOM 3012 O O . GLY A 1 407 ? -16.837 -32.404 33.340 1.00 83.62 407 GLY A O 1
ATOM 3013 N N . GLY A 1 408 ? -17.870 -31.278 31.690 1.00 83.25 408 GLY A N 1
ATOM 3014 C CA . GLY A 1 408 ? -18.544 -30.294 32.548 1.00 83.25 408 GLY A CA 1
ATOM 3015 C C . GLY A 1 408 ? -17.624 -29.206 33.117 1.00 83.25 408 GLY A C 1
ATOM 3016 O O . GLY A 1 408 ? -18.079 -28.374 33.897 1.00 83.25 408 GLY A O 1
ATOM 3017 N N . VAL A 1 409 ? -16.343 -29.186 32.732 1.00 90.88 409 VAL A N 1
ATOM 3018 C CA . VAL A 1 409 ? -15.370 -28.177 33.166 1.00 90.88 409 VAL A CA 1
ATOM 3019 C C . VAL A 1 409 ? -15.203 -27.134 32.065 1.00 90.88 409 VAL A C 1
ATOM 3021 O O . VAL A 1 409 ? -14.902 -27.477 30.921 1.00 90.88 409 VAL A O 1
ATOM 3024 N N . ALA A 1 410 ? -15.384 -25.864 32.421 1.00 94.50 410 ALA A N 1
ATOM 3025 C CA . ALA A 1 410 ? -15.251 -24.730 31.516 1.00 94.50 410 ALA A CA 1
ATOM 3026 C C . ALA A 1 410 ? -13.814 -24.183 31.496 1.00 94.50 410 ALA A C 1
ATOM 3028 O O . ALA A 1 410 ? -13.169 -24.019 32.535 1.00 94.50 410 ALA A O 1
ATOM 3029 N N . GLY A 1 411 ? -13.318 -23.882 30.301 1.00 96.69 411 GLY A N 1
ATOM 3030 C CA . GLY A 1 411 ? -12.082 -23.144 30.082 1.00 96.69 411 GLY A CA 1
ATOM 3031 C C . GLY A 1 411 ? -12.202 -21.698 30.523 1.00 96.69 411 GLY A C 1
ATOM 3032 O O . GLY A 1 411 ? -13.228 -21.056 30.307 1.00 96.69 411 GLY A O 1
ATOM 3033 N N . GLU A 1 412 ? -11.132 -21.171 31.102 1.00 97.56 412 GLU A N 1
ATOM 3034 C CA . GLU A 1 412 ? -10.971 -19.737 31.298 1.00 97.56 412 GLU A CA 1
ATOM 3035 C C . GLU A 1 412 ? -9.513 -19.321 31.157 1.00 97.56 412 GLU A C 1
ATOM 3037 O O . GLU A 1 412 ? -8.593 -20.082 31.476 1.00 97.56 412 GLU A O 1
ATOM 3042 N N . PHE A 1 413 ? -9.320 -18.087 30.699 1.00 98.38 413 PHE A N 1
ATOM 3043 C CA . PHE A 1 413 ? -8.039 -17.409 30.779 1.00 98.38 413 PHE A CA 1
ATOM 3044 C C . PHE A 1 413 ? -8.211 -15.943 31.165 1.00 98.38 413 PHE A C 1
ATOM 3046 O O . PHE A 1 413 ? -9.230 -15.317 30.862 1.00 98.38 413 PHE A O 1
ATOM 3053 N N . SER A 1 414 ? -7.227 -15.395 31.876 1.00 98.00 414 SER A N 1
ATOM 3054 C CA . SER A 1 414 ? -7.301 -14.029 32.401 1.00 98.00 414 SER A CA 1
ATOM 3055 C C . SER A 1 414 ? -5.952 -13.331 32.488 1.00 98.00 414 SER A C 1
ATOM 3057 O O . SER A 1 414 ? -4.916 -13.981 32.609 1.00 98.00 414 SER A O 1
ATOM 3059 N N . GLN A 1 415 ? -5.980 -12.004 32.447 1.00 97.19 415 GLN A N 1
ATOM 3060 C CA . GLN A 1 415 ? -4.823 -11.133 32.609 1.00 97.19 415 GLN A CA 1
ATOM 3061 C C . GLN A 1 415 ? -5.248 -9.850 33.324 1.00 97.19 415 GLN A C 1
ATOM 3063 O O . GLN A 1 415 ? -6.356 -9.359 33.114 1.00 97.19 415 GLN A O 1
ATOM 3068 N N . SER A 1 416 ? -4.356 -9.283 34.132 1.00 95.62 416 SER A N 1
ATOM 3069 C CA . SER A 1 416 ? -4.548 -7.949 34.699 1.00 95.62 416 SER A CA 1
ATOM 3070 C C . SER A 1 416 ? -3.861 -6.889 33.843 1.00 95.62 416 SER A C 1
ATOM 3072 O O . SER A 1 416 ? -2.680 -7.023 33.531 1.00 95.62 416 SER A O 1
ATOM 3074 N N . VAL A 1 417 ? -4.579 -5.820 33.502 1.00 94.19 417 VAL A N 1
ATOM 3075 C CA . VAL A 1 417 ? -4.064 -4.683 32.724 1.00 94.19 417 VAL A CA 1
ATOM 3076 C C . VAL A 1 417 ? -4.237 -3.404 33.537 1.00 94.19 417 VAL A C 1
ATOM 3078 O O . VAL A 1 417 ? -5.307 -3.154 34.087 1.00 94.19 417 VAL A O 1
ATOM 3081 N N . THR A 1 418 ? -3.195 -2.580 33.631 1.00 92.94 418 THR A N 1
ATOM 3082 C CA . THR A 1 418 ? -3.278 -1.283 34.321 1.00 92.94 418 THR A CA 1
ATOM 3083 C C . THR A 1 418 ? -3.906 -0.243 33.404 1.00 92.94 418 THR A C 1
ATOM 3085 O O . THR A 1 418 ? -3.300 0.143 32.408 1.00 92.94 418 THR A O 1
ATOM 3088 N N . LEU A 1 419 ? -5.108 0.223 33.746 1.00 90.62 419 LEU A N 1
ATOM 3089 C CA . LEU A 1 419 ? -5.899 1.160 32.948 1.00 90.62 419 LEU A CA 1
ATOM 3090 C C . LEU A 1 419 ? -6.010 2.523 33.625 1.00 90.62 419 LEU A C 1
ATOM 3092 O O . LEU A 1 419 ? -6.049 2.622 34.851 1.00 90.62 419 LEU A O 1
ATOM 3096 N N . ALA A 1 420 ? -6.101 3.583 32.823 1.00 88.00 420 ALA A N 1
ATOM 3097 C CA . ALA A 1 420 ? -6.571 4.878 33.302 1.00 88.00 420 ALA A CA 1
ATOM 3098 C C . ALA A 1 420 ? -8.090 4.832 33.528 1.00 88.00 420 ALA A C 1
ATOM 3100 O O . ALA A 1 420 ? -8.786 4.002 32.938 1.00 88.00 420 ALA A O 1
ATOM 3101 N N . ALA A 1 421 ? -8.614 5.739 34.356 1.00 82.94 421 ALA A N 1
ATOM 3102 C CA . ALA A 1 421 ? -10.058 5.878 34.499 1.00 82.94 421 ALA A CA 1
ATOM 3103 C C . ALA A 1 421 ? -10.674 6.274 33.149 1.00 82.94 421 ALA A C 1
ATOM 3105 O O . ALA A 1 421 ? -10.162 7.170 32.479 1.00 82.94 421 ALA A O 1
ATOM 3106 N N . GLY A 1 422 ? -11.745 5.601 32.739 1.00 80.75 422 GLY A N 1
ATOM 3107 C CA . GLY A 1 422 ? -12.352 5.841 31.434 1.00 80.75 422 GLY A CA 1
ATOM 3108 C C . GLY A 1 422 ? -13.325 4.750 31.012 1.00 80.75 422 GLY A C 1
ATOM 3109 O O . GLY A 1 422 ? -13.531 3.772 31.733 1.00 80.75 422 GLY A O 1
ATOM 3110 N N . SER A 1 423 ? -13.922 4.944 29.837 1.00 82.25 423 SER A N 1
ATOM 3111 C CA . SER A 1 423 ? -14.783 3.964 29.176 1.00 82.25 423 SER A CA 1
ATOM 3112 C C . SER A 1 423 ? -14.007 3.265 28.062 1.00 82.25 423 SER A C 1
ATOM 3114 O O . SER A 1 423 ? -13.298 3.924 27.300 1.00 82.25 423 SER A O 1
ATOM 3116 N N . TYR A 1 424 ? -14.135 1.946 27.969 1.00 86.88 424 TYR A N 1
ATOM 3117 C CA . TYR A 1 424 ? -13.393 1.096 27.042 1.00 86.88 424 TYR A CA 1
ATOM 3118 C C . TYR A 1 424 ? -14.301 0.043 26.406 1.00 86.88 424 TYR A C 1
ATOM 3120 O O . TYR A 1 424 ? -15.352 -0.293 26.944 1.00 86.88 424 TYR A O 1
ATOM 3128 N N . THR A 1 425 ? -13.873 -0.511 25.279 1.00 89.19 425 THR A N 1
ATOM 3129 C CA . THR A 1 425 ? -14.376 -1.762 24.704 1.00 89.19 425 THR A CA 1
ATOM 3130 C C . THR A 1 425 ? -13.212 -2.733 24.521 1.00 89.19 425 THR A C 1
ATOM 3132 O O . THR A 1 425 ? -12.054 -2.327 24.415 1.00 89.19 425 THR A O 1
ATOM 3135 N N . LEU A 1 426 ? -13.501 -4.031 24.470 1.00 92.69 426 LEU A N 1
ATOM 3136 C CA . LEU A 1 426 ? -12.555 -5.051 24.023 1.00 92.69 426 LEU A CA 1
ATOM 3137 C C . LEU A 1 426 ? -12.981 -5.535 22.642 1.00 92.69 426 LEU A C 1
ATOM 3139 O O . LEU A 1 426 ? -14.131 -5.929 22.469 1.00 92.69 426 LEU A O 1
ATOM 3143 N N . SER A 1 427 ? -12.064 -5.524 21.680 1.00 90.94 427 SER A N 1
ATOM 3144 C CA . SER A 1 427 ? -12.234 -6.183 20.385 1.00 90.94 427 SER A CA 1
ATOM 3145 C C . SER A 1 427 ? -11.309 -7.385 20.275 1.00 90.94 427 SER A C 1
ATOM 3147 O O . SER A 1 427 ? -10.215 -7.374 20.826 1.00 90.94 427 SER A O 1
ATOM 3149 N N . PHE A 1 428 ? -11.735 -8.416 19.563 1.00 94.25 428 PHE A N 1
ATOM 3150 C CA . PHE A 1 428 ? -10.942 -9.614 19.293 1.00 94.25 428 PHE A CA 1
ATOM 3151 C C . PHE A 1 428 ? -11.509 -10.320 18.064 1.00 94.25 428 PHE A C 1
ATOM 3153 O O . PHE A 1 428 ? -12.632 -10.040 17.636 1.00 94.25 428 PHE A O 1
ATOM 3160 N N . LYS A 1 429 ? -10.765 -11.264 17.497 1.00 92.88 429 LYS A N 1
ATOM 3161 C CA . LYS A 1 429 ? -11.300 -12.187 16.499 1.00 92.88 429 LYS A CA 1
ATOM 3162 C C . LYS A 1 429 ? -11.494 -13.557 17.109 1.00 92.88 429 LYS A C 1
ATOM 3164 O O . LYS A 1 429 ? -10.674 -14.020 17.895 1.00 92.88 429 LYS A O 1
ATOM 3169 N N . ALA A 1 430 ? -12.589 -14.212 16.743 1.00 95.31 430 ALA A N 1
ATOM 3170 C CA . ALA A 1 430 ? -12.861 -15.555 17.220 1.00 95.31 430 ALA A CA 1
ATOM 3171 C C . ALA A 1 430 ? -13.448 -16.462 16.140 1.00 95.31 430 ALA A C 1
ATOM 3173 O O . ALA A 1 430 ? -14.141 -16.013 15.224 1.00 95.31 430 ALA A O 1
ATOM 3174 N N . ALA A 1 431 ? -13.169 -17.751 16.285 1.00 93.94 431 ALA A N 1
ATOM 3175 C CA . ALA A 1 431 ? -13.659 -18.827 15.437 1.00 93.94 431 ALA A CA 1
ATOM 3176 C C . ALA A 1 431 ? -14.080 -20.021 16.299 1.00 93.94 431 ALA A C 1
ATOM 3178 O O . ALA A 1 431 ? -13.642 -20.185 17.436 1.00 93.94 431 ALA A O 1
ATOM 3179 N N . GLN A 1 432 ? -14.935 -20.871 15.751 1.00 93.31 432 GLN A N 1
ATOM 3180 C CA . GLN A 1 432 ? -15.301 -22.155 16.330 1.00 93.31 432 GLN A CA 1
ATOM 3181 C C . GLN A 1 432 ? -14.353 -23.243 15.818 1.00 93.31 432 GLN A C 1
ATOM 3183 O O . GLN A 1 432 ? -13.911 -23.215 14.670 1.00 93.31 432 GLN A O 1
ATOM 3188 N N . ARG A 1 433 ? -14.107 -24.275 16.625 1.00 92.94 433 ARG A N 1
ATOM 3189 C CA . ARG A 1 433 ? -13.549 -25.529 16.116 1.00 92.94 433 ARG A CA 1
ATOM 3190 C C . ARG A 1 433 ? -14.516 -26.196 15.134 1.00 92.94 433 ARG A C 1
ATOM 3192 O O . ARG A 1 433 ? -15.501 -26.799 15.540 1.00 92.94 433 ARG A O 1
ATOM 3199 N N . ALA A 1 434 ? -14.214 -26.112 13.840 1.00 88.56 434 ALA A N 1
ATOM 3200 C CA . ALA A 1 434 ? -15.066 -26.676 12.791 1.00 88.56 434 ALA A CA 1
ATOM 3201 C C . ALA A 1 434 ? -14.946 -28.204 12.653 1.00 88.56 434 ALA A C 1
ATOM 3203 O O . ALA A 1 434 ? -15.848 -28.849 12.129 1.00 88.56 434 ALA A O 1
ATOM 3204 N N . SER A 1 435 ? -13.833 -28.793 13.103 1.00 88.00 435 SER A N 1
ATOM 3205 C CA . SER A 1 435 ? -13.537 -30.213 12.883 1.00 88.00 435 SER A CA 1
ATOM 3206 C C . SER A 1 435 ? -14.195 -31.160 13.892 1.00 88.00 435 SER A C 1
ATOM 3208 O O . SER A 1 435 ? -14.232 -32.364 13.653 1.00 88.00 435 SER A O 1
ATOM 3210 N N . TYR A 1 436 ? -14.622 -30.658 15.055 1.00 89.44 436 TYR A N 1
ATOM 3211 C CA . TYR A 1 436 ? -15.138 -31.476 16.153 1.00 89.44 436 TYR A CA 1
ATOM 3212 C C . TYR A 1 436 ? -15.873 -30.623 17.190 1.00 89.44 436 TYR A C 1
ATOM 3214 O O . TYR A 1 436 ? -15.454 -29.500 17.472 1.00 89.44 436 TYR A O 1
ATOM 3222 N N . GLY A 1 437 ? -16.890 -31.207 17.824 1.00 88.75 437 GLY A N 1
ATOM 3223 C CA . GLY A 1 437 ? -17.672 -30.548 18.865 1.00 88.75 437 GLY A CA 1
ATOM 3224 C C . GLY A 1 437 ? -18.828 -29.710 18.325 1.00 88.75 437 GLY A C 1
ATOM 3225 O O . GLY A 1 437 ? -19.159 -29.747 17.142 1.00 88.75 437 GLY A O 1
ATOM 3226 N N . GLY A 1 438 ? -19.465 -28.970 19.224 1.00 89.44 438 GLY A N 1
ATOM 3227 C CA . GLY A 1 438 ? -20.495 -27.976 18.939 1.00 89.44 438 GLY A CA 1
ATOM 3228 C C . GLY A 1 438 ? -20.000 -26.547 19.167 1.00 89.44 438 GLY A C 1
ATOM 3229 O O . GLY A 1 438 ? -18.798 -26.279 19.262 1.00 89.44 438 GLY A O 1
ATOM 3230 N N . ALA A 1 439 ? -20.942 -25.605 19.215 1.00 92.06 439 ALA A N 1
ATOM 3231 C CA . ALA A 1 439 ? -20.632 -24.196 19.423 1.00 92.06 439 ALA A CA 1
ATOM 3232 C C . ALA A 1 439 ? -20.164 -23.948 20.865 1.00 92.06 439 ALA A C 1
ATOM 3234 O O . ALA A 1 439 ? -20.809 -24.359 21.833 1.00 92.06 439 ALA A O 1
ATOM 3235 N N . GLN A 1 440 ? -19.040 -23.249 21.005 1.00 95.62 440 GLN A N 1
ATOM 3236 C CA . GLN A 1 440 ? -18.536 -22.809 22.299 1.00 95.62 440 GLN A CA 1
ATOM 3237 C C . GLN A 1 440 ? -18.972 -21.366 22.539 1.00 95.62 440 GLN A C 1
ATOM 3239 O O . GLN A 1 440 ? -18.521 -20.453 21.846 1.00 95.62 440 GLN A O 1
ATOM 3244 N N . SER A 1 441 ? -19.818 -21.156 23.543 1.00 96.38 441 SER A N 1
ATOM 3245 C CA . SER A 1 441 ? -20.150 -19.825 24.032 1.00 96.38 441 SER A CA 1
ATOM 3246 C C . SER A 1 441 ? -19.194 -19.418 25.151 1.00 96.38 441 SER A C 1
ATOM 3248 O O . SER A 1 441 ? -18.678 -20.268 25.890 1.00 96.38 441 SER A O 1
ATOM 3250 N N . PHE A 1 442 ? -18.946 -18.118 25.281 1.00 98.19 442 PHE A N 1
ATOM 3251 C CA . PHE A 1 442 ? -18.123 -17.563 26.350 1.00 98.19 442 PHE A CA 1
ATOM 3252 C C . PHE A 1 442 ? -18.520 -16.133 26.710 1.00 98.19 442 PHE A C 1
ATOM 3254 O O . PHE A 1 442 ? -19.075 -15.398 25.894 1.00 98.19 442 PHE A O 1
ATOM 3261 N N . ASN A 1 443 ? -18.199 -15.745 27.940 1.00 98.38 443 ASN A N 1
ATOM 3262 C CA . ASN A 1 443 ? -18.296 -14.379 28.428 1.00 98.38 443 ASN A CA 1
ATOM 3263 C C . ASN A 1 443 ? -16.918 -13.723 28.433 1.00 98.38 443 ASN A C 1
ATOM 3265 O O . ASN A 1 443 ? -15.911 -14.367 28.733 1.00 98.38 443 ASN A O 1
ATOM 3269 N N . VAL A 1 444 ? -16.908 -12.422 28.172 1.00 98.50 444 VAL A N 1
ATOM 3270 C CA . VAL A 1 444 ? -15.793 -11.527 28.469 1.00 98.50 444 VAL A CA 1
ATOM 3271 C C . VAL A 1 444 ? -16.160 -10.748 29.719 1.00 98.50 444 VAL A C 1
ATOM 3273 O O . VAL A 1 444 ? -17.248 -10.173 29.797 1.00 98.50 444 VAL A O 1
ATOM 3276 N N . LEU A 1 445 ? -15.273 -10.758 30.708 1.00 98.25 445 LEU A N 1
ATOM 3277 C CA . LEU A 1 445 ? -15.482 -10.130 32.001 1.00 98.25 445 LEU A CA 1
ATOM 3278 C C . LEU A 1 445 ? -14.372 -9.128 32.310 1.00 98.25 445 LEU A C 1
ATOM 3280 O O . LEU A 1 445 ? -13.207 -9.379 32.002 1.00 98.25 445 LEU A O 1
ATOM 3284 N N . VAL A 1 446 ? -14.743 -8.033 32.972 1.00 97.44 446 VAL A N 1
ATOM 3285 C CA . VAL A 1 446 ? -13.828 -7.034 33.535 1.00 97.44 446 VAL A CA 1
ATOM 3286 C C . VAL A 1 446 ? -14.135 -6.894 35.020 1.00 97.44 446 VAL A C 1
ATOM 3288 O O . VAL A 1 446 ? -15.277 -6.631 35.387 1.00 97.44 446 VAL A O 1
ATOM 3291 N N . ASP A 1 447 ? -13.144 -7.141 35.878 1.00 95.62 447 ASP A N 1
ATOM 3292 C CA . ASP A 1 447 ? -13.293 -7.167 37.345 1.00 95.62 447 ASP A CA 1
ATOM 3293 C C . ASP A 1 447 ? -14.471 -8.060 37.816 1.00 95.62 447 ASP A C 1
ATOM 3295 O O . ASP A 1 447 ? -15.143 -7.789 38.808 1.00 95.62 447 ASP A O 1
ATOM 3299 N N . GLY A 1 448 ? -14.737 -9.147 37.078 1.00 93.75 448 GLY A N 1
ATOM 3300 C CA . GLY A 1 448 ? -15.819 -10.102 37.350 1.00 93.75 448 GLY A CA 1
ATOM 3301 C C . GLY A 1 448 ? -17.193 -9.723 36.781 1.00 93.75 448 GLY A C 1
ATOM 3302 O O . GLY A 1 448 ? -18.090 -10.564 36.785 1.00 93.75 448 GLY A O 1
ATOM 3303 N N . ALA A 1 449 ? -17.369 -8.515 36.240 1.00 92.88 449 ALA A N 1
ATOM 3304 C CA . ALA A 1 449 ? -18.596 -8.107 35.559 1.00 92.88 449 ALA A CA 1
ATOM 3305 C C . ALA A 1 449 ? -18.570 -8.530 34.084 1.00 92.88 449 ALA A C 1
ATOM 3307 O O . ALA A 1 449 ? -17.584 -8.286 33.392 1.00 92.88 449 ALA A O 1
ATOM 3308 N N . VAL A 1 450 ? -19.646 -9.143 33.581 1.00 95.19 450 VAL A N 1
ATOM 3309 C CA . VAL A 1 450 ? -19.764 -9.523 32.161 1.00 95.19 450 VAL A CA 1
ATOM 3310 C C . VAL A 1 450 ? -19.956 -8.269 31.307 1.00 95.19 450 VAL A C 1
ATOM 3312 O O . VAL A 1 450 ? -20.933 -7.546 31.482 1.00 95.19 450 VAL A O 1
ATOM 3315 N N . VAL A 1 451 ? -19.039 -8.035 30.367 1.00 92.31 451 VAL A N 1
ATOM 3316 C CA . VAL A 1 451 ? -19.073 -6.907 29.413 1.00 92.31 451 VAL A CA 1
ATOM 3317 C C . VAL A 1 451 ? -19.443 -7.349 27.991 1.00 92.31 451 VAL A C 1
ATOM 3319 O O . VAL A 1 451 ? -19.723 -6.522 27.126 1.00 92.31 451 VAL A O 1
ATOM 3322 N N . GLY A 1 452 ? -19.469 -8.658 27.733 1.00 93.56 452 GLY A N 1
ATOM 3323 C CA . GLY A 1 452 ? -19.930 -9.235 26.474 1.00 93.56 452 GLY A CA 1
ATOM 3324 C C . GLY A 1 452 ? -20.091 -10.751 26.559 1.00 93.56 452 GLY A C 1
ATOM 3325 O O . GLY A 1 452 ? -19.409 -11.406 27.348 1.00 93.56 452 GLY A O 1
ATOM 3326 N N . SER A 1 453 ? -20.975 -11.303 25.730 1.00 96.25 453 SER A N 1
ATOM 3327 C CA . SER A 1 453 ? -21.243 -12.741 25.622 1.00 96.25 453 SER A CA 1
ATOM 3328 C C . SER A 1 453 ? -21.286 -13.121 24.148 1.00 96.25 453 SER A C 1
ATOM 3330 O O . SER A 1 453 ? -22.019 -12.511 23.372 1.00 96.25 453 SER A O 1
ATOM 3332 N N . PHE A 1 454 ? -20.499 -14.119 23.755 1.00 97.06 454 PHE A N 1
ATOM 3333 C CA . PHE A 1 454 ? -20.229 -14.427 22.353 1.00 97.06 454 PHE A CA 1
ATOM 3334 C C . PHE A 1 454 ? -20.348 -15.919 22.076 1.00 97.06 454 PHE A C 1
ATOM 3336 O O . PHE A 1 454 ? -20.149 -16.755 22.957 1.00 97.06 454 PHE A O 1
ATOM 3343 N N . THR A 1 455 ? -20.691 -16.265 20.838 1.00 96.75 455 THR A N 1
ATOM 3344 C CA . THR A 1 455 ? -20.732 -17.647 20.345 1.00 96.75 455 THR A CA 1
ATOM 3345 C C . THR A 1 455 ? -20.306 -17.643 18.878 1.00 96.75 455 THR A C 1
ATOM 3347 O O . THR A 1 455 ? -21.142 -17.393 18.008 1.00 96.75 455 THR A O 1
ATOM 3350 N N . PRO A 1 456 ? -19.013 -17.865 18.581 1.00 94.25 456 PRO A N 1
ATOM 3351 C CA . PRO A 1 456 ? -18.555 -18.016 17.209 1.00 94.25 456 PRO A CA 1
ATOM 3352 C C . PRO A 1 456 ? -19.267 -19.186 16.532 1.00 94.25 456 PRO A C 1
ATOM 3354 O O . PRO A 1 456 ? -19.377 -20.266 17.110 1.00 94.25 456 PRO A O 1
ATOM 3357 N N . SER A 1 457 ? -19.754 -18.961 15.314 1.00 89.12 457 SER A N 1
ATOM 3358 C CA . SER A 1 457 ? -20.601 -19.908 14.575 1.00 89.12 457 SER A CA 1
ATOM 3359 C C . SER A 1 457 ? -19.908 -20.566 13.380 1.00 89.12 457 SER A C 1
ATOM 3361 O O . SER A 1 457 ? -20.517 -21.374 12.683 1.00 89.12 457 SER A O 1
ATOM 3363 N N . SER A 1 458 ? -18.656 -20.195 13.098 1.00 90.25 458 SER A N 1
ATOM 3364 C CA . SER A 1 458 ? -17.918 -20.662 11.923 1.00 90.25 458 SER A CA 1
ATOM 3365 C C . SER A 1 458 ? -16.455 -20.943 12.249 1.00 90.25 458 SER A C 1
ATOM 3367 O O . SER A 1 458 ? -15.905 -20.359 13.181 1.00 90.25 458 SER A O 1
ATOM 3369 N N . GLY A 1 459 ? -15.813 -21.791 11.440 1.00 88.75 459 GLY A N 1
ATOM 3370 C CA . GLY A 1 459 ? -14.368 -22.033 11.512 1.00 88.75 459 GLY A CA 1
ATOM 3371 C C . GLY A 1 459 ? -13.497 -20.869 11.033 1.00 88.75 459 GLY A C 1
ATOM 3372 O O . GLY A 1 459 ? -12.295 -20.881 11.278 1.00 88.75 459 GLY A O 1
ATOM 3373 N N . ALA A 1 460 ? -14.080 -19.872 10.363 1.00 89.56 460 ALA A N 1
ATOM 3374 C CA . ALA A 1 460 ? -13.381 -18.661 9.956 1.00 89.56 460 ALA A CA 1
ATOM 3375 C C . ALA A 1 460 ? -13.417 -17.614 11.077 1.00 89.56 460 ALA A C 1
ATOM 3377 O O . ALA A 1 460 ? -14.451 -17.413 11.723 1.00 89.56 460 ALA A O 1
ATOM 3378 N N . PHE A 1 461 ? -12.293 -16.925 11.282 1.00 90.38 461 PHE A N 1
ATOM 3379 C CA . PHE A 1 461 ? -12.198 -15.840 12.254 1.00 90.38 461 PHE A CA 1
ATOM 3380 C C . PHE A 1 461 ? -13.088 -14.668 11.849 1.00 90.38 461 PHE A C 1
ATOM 3382 O O . PHE A 1 461 ? -12.933 -14.091 10.773 1.00 90.38 461 PHE A O 1
ATOM 3389 N N . ALA A 1 462 ? -13.992 -14.295 12.750 1.00 90.25 462 ALA A N 1
ATOM 3390 C CA . ALA A 1 462 ? -14.824 -13.106 12.634 1.00 90.25 462 ALA A CA 1
ATOM 3391 C C . ALA A 1 462 ? -14.468 -12.103 13.743 1.00 90.25 462 ALA A C 1
ATOM 3393 O O . ALA A 1 462 ? -14.077 -12.529 14.833 1.00 90.25 462 ALA A O 1
ATOM 3394 N N . PRO A 1 463 ? -14.584 -10.788 13.489 1.00 90.06 463 PRO A N 1
ATOM 3395 C CA . PRO A 1 463 ? -14.376 -9.769 14.510 1.00 90.06 463 PRO A CA 1
ATOM 3396 C C . PRO A 1 463 ? -15.556 -9.708 15.489 1.00 90.06 463 PRO A C 1
ATOM 3398 O O . PRO A 1 463 ? -16.716 -9.797 15.087 1.00 90.06 463 PRO A O 1
ATOM 3401 N N . TYR A 1 464 ? -15.249 -9.494 16.765 1.00 90.81 464 TYR A N 1
ATOM 3402 C CA . TYR A 1 464 ? -16.202 -9.282 17.851 1.00 90.81 464 TYR A CA 1
ATOM 3403 C C . TYR A 1 464 ? -15.750 -8.107 18.714 1.00 90.81 464 TYR A C 1
ATOM 3405 O O . TYR A 1 464 ? -14.552 -7.877 18.881 1.00 90.81 464 TYR A O 1
ATOM 3413 N N . THR A 1 465 ? -16.719 -7.404 19.299 1.00 88.44 465 THR A N 1
ATOM 3414 C CA . THR A 1 465 ? -16.481 -6.288 20.219 1.00 88.44 465 THR A CA 1
ATOM 3415 C C . THR A 1 465 ? -17.447 -6.386 21.394 1.00 88.44 465 THR A C 1
ATOM 3417 O O . THR A 1 465 ? -18.615 -6.728 21.209 1.00 88.44 465 THR A O 1
ATOM 3420 N N . THR A 1 466 ? -16.969 -6.125 22.609 1.00 90.06 466 THR A N 1
ATOM 3421 C CA . THR A 1 466 ? -17.812 -6.019 23.810 1.00 90.06 466 THR A CA 1
ATOM 3422 C C . THR A 1 466 ? -18.643 -4.744 23.792 1.00 90.06 466 THR A C 1
ATOM 3424 O O . THR A 1 466 ? -18.287 -3.778 23.117 1.00 90.06 466 THR A O 1
ATOM 3427 N N . GLY A 1 467 ? -19.684 -4.692 24.624 1.00 79.19 467 GLY A N 1
ATOM 3428 C CA . GLY A 1 467 ? -20.262 -3.402 24.988 1.00 79.19 467 GLY A CA 1
ATOM 3429 C C . GLY A 1 467 ? -19.224 -2.529 25.701 1.00 79.19 467 GLY A C 1
ATOM 3430 O O . GLY A 1 467 ? -18.202 -3.028 26.200 1.00 79.19 467 GLY A O 1
ATOM 3431 N N . ALA A 1 468 ? -19.467 -1.219 25.740 1.00 81.44 468 ALA A N 1
ATOM 3432 C CA . ALA A 1 468 ? -18.611 -0.307 26.488 1.00 81.44 468 ALA A CA 1
ATOM 3433 C C . ALA A 1 468 ? -18.707 -0.565 28.000 1.00 81.44 468 ALA A C 1
ATOM 3435 O O . ALA A 1 468 ? -19.791 -0.795 28.542 1.00 81.44 468 ALA A O 1
ATOM 3436 N N . PHE A 1 469 ? -17.572 -0.483 28.689 1.00 84.94 469 PHE A N 1
ATOM 3437 C CA . PHE A 1 469 ? -17.466 -0.628 30.135 1.00 84.94 469 PHE A CA 1
ATOM 3438 C C . PHE A 1 469 ? -16.584 0.469 30.728 1.00 84.94 469 PHE A C 1
ATOM 3440 O O . PHE A 1 469 ? -15.573 0.861 30.150 1.00 84.94 469 PHE A O 1
ATOM 3447 N N . THR A 1 470 ? -16.958 0.961 31.906 1.00 84.88 470 THR A N 1
ATOM 3448 C CA . THR A 1 470 ? -16.215 2.005 32.620 1.00 84.88 470 THR A CA 1
ATOM 3449 C C . THR A 1 470 ? -15.388 1.412 33.746 1.00 84.88 470 THR A C 1
ATOM 3451 O O . THR A 1 470 ? -15.898 0.614 34.531 1.00 84.88 470 THR A O 1
ATOM 3454 N N . VAL A 1 471 ? -14.141 1.856 33.877 1.00 87.75 471 VAL A N 1
ATOM 3455 C CA . VAL A 1 471 ? -13.249 1.464 34.975 1.00 87.75 471 VAL A CA 1
ATOM 3456 C C . VAL A 1 471 ? -12.693 2.691 35.683 1.00 87.75 471 VAL A C 1
ATOM 3458 O O . VAL A 1 471 ? -12.512 3.752 35.083 1.00 87.75 471 VAL A O 1
ATOM 3461 N N . SER A 1 472 ? -12.383 2.539 36.969 1.00 88.50 472 SER A N 1
ATOM 3462 C CA . SER A 1 472 ? -11.503 3.468 37.674 1.00 88.50 472 SER A CA 1
ATOM 3463 C C . SER A 1 472 ? -10.038 3.177 37.332 1.00 88.50 472 SER A C 1
ATOM 3465 O O . SER A 1 472 ? -9.691 2.076 36.895 1.00 88.50 472 SER A O 1
ATOM 3467 N N . ALA A 1 473 ? -9.154 4.156 37.537 1.00 89.62 473 ALA A N 1
ATOM 3468 C CA . ALA A 1 473 ? -7.728 3.966 37.286 1.00 89.62 473 ALA A CA 1
ATOM 3469 C C . ALA A 1 473 ? -7.163 2.831 38.160 1.00 89.62 473 ALA A C 1
ATOM 3471 O O . ALA A 1 473 ? -7.563 2.682 39.315 1.00 89.62 473 ALA A O 1
ATOM 3472 N N . GLY A 1 474 ? -6.266 2.010 37.617 1.00 92.62 474 GLY A N 1
ATOM 3473 C CA . GLY A 1 474 ? -5.617 0.908 38.332 1.00 92.62 474 GLY A CA 1
ATOM 3474 C C . GLY A 1 474 ? -5.593 -0.403 37.552 1.00 92.62 474 GLY A C 1
ATOM 3475 O O . GLY A 1 474 ? -5.947 -0.450 36.378 1.00 92.62 474 GLY A O 1
ATOM 3476 N N . SER A 1 475 ? -5.147 -1.469 38.216 1.00 95.31 475 SER A N 1
ATOM 3477 C CA . SER A 1 475 ? -5.095 -2.823 37.654 1.00 95.31 475 SER A CA 1
ATOM 3478 C C . SER A 1 475 ? -6.502 -3.413 37.532 1.00 95.31 475 SER A C 1
ATOM 3480 O O . SER A 1 475 ? -7.236 -3.440 38.521 1.00 95.31 475 SER A O 1
ATOM 3482 N N . ARG A 1 476 ? -6.871 -3.859 36.326 1.00 96.56 476 ARG A N 1
ATOM 3483 C CA . ARG A 1 476 ? -8.190 -4.406 35.979 1.00 96.56 476 ARG A CA 1
ATOM 3484 C C . ARG A 1 476 ? -8.049 -5.809 35.419 1.00 96.56 476 ARG A C 1
ATOM 3486 O O . ARG A 1 476 ? -7.258 -6.028 34.502 1.00 96.56 476 ARG A O 1
ATOM 3493 N N . ALA A 1 477 ? -8.804 -6.754 35.966 1.00 96.94 477 ALA A N 1
ATOM 3494 C CA . ALA A 1 477 ? -8.771 -8.146 35.541 1.00 96.94 477 ALA A CA 1
ATOM 3495 C C . ALA A 1 477 ? -9.674 -8.346 34.321 1.00 96.94 477 ALA A C 1
ATOM 3497 O O . ALA A 1 477 ? -10.891 -8.215 34.426 1.00 96.94 477 ALA A O 1
ATOM 3498 N N . ILE A 1 478 ? -9.086 -8.703 33.181 1.00 98.25 478 ILE A N 1
ATOM 3499 C CA . ILE A 1 478 ? -9.792 -9.105 31.963 1.00 98.25 478 ILE A CA 1
ATOM 3500 C C . ILE A 1 478 ? -9.822 -10.630 31.917 1.00 98.25 478 ILE A C 1
ATOM 3502 O O . ILE A 1 478 ? -8.781 -11.276 32.050 1.00 98.25 478 ILE A O 1
ATOM 3506 N N . LYS A 1 479 ? -11.004 -11.218 31.722 1.00 98.50 479 LYS A N 1
ATOM 3507 C CA . LYS A 1 479 ? -11.200 -12.672 31.676 1.00 98.50 479 LYS A CA 1
ATOM 3508 C C . LYS A 1 479 ? -12.077 -13.079 30.497 1.00 98.50 479 LYS A C 1
ATOM 3510 O O . LYS A 1 479 ? -13.120 -12.478 30.268 1.00 98.50 479 LYS A O 1
ATOM 3515 N N . PHE A 1 480 ? -11.687 -14.150 29.818 1.00 98.62 480 PHE A N 1
ATOM 3516 C CA . PHE A 1 480 ? -12.534 -14.899 28.895 1.00 98.62 480 PHE A CA 1
ATOM 3517 C C . PHE A 1 480 ? -12.902 -16.222 29.565 1.00 98.62 480 PHE A C 1
ATOM 3519 O O . PHE A 1 480 ? -12.015 -16.965 29.985 1.00 98.62 480 PHE A O 1
ATOM 3526 N N . ALA A 1 481 ? -14.196 -16.508 29.695 1.00 98.06 481 ALA A N 1
ATOM 3527 C CA . ALA A 1 481 ? -14.690 -17.687 30.402 1.00 98.06 481 ALA A CA 1
ATOM 3528 C C . ALA A 1 481 ? -15.763 -18.409 29.588 1.00 98.06 481 ALA A C 1
ATOM 3530 O O . ALA A 1 481 ? -16.777 -17.814 29.220 1.00 98.06 481 ALA A O 1
ATOM 3531 N N . ALA A 1 482 ? -15.545 -19.694 29.317 1.00 97.75 482 ALA A N 1
ATOM 3532 C CA . ALA A 1 482 ? -16.508 -20.543 28.633 1.00 97.75 482 ALA A CA 1
ATOM 3533 C C . ALA A 1 482 ? -17.820 -20.615 29.427 1.00 97.75 482 ALA A C 1
ATOM 3535 O O . ALA A 1 482 ? -17.816 -20.753 30.648 1.00 97.75 482 ALA A O 1
ATOM 3536 N N . THR A 1 483 ? -18.948 -20.538 28.721 1.00 96.12 483 THR A N 1
ATOM 3537 C CA . THR A 1 483 ? -20.290 -20.623 29.318 1.00 96.12 483 THR A CA 1
ATOM 3538 C C . THR A 1 483 ? -21.058 -21.863 28.888 1.00 96.12 483 THR A C 1
ATOM 3540 O O . THR A 1 483 ? -22.028 -22.225 29.551 1.00 96.12 483 THR A O 1
ATOM 3543 N N . THR A 1 484 ? -20.629 -22.558 27.830 1.00 92.81 484 THR A N 1
ATOM 3544 C CA . THR A 1 484 ? -21.197 -23.868 27.504 1.00 92.81 484 THR A CA 1
ATOM 3545 C C . THR A 1 484 ? -20.914 -24.840 28.651 1.00 92.81 484 THR A C 1
ATOM 3547 O O . THR A 1 484 ? -19.780 -24.934 29.119 1.00 92.81 484 THR A O 1
ATOM 3550 N N . THR A 1 485 ? -21.932 -25.573 29.103 1.00 86.19 485 THR A N 1
ATOM 3551 C CA . THR A 1 485 ? -21.851 -26.457 30.282 1.00 86.19 485 THR A CA 1
ATOM 3552 C C . THR A 1 485 ? -21.730 -27.945 29.944 1.00 86.19 485 THR A C 1
ATOM 3554 O O . THR A 1 485 ? -21.467 -28.752 30.832 1.00 86.19 485 THR A O 1
ATOM 3557 N N . ALA A 1 486 ? -21.899 -28.328 28.675 1.00 86.12 486 ALA A N 1
ATOM 3558 C CA . ALA A 1 486 ? -21.867 -29.719 28.224 1.00 86.12 486 ALA A CA 1
ATOM 3559 C C . ALA A 1 486 ? -21.204 -29.870 26.846 1.00 86.12 486 ALA A C 1
ATOM 3561 O O . ALA A 1 486 ? -21.168 -28.926 26.060 1.00 86.12 486 ALA A O 1
ATOM 3562 N N . GLY A 1 487 ? -20.733 -31.082 26.540 1.00 88.75 487 GLY A N 1
ATOM 3563 C CA . GLY A 1 487 ? -20.024 -31.405 25.297 1.00 88.75 487 GLY A CA 1
ATOM 3564 C C . GLY A 1 487 ? -18.529 -31.080 25.340 1.00 88.75 487 GLY A C 1
ATOM 3565 O O . GLY A 1 487 ? -18.033 -30.556 26.335 1.00 88.75 487 GLY A O 1
ATOM 3566 N N . ASP A 1 488 ? -17.833 -31.420 24.253 1.00 92.50 488 ASP A N 1
ATOM 3567 C CA . ASP A 1 488 ? -16.447 -31.030 23.976 1.00 92.50 488 ASP A CA 1
ATOM 3568 C C . ASP A 1 488 ? -16.474 -29.953 22.890 1.00 92.50 488 ASP A C 1
ATOM 3570 O O . ASP A 1 488 ? -16.531 -30.265 21.701 1.00 92.50 488 ASP A O 1
ATOM 3574 N N . ASN A 1 489 ? -16.533 -28.691 23.306 1.00 94.75 489 ASN A N 1
ATOM 3575 C CA . ASN A 1 489 ? -16.638 -27.550 22.398 1.00 94.75 489 ASN A CA 1
ATOM 3576 C C . ASN A 1 489 ? -15.394 -26.681 22.547 1.00 94.75 489 ASN A C 1
ATOM 3578 O O . ASN A 1 489 ? -14.772 -26.653 23.606 1.00 94.75 489 ASN A O 1
ATOM 3582 N N . THR A 1 490 ? -14.980 -25.993 21.487 1.00 95.44 490 THR A N 1
ATOM 3583 C CA . THR A 1 490 ? -13.793 -25.131 21.535 1.00 95.44 490 THR A CA 1
ATOM 3584 C C . THR A 1 490 ? -13.997 -23.885 20.684 1.00 95.44 490 THR A C 1
ATOM 3586 O O . THR A 1 490 ? -14.431 -23.977 19.534 1.00 95.44 490 THR A O 1
ATOM 3589 N N . ALA A 1 491 ? -13.666 -22.729 21.255 1.00 96.00 491 ALA A N 1
ATOM 3590 C CA . ALA A 1 491 ? -13.510 -21.468 20.541 1.00 96.00 491 ALA A CA 1
ATOM 3591 C C . ALA A 1 491 ? -12.025 -21.104 20.465 1.00 96.00 491 ALA A C 1
ATOM 3593 O O . ALA A 1 491 ? -11.283 -21.316 21.426 1.00 96.00 491 ALA A O 1
ATOM 3594 N N . PHE A 1 492 ? -11.614 -20.535 19.338 1.00 96.19 492 PHE A N 1
ATOM 3595 C CA . PHE A 1 492 ? -10.311 -19.913 19.145 1.00 96.19 492 PHE A CA 1
ATOM 3596 C C . PHE A 1 492 ? -10.462 -18.403 19.254 1.00 96.19 492 PHE A C 1
ATOM 3598 O O . PHE A 1 492 ? -11.427 -17.858 18.720 1.00 96.19 492 PHE A O 1
ATOM 3605 N N . ILE A 1 493 ? -9.538 -17.745 19.950 1.00 96.75 493 ILE A N 1
ATOM 3606 C CA . ILE A 1 493 ? -9.549 -16.296 20.178 1.00 96.75 493 ILE A CA 1
ATOM 3607 C C . ILE A 1 493 ? -8.163 -15.751 19.850 1.00 96.75 493 ILE A C 1
ATOM 3609 O O . ILE A 1 493 ? -7.161 -16.338 20.257 1.00 96.75 493 ILE A O 1
ATOM 3613 N N . ASP A 1 494 ? -8.132 -14.640 19.126 1.00 94.25 494 ASP A N 1
ATOM 3614 C CA . ASP A 1 494 ? -6.911 -13.969 18.698 1.00 94.25 494 ASP A CA 1
ATOM 3615 C C . ASP A 1 494 ? -7.115 -12.443 18.603 1.00 94.25 494 ASP A C 1
ATOM 3617 O O . ASP A 1 494 ? -8.255 -11.964 18.632 1.00 94.25 494 ASP A O 1
ATOM 3621 N N . GLU A 1 495 ? -6.028 -11.682 18.483 1.00 90.81 495 GLU A N 1
ATOM 3622 C CA . GLU A 1 495 ? -6.024 -10.229 18.251 1.00 90.81 495 GLU A CA 1
ATOM 3623 C C . GLU A 1 495 ? -6.799 -9.437 19.334 1.00 90.81 495 GLU A C 1
ATOM 3625 O O . GLU A 1 495 ? -7.619 -8.562 19.039 1.00 90.81 495 GLU A O 1
ATOM 3630 N N . VAL A 1 496 ? -6.584 -9.761 20.619 1.00 93.38 496 VAL A N 1
ATOM 3631 C CA . VAL A 1 496 ? -7.304 -9.115 21.736 1.00 93.38 496 VAL A CA 1
ATOM 3632 C C . VAL A 1 496 ? -6.812 -7.683 21.958 1.00 93.38 496 VAL A C 1
ATOM 3634 O O . VAL A 1 496 ? -5.744 -7.450 22.519 1.00 93.38 496 VAL A O 1
ATOM 3637 N N . MET A 1 497 ? -7.635 -6.700 21.609 1.00 89.94 497 MET A N 1
ATOM 3638 C CA . MET A 1 497 ? -7.334 -5.279 21.761 1.00 89.94 497 MET A CA 1
ATOM 3639 C C . MET A 1 497 ? -8.291 -4.593 22.729 1.00 89.94 497 MET A C 1
ATOM 3641 O O . MET A 1 497 ? -9.508 -4.737 22.640 1.00 89.94 497 MET A O 1
ATOM 3645 N N . LEU A 1 498 ? -7.733 -3.778 23.622 1.00 90.56 498 LEU A N 1
ATOM 3646 C CA . LEU A 1 498 ? -8.501 -2.866 24.464 1.00 90.56 498 LEU A CA 1
ATOM 3647 C C . LEU A 1 498 ? -8.557 -1.486 23.806 1.00 90.56 498 LEU A C 1
ATOM 3649 O O . LEU A 1 498 ? -7.513 -0.880 23.581 1.00 90.56 498 LEU A O 1
ATOM 3653 N N . ASN A 1 499 ? -9.749 -0.965 23.548 1.00 84.69 499 ASN A N 1
ATOM 3654 C CA . ASN A 1 499 ? -9.946 0.301 22.849 1.00 84.69 499 ASN A CA 1
ATOM 3655 C C . ASN A 1 499 ? -10.661 1.302 23.764 1.00 84.69 499 ASN A C 1
ATOM 3657 O O . ASN A 1 499 ? -11.594 0.907 24.462 1.00 84.69 499 ASN A O 1
ATOM 3661 N N . PRO A 1 500 ? -10.293 2.593 23.767 1.00 79.69 500 PRO A N 1
ATOM 3662 C CA . PRO A 1 500 ? -11.145 3.625 24.347 1.00 79.69 500 PRO A CA 1
ATOM 3663 C C . PRO A 1 500 ? -12.531 3.581 23.691 1.00 79.69 500 PRO A C 1
ATOM 3665 O O . PRO A 1 500 ? -12.641 3.539 22.464 1.00 79.69 500 PRO A O 1
ATOM 3668 N N . ALA A 1 501 ? -13.593 3.578 24.492 1.00 77.44 501 ALA A N 1
ATOM 3669 C CA . ALA A 1 501 ? -14.944 3.628 23.959 1.00 77.44 501 ALA A CA 1
ATOM 3670 C C . ALA A 1 501 ? -15.194 5.024 23.381 1.00 77.44 501 ALA A C 1
ATOM 3672 O O . ALA A 1 501 ? -14.931 6.035 24.037 1.00 77.44 501 ALA A O 1
ATOM 3673 N N . ALA A 1 502 ? -15.723 5.083 22.159 1.00 67.81 502 ALA A N 1
ATOM 3674 C CA . ALA A 1 502 ? -16.151 6.337 21.563 1.00 67.81 502 ALA A CA 1
ATOM 3675 C C . ALA A 1 502 ? -17.255 6.960 22.433 1.00 67.81 502 ALA A C 1
ATOM 3677 O O . ALA A 1 502 ? -18.366 6.432 22.517 1.00 67.81 502 ALA A O 1
ATOM 3678 N N . VAL A 1 503 ? -16.941 8.073 23.095 1.00 67.31 503 VAL A N 1
ATOM 3679 C CA . VAL A 1 503 ? -17.932 8.888 23.799 1.00 67.31 503 VAL A CA 1
ATOM 3680 C C . VAL A 1 503 ? -18.539 9.827 22.775 1.00 67.31 503 VAL A C 1
ATOM 3682 O O . VAL A 1 503 ? -17.818 10.579 22.120 1.00 67.31 503 VAL A O 1
ATOM 3685 N N . VAL A 1 504 ? -19.857 9.770 22.618 1.00 82.75 504 VAL A N 1
ATOM 3686 C CA . VAL A 1 504 ? -20.588 10.732 21.799 1.00 82.75 504 VAL A CA 1
ATOM 3687 C C . VAL A 1 504 ? -20.847 11.954 22.692 1.00 82.75 504 VAL A C 1
ATOM 3689 O O . VAL A 1 504 ? -21.599 11.829 23.663 1.00 82.75 504 VAL A O 1
ATOM 3692 N N . PRO A 1 505 ? -20.202 13.112 22.449 1.00 82.88 505 PRO A N 1
ATOM 3693 C CA . PRO A 1 505 ? -20.318 14.255 23.347 1.00 82.88 505 PRO A CA 1
ATOM 3694 C C . PRO A 1 505 ? -21.738 14.820 23.306 1.00 82.88 505 PRO A C 1
ATOM 3696 O O . PRO A 1 505 ? -22.202 15.242 22.250 1.00 82.88 505 PRO A O 1
ATOM 3699 N N . VAL A 1 506 ? -22.409 14.867 24.456 1.00 91.00 506 VAL A N 1
ATOM 3700 C CA . VAL A 1 506 ? -23.710 15.526 24.619 1.00 91.00 506 VAL A CA 1
ATOM 3701 C C . VAL A 1 506 ? -23.466 16.880 25.275 1.00 91.00 506 VAL A C 1
ATOM 3703 O O . VAL A 1 506 ? -22.968 16.960 26.397 1.00 91.00 506 VAL A O 1
ATOM 3706 N N . THR A 1 507 ? -23.782 17.965 24.572 1.00 91.50 507 THR A N 1
ATOM 3707 C CA . THR A 1 507 ? -23.600 19.315 25.123 1.00 91.50 507 THR A CA 1
ATOM 3708 C C . THR A 1 507 ? -24.680 19.572 26.170 1.00 91.50 507 THR A C 1
ATOM 3710 O O . THR A 1 507 ? -25.848 19.277 25.929 1.00 91.50 507 THR A O 1
ATOM 3713 N N . GLY A 1 508 ? -24.307 20.093 27.343 1.00 90.19 508 GLY A N 1
ATOM 3714 C CA . GLY A 1 508 ? -25.276 20.429 28.392 1.00 90.19 508 GLY A CA 1
ATOM 3715 C C . GLY A 1 508 ? -26.097 19.235 28.891 1.00 90.19 508 GLY A C 1
ATOM 3716 O O . GLY A 1 508 ? -27.278 19.402 29.177 1.00 90.19 508 GLY A O 1
ATOM 3717 N N . ALA A 1 509 ? -25.489 18.046 28.966 1.00 91.94 509 ALA A N 1
ATOM 3718 C CA . ALA A 1 509 ? -26.111 16.799 29.424 1.00 91.94 509 ALA A CA 1
ATOM 3719 C C . ALA A 1 509 ? -26.833 16.905 30.781 1.00 91.94 509 ALA A C 1
ATOM 3721 O O . ALA A 1 509 ? -27.893 16.300 30.939 1.00 91.94 509 ALA A O 1
ATOM 3722 N N . GLY A 1 510 ? -26.268 17.693 31.704 1.00 92.75 510 GLY A N 1
ATOM 3723 C CA . GLY A 1 510 ? -26.818 17.969 33.033 1.00 92.75 510 GLY A CA 1
ATOM 3724 C C . GLY A 1 510 ? -27.657 19.246 33.143 1.00 92.75 510 GLY A C 1
ATOM 3725 O O . GLY A 1 510 ? -27.956 19.704 34.231 1.00 92.75 510 GLY A O 1
ATOM 3726 N N . PHE A 1 511 ? -27.974 19.920 32.029 1.00 95.75 511 PHE A N 1
ATOM 3727 C CA . PHE A 1 511 ? -28.882 21.081 32.013 1.00 95.75 511 PHE A CA 1
ATOM 3728 C C . PHE A 1 511 ? -28.497 22.291 32.896 1.00 95.75 511 PHE A C 1
ATOM 3730 O O . PHE A 1 511 ? -29.325 23.164 33.162 1.00 95.75 511 PHE A O 1
ATOM 3737 N N . GLU A 1 512 ? -27.223 22.416 33.274 1.00 94.94 512 GLU A N 1
ATOM 3738 C CA . GLU A 1 512 ? -26.757 23.453 34.209 1.00 94.94 512 GLU A CA 1
ATOM 3739 C C . GLU A 1 512 ? -26.544 24.850 33.609 1.00 94.94 512 GLU A C 1
ATOM 3741 O O . GLU A 1 512 ? -26.205 25.799 34.324 1.00 94.94 512 GLU A O 1
ATOM 3746 N N . SER A 1 513 ? -26.750 25.012 32.300 1.00 90.31 513 SER A N 1
ATOM 3747 C CA . SER A 1 513 ? -26.531 26.281 31.606 1.00 90.31 513 SER A CA 1
ATOM 3748 C C . SER A 1 513 ? -27.662 26.614 30.621 1.00 90.31 513 SER A C 1
ATOM 3750 O O . SER A 1 513 ? -27.963 25.796 29.747 1.00 90.31 513 SER A O 1
ATOM 3752 N N . PRO A 1 514 ? -28.254 27.824 30.686 1.00 92.81 514 PRO A N 1
ATOM 3753 C CA . PRO A 1 514 ? -28.002 28.862 31.685 1.00 92.81 514 PRO A CA 1
ATOM 3754 C C . PRO A 1 514 ? -28.610 28.498 33.048 1.00 92.81 514 PRO A C 1
ATOM 3756 O O . PRO A 1 514 ? -29.572 27.739 33.125 1.00 92.81 514 PRO A O 1
ATOM 3759 N N . SER A 1 515 ? -28.094 29.092 34.127 1.00 93.12 515 SER A N 1
ATOM 3760 C CA . SER A 1 515 ? -28.732 28.952 35.438 1.00 93.12 515 SER A CA 1
ATOM 3761 C C . SER A 1 515 ? -30.038 29.750 35.505 1.00 93.12 515 SER A C 1
ATOM 3763 O O . SER A 1 515 ? -30.063 30.945 35.213 1.00 93.12 515 SER A O 1
ATOM 3765 N N . VAL A 1 516 ? -31.114 29.104 35.950 1.00 94.06 516 VAL A N 1
ATOM 3766 C CA . VAL A 1 516 ? -32.440 29.687 36.192 1.00 94.06 516 VAL A CA 1
ATOM 3767 C C . VAL A 1 516 ? -32.688 29.974 37.676 1.00 94.06 516 VAL A C 1
ATOM 3769 O O . VAL A 1 516 ? -33.802 30.316 38.059 1.00 94.06 516 VAL A O 1
ATOM 3772 N N . ALA A 1 517 ? -31.658 29.887 38.527 1.00 91.81 517 ALA A N 1
ATOM 3773 C CA . ALA A 1 517 ? -31.768 30.063 39.978 1.00 91.81 517 ALA A CA 1
ATOM 3774 C C . ALA A 1 517 ? -32.335 31.431 40.408 1.00 91.81 517 ALA A C 1
ATOM 3776 O O . ALA A 1 517 ? -32.989 31.527 41.447 1.00 91.81 517 ALA A O 1
ATOM 3777 N N . THR A 1 518 ? -32.081 32.481 39.620 1.00 91.44 518 THR A N 1
ATOM 3778 C CA . THR A 1 518 ? -32.498 33.867 39.896 1.00 91.44 518 THR A CA 1
ATOM 3779 C C . THR A 1 518 ? -33.836 34.244 39.259 1.00 91.44 518 THR A C 1
ATOM 3781 O O . THR A 1 518 ? -34.360 35.321 39.543 1.00 91.44 518 THR A O 1
ATOM 3784 N N . ALA A 1 519 ? -34.415 33.380 38.418 1.00 91.69 519 ALA A N 1
ATOM 3785 C CA . ALA A 1 519 ? -35.746 33.612 37.874 1.00 91.69 519 ALA A CA 1
ATOM 3786 C C . ALA A 1 519 ? -36.788 33.545 39.001 1.00 91.69 519 ALA A C 1
ATOM 3788 O O . ALA A 1 519 ? -36.708 32.685 39.878 1.00 91.69 519 ALA A O 1
ATOM 3789 N N . SER A 1 520 ? -37.808 34.405 38.959 1.00 90.62 520 SER A N 1
ATOM 3790 C CA . SER A 1 520 ? -38.855 34.468 39.994 1.00 90.62 520 SER A CA 1
ATOM 3791 C C . SER A 1 520 ? -39.586 33.134 40.203 1.00 90.62 520 SER A C 1
ATOM 3793 O O . SER A 1 520 ? -39.992 32.819 41.317 1.00 90.62 520 SER A O 1
ATOM 3795 N N . THR A 1 521 ? -39.711 32.324 39.150 1.00 94.00 521 THR A N 1
ATOM 3796 C CA . THR A 1 521 ? -40.295 30.972 39.183 1.00 94.00 521 THR A CA 1
ATOM 3797 C C . THR A 1 521 ? -39.249 29.856 39.272 1.00 94.00 521 THR A C 1
ATOM 3799 O O . THR A 1 521 ? -39.601 28.680 39.382 1.00 94.00 521 THR A O 1
ATOM 3802 N N . LYS A 1 522 ? -37.963 30.212 39.184 1.00 96.56 522 LYS A N 1
ATOM 3803 C CA . LYS A 1 522 ? -36.817 29.318 38.989 1.00 96.56 522 LYS A CA 1
ATOM 3804 C C . LYS A 1 522 ? -36.996 28.293 37.860 1.00 96.56 522 LYS A C 1
ATOM 3806 O O . LYS A 1 522 ? -36.643 27.120 37.993 1.00 96.56 522 LYS A O 1
ATOM 3811 N N . THR A 1 523 ? -37.592 28.743 36.759 1.00 95.62 523 THR A N 1
ATOM 3812 C CA . THR A 1 523 ? -37.792 27.965 35.530 1.00 95.62 523 THR A CA 1
ATOM 3813 C C . THR A 1 523 ? -37.451 28.822 34.315 1.00 95.62 523 THR A C 1
ATOM 3815 O O . THR A 1 523 ? -37.588 30.044 34.368 1.00 95.62 523 THR A O 1
ATOM 3818 N N . ALA A 1 524 ? -37.061 28.185 33.215 1.00 95.56 524 ALA A N 1
ATOM 3819 C CA . ALA A 1 524 ? -37.013 28.800 31.892 1.00 95.56 524 ALA A CA 1
ATOM 3820 C C . ALA A 1 524 ? -37.840 27.953 30.923 1.00 95.56 524 ALA A C 1
ATOM 3822 O O . ALA A 1 524 ? -37.728 26.730 30.924 1.00 95.56 524 ALA A O 1
ATOM 3823 N N . TRP A 1 525 ? -38.706 28.591 30.139 1.00 93.44 525 TRP A N 1
ATOM 3824 C CA . TRP A 1 525 ? -39.676 27.923 29.269 1.00 93.44 525 TRP A CA 1
ATOM 3825 C C . TRP A 1 525 ? -39.273 28.113 27.813 1.00 93.44 525 TRP A C 1
ATOM 3827 O O . TRP A 1 525 ? -38.838 29.201 27.438 1.00 93.44 525 TRP A O 1
ATOM 3837 N N . GLY A 1 526 ? -39.442 27.076 26.993 1.00 92.75 526 GLY A N 1
ATOM 3838 C CA . GLY A 1 526 ? -39.329 27.234 25.551 1.00 92.75 526 GLY A CA 1
ATOM 3839 C C . GLY A 1 526 ? -40.500 28.035 24.950 1.00 92.75 526 GLY A C 1
ATOM 3840 O O . GLY A 1 526 ? -41.465 28.365 25.647 1.00 92.75 526 GLY A O 1
ATOM 3841 N N . PRO A 1 527 ? -40.457 28.341 23.641 1.00 95.12 527 PRO A N 1
ATOM 3842 C CA . PRO A 1 527 ? -39.463 27.877 22.676 1.00 95.12 527 PRO A CA 1
ATOM 3843 C C . PRO A 1 527 ? -38.116 28.599 22.820 1.00 95.12 527 PRO A C 1
ATOM 3845 O O . PRO A 1 527 ? -38.045 29.820 22.699 1.00 95.12 527 PRO A O 1
ATOM 3848 N N . ALA A 1 528 ? -37.048 27.847 23.090 1.00 95.62 528 ALA A N 1
ATOM 3849 C CA . ALA A 1 528 ? -35.707 28.388 23.318 1.00 95.62 528 ALA A CA 1
ATOM 3850 C C . ALA A 1 528 ? -34.637 27.289 23.229 1.00 95.62 528 ALA A C 1
ATOM 3852 O O . ALA A 1 528 ? -34.955 26.104 23.323 1.00 95.62 528 ALA A O 1
ATOM 3853 N N . THR A 1 529 ? -33.369 27.687 23.098 1.00 96.12 529 THR A N 1
ATOM 3854 C CA . THR A 1 529 ? -32.222 26.772 23.176 1.00 96.12 529 THR A CA 1
ATOM 3855 C C . THR A 1 529 ? -31.408 27.051 24.435 1.00 96.12 529 THR A C 1
ATOM 3857 O O . THR A 1 529 ? -30.951 28.176 24.639 1.00 96.12 529 THR A O 1
ATOM 3860 N N . TYR A 1 530 ? -31.192 26.021 25.252 1.00 94.62 530 TYR A N 1
ATOM 3861 C CA . TYR A 1 530 ? -30.424 26.078 26.494 1.00 94.62 530 TYR A CA 1
ATOM 3862 C C . TYR A 1 530 ? -29.391 24.954 26.520 1.00 94.62 530 TYR A C 1
ATOM 3864 O O . TYR A 1 530 ? -29.734 23.805 26.259 1.00 94.62 530 TYR A O 1
ATOM 3872 N N . GLY A 1 531 ? -28.121 25.271 26.785 1.00 86.56 531 GLY A N 1
ATOM 3873 C CA . GLY A 1 531 ? -27.065 24.255 26.879 1.00 86.56 531 GLY A CA 1
ATOM 3874 C C . GLY A 1 531 ? -26.913 23.375 25.629 1.00 86.56 531 GLY A C 1
ATOM 3875 O O . GLY A 1 531 ? -26.488 22.235 25.745 1.00 86.56 531 GLY A O 1
ATOM 3876 N N . GLY A 1 532 ? -27.294 23.868 24.444 1.00 92.56 532 GLY A N 1
ATOM 3877 C CA . GLY A 1 532 ? -27.296 23.097 23.192 1.00 92.56 532 GLY A CA 1
ATOM 3878 C C . GLY A 1 532 ? -28.560 22.262 22.939 1.00 92.56 532 GLY A C 1
ATOM 3879 O O . GLY A 1 532 ? -28.662 21.630 21.892 1.00 92.56 532 GLY A O 1
ATOM 3880 N N . TRP A 1 533 ? -29.531 22.257 23.854 1.00 97.62 533 TRP A N 1
ATOM 3881 C CA . TRP A 1 533 ? -30.832 21.606 23.688 1.00 97.62 533 TRP A CA 1
ATOM 3882 C C . TRP A 1 533 ? -31.900 22.615 23.274 1.00 97.62 533 TRP A C 1
ATOM 3884 O O . TRP A 1 533 ? -32.054 23.652 23.915 1.00 97.62 533 TRP A O 1
ATOM 3894 N N . THR A 1 534 ? -32.654 22.316 22.220 1.00 98.06 534 THR A N 1
ATOM 3895 C CA . THR A 1 534 ? -33.791 23.119 21.757 1.00 98.06 534 THR A CA 1
ATOM 3896 C C . THR A 1 534 ? -35.081 22.575 22.352 1.00 98.06 534 THR A C 1
ATOM 3898 O O . THR A 1 534 ? -35.395 21.404 22.161 1.00 98.06 534 THR A O 1
ATOM 3901 N N . PHE A 1 535 ? -35.829 23.428 23.045 1.00 98.25 535 PHE A N 1
ATOM 3902 C CA . PHE A 1 535 ? -37.080 23.117 23.734 1.00 98.25 535 PHE A CA 1
ATOM 3903 C C . PHE A 1 535 ? -38.265 23.742 22.999 1.00 98.25 535 PHE A C 1
ATOM 3905 O O . PHE A 1 535 ? -38.158 24.861 22.492 1.00 98.25 535 PHE A O 1
ATOM 3912 N N . ASN A 1 536 ? -39.413 23.062 22.989 1.00 97.19 536 ASN A N 1
ATOM 3913 C CA . ASN A 1 536 ? -40.679 23.657 22.556 1.00 97.19 536 ASN A CA 1
ATOM 3914 C C . ASN A 1 536 ? -41.381 24.420 23.702 1.00 97.19 536 ASN A C 1
ATOM 3916 O O . ASN A 1 536 ? -40.883 24.504 24.821 1.00 97.19 536 ASN A O 1
ATOM 3920 N N . SER A 1 537 ? -42.581 24.950 23.453 1.00 95.25 537 SER A N 1
ATOM 3921 C CA . SER A 1 537 ? -43.359 25.730 24.435 1.00 95.25 537 SER A CA 1
ATOM 3922 C C . SER A 1 537 ? -43.871 24.951 25.658 1.00 95.25 537 SER A C 1
ATOM 3924 O O . SER A 1 537 ? -44.536 25.524 26.524 1.00 95.25 537 SER A O 1
ATOM 3926 N N . ARG A 1 538 ? -43.633 23.637 25.722 1.00 95.56 538 ARG A N 1
ATOM 3927 C CA . ARG A 1 538 ? -44.060 22.738 26.804 1.00 95.56 538 ARG A CA 1
ATOM 3928 C C . ARG A 1 538 ? -42.878 21.986 27.428 1.00 95.56 538 ARG A C 1
ATOM 3930 O O . ARG A 1 538 ? -43.068 21.000 28.134 1.00 95.56 538 ARG A O 1
ATOM 3937 N N . ALA A 1 539 ? -41.661 22.465 27.209 1.00 97.25 539 ALA A N 1
ATOM 3938 C CA . ALA A 1 539 ? -40.460 21.945 27.839 1.00 97.25 539 ALA A CA 1
ATOM 3939 C C . ALA A 1 539 ? -39.509 23.099 28.198 1.00 97.25 539 ALA A C 1
ATOM 3941 O O . ALA A 1 539 ? -39.657 24.222 27.707 1.00 97.25 539 ALA A O 1
ATOM 3942 N N . GLY A 1 540 ? -38.540 22.837 29.069 1.00 97.25 540 GLY A N 1
ATOM 3943 C CA . GLY A 1 540 ? -37.558 23.845 29.460 1.00 97.25 540 GLY A CA 1
ATOM 3944 C C . GLY A 1 540 ? -36.675 23.404 30.619 1.00 97.25 540 GLY A C 1
ATOM 3945 O O . GLY A 1 540 ? -36.562 22.213 30.889 1.00 97.25 540 GLY A O 1
ATOM 3946 N N . LEU A 1 541 ? -36.069 24.364 31.318 1.00 97.62 541 LEU A N 1
ATOM 3947 C CA . LEU A 1 541 ? -35.221 24.115 32.489 1.00 97.62 541 LEU A CA 1
ATOM 3948 C C . LEU A 1 541 ? -35.967 24.394 33.793 1.00 97.62 541 LEU A C 1
ATOM 3950 O O . LEU A 1 541 ? -36.746 25.349 33.879 1.00 97.62 541 LEU A O 1
ATOM 3954 N N . GLN A 1 542 ? -35.678 23.612 34.831 1.00 96.31 542 GLN A N 1
ATOM 3955 C CA . GLN A 1 542 ? -36.155 23.863 36.190 1.00 96.31 542 GLN A CA 1
ATOM 3956 C C . GLN A 1 542 ? -35.036 23.673 37.219 1.00 96.31 542 GLN A C 1
ATOM 3958 O O . GLN A 1 542 ? -34.232 22.752 37.099 1.00 96.31 542 GLN A O 1
ATOM 3963 N N . TYR A 1 543 ? -35.014 24.525 38.243 1.00 96.31 543 TYR A N 1
ATOM 3964 C CA . TYR A 1 543 ? -34.056 24.476 39.353 1.00 96.31 543 TYR A CA 1
ATOM 3965 C C . TYR A 1 543 ? -34.615 23.752 40.583 1.00 96.31 543 TYR A C 1
ATOM 3967 O O . TYR A 1 543 ? -35.807 23.839 40.868 1.00 96.31 543 TYR A O 1
ATOM 3975 N N . ASN A 1 544 ? -33.753 23.135 41.392 1.00 93.81 544 ASN A N 1
ATOM 3976 C CA . ASN A 1 544 ? -34.119 22.536 42.680 1.00 93.81 544 ASN A CA 1
ATOM 3977 C C . ASN A 1 544 ? -34.949 23.497 43.565 1.00 93.81 544 ASN A C 1
ATOM 3979 O O . ASN A 1 544 ? -34.463 24.513 44.066 1.00 93.81 544 ASN A O 1
ATOM 3983 N N . GLY A 1 545 ? -36.229 23.175 43.777 1.00 89.50 545 GLY A N 1
ATOM 3984 C CA . GLY A 1 545 ? -37.170 24.043 44.499 1.00 89.50 545 GLY A CA 1
ATOM 3985 C C . GLY A 1 545 ? -37.832 25.127 43.637 1.00 89.50 545 GLY A C 1
ATOM 3986 O O . GLY A 1 545 ? -38.197 26.183 44.154 1.00 89.50 545 GLY A O 1
ATOM 3987 N N . SER A 1 546 ? -37.957 24.900 42.329 1.00 94.62 546 SER A N 1
ATOM 3988 C CA . SER A 1 546 ? -38.774 25.715 41.426 1.00 94.62 546 SER A CA 1
ATOM 3989 C C . SER A 1 546 ? -40.271 25.589 41.715 1.00 94.62 546 SER A C 1
ATOM 3991 O O . SER A 1 546 ? -40.712 24.722 42.473 1.00 94.62 546 SER A O 1
ATOM 3993 N N . VAL A 1 547 ? -41.083 26.415 41.048 1.00 92.38 547 VAL A N 1
ATOM 3994 C CA . VAL A 1 547 ? -42.556 26.336 41.126 1.00 92.38 547 VAL A CA 1
ATOM 3995 C C . VAL A 1 547 ? -43.129 25.011 40.602 1.00 92.38 547 VAL A C 1
ATOM 3997 O O . VAL A 1 547 ? -44.279 24.680 40.892 1.00 92.38 547 VAL A O 1
ATOM 4000 N N . LEU A 1 548 ? -42.343 24.229 39.850 1.00 91.69 548 LEU A N 1
ATOM 4001 C CA . LEU A 1 548 ? -42.724 22.873 39.446 1.00 91.69 548 LEU A CA 1
ATOM 4002 C C . LEU A 1 548 ? -42.576 21.863 40.596 1.00 91.69 548 LEU A C 1
ATOM 4004 O O . LEU A 1 548 ? -43.146 20.780 40.522 1.00 91.69 548 LEU A O 1
ATOM 4008 N N . GLY A 1 549 ? -41.883 22.216 41.682 1.00 89.62 549 GLY A N 1
ATOM 4009 C CA . GLY A 1 549 ? -41.795 21.423 42.907 1.00 89.62 549 GLY A CA 1
ATOM 4010 C C . GLY A 1 549 ? -41.226 20.013 42.700 1.00 89.62 549 GLY A C 1
ATOM 4011 O O . GLY A 1 549 ? -41.945 19.050 42.990 1.00 89.62 549 GLY A O 1
ATOM 4012 N N . PRO A 1 550 ? -39.982 19.862 42.194 1.00 88.81 550 PRO A N 1
ATOM 4013 C CA . PRO A 1 550 ? -39.322 18.559 42.112 1.00 88.81 550 PRO A CA 1
ATOM 4014 C C . PRO A 1 550 ? -39.149 17.957 43.515 1.00 88.81 550 PRO A C 1
ATOM 4016 O O . PRO A 1 550 ? -38.756 18.652 44.451 1.00 88.81 550 PRO A O 1
ATOM 4019 N N . SER A 1 551 ? -39.446 16.664 43.676 1.00 86.44 551 SER A N 1
ATOM 4020 C CA . SER A 1 551 ? -39.362 15.991 44.986 1.00 86.44 551 SER A CA 1
ATOM 4021 C C . SER A 1 551 ? -37.944 15.577 45.378 1.00 86.44 551 SER A C 1
ATOM 4023 O O . SER A 1 551 ? -37.691 15.312 46.550 1.00 86.44 551 SER A O 1
ATOM 4025 N N . ALA A 1 552 ? -37.031 15.511 44.412 1.00 88.88 552 ALA A N 1
ATOM 4026 C CA . ALA A 1 552 ? -35.629 15.174 44.605 1.00 88.88 552 ALA A CA 1
ATOM 4027 C C . ALA A 1 552 ? -34.735 16.223 43.936 1.00 88.88 552 ALA A C 1
ATOM 4029 O O . ALA A 1 552 ? -35.145 16.890 42.983 1.00 88.88 552 ALA A O 1
ATOM 4030 N N . VAL A 1 553 ? -33.511 16.354 44.445 1.00 92.44 553 VAL A N 1
ATOM 4031 C CA . VAL A 1 553 ? -32.480 17.206 43.843 1.00 92.44 553 VAL A CA 1
ATOM 4032 C C . VAL A 1 553 ? -32.003 16.626 42.510 1.00 92.44 553 VAL A C 1
ATOM 4034 O O . VAL A 1 553 ? -31.990 15.404 42.346 1.00 92.44 553 VAL A O 1
ATOM 4037 N N . ALA A 1 554 ? -31.633 17.506 41.580 1.00 90.81 554 ALA A N 1
ATOM 4038 C CA . ALA A 1 554 ? -31.019 17.156 40.302 1.00 90.81 554 ALA A CA 1
ATOM 4039 C C . ALA A 1 554 ? -29.841 16.170 40.480 1.00 90.81 554 ALA A C 1
ATOM 4041 O O . ALA A 1 554 ? -28.988 16.398 41.345 1.00 90.81 554 ALA A O 1
ATOM 4042 N N . PRO A 1 555 ? -29.819 15.053 39.731 1.00 89.31 555 PRO A N 1
ATOM 4043 C CA . PRO A 1 555 ? -28.717 14.098 39.742 1.00 89.31 555 PRO A CA 1
ATOM 4044 C C . PRO A 1 555 ? -27.348 14.671 39.377 1.00 89.31 555 PRO A C 1
ATOM 4046 O O . PRO A 1 555 ? -26.351 14.236 39.956 1.00 89.31 555 PRO A O 1
ATOM 4049 N N . GLU A 1 556 ? -27.297 15.612 38.441 1.00 86.50 556 GLU A N 1
ATOM 4050 C CA . GLU A 1 556 ? -26.121 16.402 38.107 1.00 86.50 556 GLU A CA 1
ATOM 4051 C C . GLU A 1 556 ? -26.419 17.860 38.481 1.00 86.50 556 GLU A C 1
ATOM 4053 O O . GLU A 1 556 ? -27.428 18.420 38.084 1.00 86.50 556 GLU A O 1
ATOM 4058 N N . GLY A 1 557 ? -25.580 18.475 39.319 1.00 90.81 557 GLY A N 1
ATOM 4059 C CA . GLY A 1 557 ? -25.743 19.884 39.684 1.00 90.81 557 GLY A CA 1
ATOM 4060 C C . GLY A 1 557 ? -27.021 20.213 40.473 1.00 90.81 557 GLY A C 1
ATOM 4061 O O . GLY A 1 557 ? -27.235 19.730 41.587 1.00 90.81 557 GLY A O 1
ATOM 4062 N N . VAL A 1 558 ? -27.800 21.171 39.969 1.00 94.31 558 VAL A N 1
ATOM 4063 C CA . VAL A 1 558 ? -28.924 21.815 40.666 1.00 94.31 558 VAL A CA 1
ATOM 4064 C C . VAL A 1 558 ? -30.158 22.041 39.787 1.00 94.31 558 VAL A C 1
ATOM 4066 O O . VAL A 1 558 ? -31.156 22.583 40.279 1.00 94.31 558 VAL A O 1
ATOM 4069 N N . GLN A 1 559 ? -30.120 21.657 38.512 1.00 95.75 559 GLN A N 1
ATOM 4070 C CA . GLN A 1 559 ? -31.176 21.886 37.531 1.00 95.75 559 GLN A CA 1
ATOM 4071 C C . GLN A 1 559 ? -31.413 20.658 36.664 1.00 95.75 559 GLN A C 1
ATOM 4073 O O . GLN A 1 559 ? -30.575 19.790 36.540 1.00 95.75 559 GLN A O 1
ATOM 4078 N N . THR A 1 560 ? -32.591 20.584 36.055 1.00 96.94 560 THR A N 1
ATOM 4079 C CA . THR A 1 560 ? -32.963 19.493 35.142 1.00 96.94 560 THR A CA 1
ATOM 4080 C C . THR A 1 560 ? -33.787 20.045 33.991 1.00 96.94 560 THR A C 1
ATOM 4082 O O . THR A 1 560 ? -34.414 21.106 34.121 1.00 96.94 560 THR A O 1
ATOM 4085 N N . ALA A 1 561 ? -33.849 19.313 32.881 1.00 97.50 561 ALA A N 1
ATOM 4086 C CA . ALA A 1 561 ? -34.897 19.537 31.900 1.00 97.50 561 ALA A CA 1
ATOM 4087 C C . ALA A 1 561 ? -36.244 19.099 32.479 1.00 97.50 561 ALA A C 1
ATOM 4089 O O . ALA A 1 561 ? -36.343 18.060 33.129 1.00 97.50 561 ALA A O 1
ATOM 4090 N N . TYR A 1 562 ? -37.306 19.850 32.201 1.00 96.62 562 TYR A N 1
ATOM 4091 C CA . TYR A 1 562 ? -38.671 19.382 32.395 1.00 96.62 562 TYR A CA 1
ATOM 4092 C C . TYR A 1 562 ? -39.362 19.164 31.051 1.00 96.62 562 TYR A C 1
ATOM 4094 O O . TYR A 1 562 ? -39.172 19.911 30.088 1.00 96.62 562 TYR A O 1
ATOM 4102 N N . LEU A 1 563 ? -40.209 18.142 31.018 1.00 95.81 563 LEU A N 1
ATOM 4103 C CA . LEU A 1 563 ? -40.990 17.726 29.865 1.00 95.81 563 LEU A CA 1
ATOM 4104 C C . LEU A 1 563 ? -42.460 17.664 30.290 1.00 95.81 563 LEU A C 1
ATOM 4106 O O . LEU A 1 563 ? -42.834 16.789 31.074 1.00 95.81 563 LEU A O 1
ATOM 4110 N N . LYS A 1 564 ? -43.273 18.624 29.834 1.00 93.50 564 LYS A N 1
ATOM 4111 C CA . LYS A 1 564 ? -44.661 18.815 30.280 1.00 93.50 564 LYS A CA 1
ATOM 4112 C C . LYS A 1 564 ? -45.660 18.405 29.199 1.00 93.50 564 LYS A C 1
ATOM 4114 O O . LYS A 1 564 ? -45.458 18.714 28.035 1.00 93.50 564 LYS A O 1
ATOM 4119 N N . THR A 1 565 ? -46.783 17.805 29.574 1.00 92.69 565 THR A N 1
ATOM 4120 C CA . THR A 1 565 ? -47.994 17.761 28.734 1.00 92.69 565 THR A CA 1
ATOM 4121 C C . THR A 1 565 ? -49.022 18.702 29.331 1.00 92.69 565 THR A C 1
ATOM 4123 O O . THR A 1 565 ? -49.300 18.571 30.516 1.00 92.69 565 THR A O 1
ATOM 4126 N N . ASP A 1 566 ? -49.574 19.633 28.548 1.00 87.88 566 ASP A N 1
ATOM 4127 C CA . ASP A 1 566 ? -50.660 20.515 28.999 1.00 87.88 566 ASP A CA 1
ATOM 4128 C C . ASP A 1 566 ? -51.485 21.048 27.820 1.00 87.88 566 ASP A C 1
ATOM 4130 O O . ASP A 1 566 ? -50.938 21.422 26.775 1.00 87.88 566 ASP A O 1
ATOM 4134 N N . GLY A 1 567 ? -52.809 21.084 27.988 1.00 82.50 567 GLY A N 1
ATOM 4135 C CA . GLY A 1 567 ? -53.763 21.477 26.948 1.00 82.50 567 GLY A CA 1
ATOM 4136 C C . GLY A 1 567 ? -53.734 20.569 25.714 1.00 82.50 567 GLY A C 1
ATOM 4137 O O . GLY A 1 567 ? -53.985 21.042 24.611 1.00 82.50 567 GLY A O 1
ATOM 4138 N N . GLY A 1 568 ? -53.359 19.294 25.880 1.00 83.06 568 GLY A N 1
ATOM 4139 C CA . GLY A 1 568 ? -53.189 18.335 24.780 1.00 83.06 568 GLY A CA 1
ATOM 4140 C C . GLY A 1 568 ? -51.919 18.537 23.943 1.00 83.06 568 GLY A C 1
ATOM 4141 O O . GLY A 1 568 ? -51.728 17.834 22.956 1.00 83.06 568 GLY A O 1
ATOM 4142 N N . VAL A 1 569 ? -51.044 19.475 24.325 1.00 90.00 569 VAL A N 1
ATOM 4143 C CA . VAL A 1 569 ? -49.780 19.746 23.628 1.00 90.00 569 VAL A CA 1
ATOM 4144 C C . VAL A 1 569 ? -48.630 19.044 24.362 1.00 90.00 569 VAL A C 1
ATOM 4146 O O . VAL A 1 569 ? -48.409 19.345 25.542 1.00 90.00 569 VAL A O 1
ATOM 4149 N N . PRO A 1 570 ? -47.884 18.137 23.702 1.00 94.81 570 PRO A N 1
ATOM 4150 C CA . PRO A 1 570 ? -46.739 17.469 24.305 1.00 94.81 570 PRO A CA 1
ATOM 4151 C C . PRO A 1 570 ? -45.500 18.372 24.322 1.00 94.81 570 PRO A C 1
ATOM 4153 O O . PRO A 1 570 ? -45.192 19.081 23.361 1.00 94.81 570 PRO A O 1
ATOM 4156 N N . GLY A 1 571 ? -44.761 18.327 25.423 1.00 96.31 571 GLY A N 1
ATOM 4157 C CA . GLY A 1 571 ? -43.411 18.860 25.536 1.00 96.31 571 GLY A CA 1
ATOM 4158 C C . GLY A 1 571 ? -42.433 18.058 24.701 1.00 96.31 571 GLY A C 1
ATOM 4159 O O . GLY A 1 571 ? -42.531 16.833 24.627 1.00 96.31 571 GLY A O 1
ATOM 4160 N N . GLU A 1 572 ? -41.468 18.747 24.107 1.00 97.50 572 GLU A N 1
ATOM 4161 C CA . GLU A 1 572 ? -40.307 18.110 23.500 1.00 97.50 572 GLU A CA 1
ATOM 4162 C C . GLU A 1 572 ? -39.050 18.952 23.667 1.00 97.50 572 GLU A C 1
ATOM 4164 O O . GLU A 1 572 ? -39.104 20.187 23.698 1.00 97.50 572 GLU A O 1
ATOM 4169 N N . PHE A 1 573 ? -37.915 18.262 23.733 1.00 98.31 573 PHE A N 1
ATOM 4170 C CA . PHE A 1 573 ? -36.609 18.876 23.565 1.00 98.31 573 PHE A CA 1
ATOM 4171 C C . PHE A 1 573 ? -35.672 17.973 22.766 1.00 98.31 573 PHE A C 1
ATOM 4173 O O . PHE A 1 573 ? -35.796 16.746 22.792 1.00 98.31 573 PHE A O 1
ATOM 4180 N N . SER A 1 574 ? -34.745 18.575 22.025 1.00 98.19 574 SER A N 1
ATOM 4181 C CA . SER A 1 574 ? -33.828 17.845 21.149 1.00 98.19 574 SER A CA 1
ATOM 4182 C C . SER A 1 574 ? -32.471 18.517 20.997 1.00 98.19 574 SER A C 1
ATOM 4184 O O . SER A 1 574 ? -32.365 19.735 21.119 1.00 98.19 574 SER A O 1
ATOM 4186 N N . GLN A 1 575 ? -31.450 17.728 20.679 1.00 97.69 575 GLN A N 1
ATOM 4187 C CA . GLN A 1 575 ? -30.109 18.201 20.352 1.00 97.69 575 GLN A CA 1
ATOM 4188 C C . GLN A 1 575 ? -29.589 17.468 19.117 1.00 97.69 575 GLN A C 1
ATOM 4190 O O . GLN A 1 575 ? -29.829 16.271 18.948 1.00 97.69 575 GLN A O 1
ATOM 4195 N N . SER A 1 576 ? -28.859 18.198 18.273 1.00 96.38 576 SER A N 1
ATOM 4196 C CA . SER A 1 576 ? -28.046 17.609 17.211 1.00 96.38 576 SER A CA 1
ATOM 4197 C C . SER A 1 576 ? -26.703 17.177 17.794 1.00 96.38 576 SER A C 1
ATOM 4199 O O . SER A 1 576 ? -25.985 17.998 18.361 1.00 96.38 576 SER A O 1
ATOM 4201 N N . VAL A 1 577 ? -26.368 15.900 17.654 1.00 94.75 577 VAL A N 1
ATOM 4202 C CA . VAL A 1 577 ? -25.197 15.256 18.244 1.00 94.75 577 VAL A CA 1
ATOM 4203 C C . VAL A 1 577 ? -24.365 14.589 17.149 1.00 94.75 577 VAL A C 1
ATOM 4205 O O . VAL A 1 577 ? -24.912 13.941 16.259 1.00 94.75 577 VAL A O 1
ATOM 4208 N N . THR A 1 578 ? -23.039 14.732 17.209 1.00 90.81 578 THR A N 1
ATOM 4209 C CA . THR A 1 578 ? -22.125 14.158 16.210 1.00 90.81 578 THR A CA 1
ATOM 4210 C C . THR A 1 578 ? -21.607 12.794 16.654 1.00 90.81 578 THR A C 1
ATOM 4212 O O . THR A 1 578 ? -20.849 12.689 17.618 1.00 90.81 578 THR A O 1
ATOM 4215 N N . PHE A 1 579 ? -21.970 11.753 15.912 1.00 86.81 579 PHE A N 1
A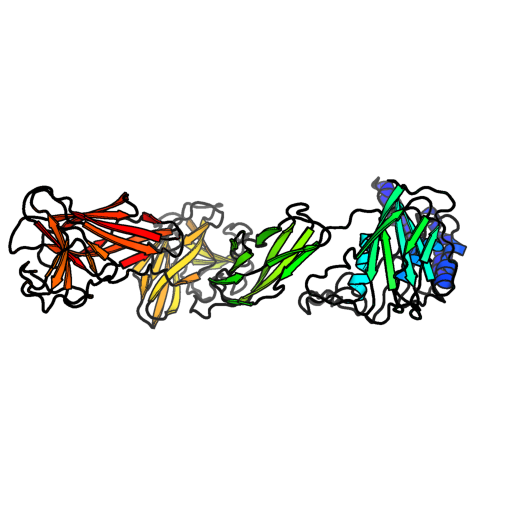TOM 4216 C CA . PHE A 1 579 ? -21.472 10.395 16.086 1.00 86.81 579 PHE A CA 1
ATOM 4217 C C . PHE A 1 579 ? -20.138 10.235 15.337 1.00 86.81 579 PHE A C 1
ATOM 4219 O O . PHE A 1 579 ? -20.074 10.519 14.137 1.00 86.81 579 PHE A O 1
ATOM 4226 N N . PRO A 1 580 ? -19.058 9.792 16.007 1.00 75.44 580 PRO A N 1
ATOM 4227 C CA . PRO A 1 580 ? -17.722 9.744 15.408 1.00 75.44 580 PRO A CA 1
ATOM 4228 C C . PRO A 1 580 ? -17.555 8.610 14.387 1.00 75.44 580 PRO A C 1
ATOM 4230 O O . PRO A 1 580 ? -16.673 8.669 13.535 1.00 75.44 580 PRO A O 1
ATOM 4233 N N . SER A 1 581 ? -18.390 7.574 14.465 1.00 73.69 581 SER A N 1
ATOM 4234 C CA . SER A 1 581 ? -18.334 6.388 13.613 1.00 73.69 581 SER A CA 1
ATOM 4235 C C . SER A 1 581 ? -19.729 5.794 13.444 1.00 73.69 581 SER A C 1
ATOM 4237 O O . SER A 1 581 ? -20.604 6.021 14.275 1.00 73.69 581 SER A O 1
ATOM 4239 N N . ALA A 1 582 ? -19.933 4.993 12.397 1.00 77.50 582 ALA A N 1
ATOM 4240 C CA . ALA A 1 582 ? -21.114 4.139 12.338 1.00 77.50 582 ALA A CA 1
ATOM 4241 C C . ALA A 1 582 ? -21.005 3.023 13.394 1.00 77.50 582 ALA A C 1
ATOM 4243 O O . ALA A 1 582 ? -19.913 2.497 13.616 1.00 77.50 582 ALA A O 1
ATOM 4244 N N . GLY A 1 583 ? -22.109 2.653 14.044 1.00 78.31 583 GLY A N 1
ATOM 4245 C CA . GLY A 1 583 ? -22.092 1.651 15.112 1.00 78.31 583 GLY A CA 1
ATOM 4246 C C . GLY A 1 583 ? -23.425 1.471 15.834 1.00 78.31 583 GLY A C 1
ATOM 4247 O O . GLY A 1 583 ? -24.421 2.101 15.493 1.00 78.31 583 GLY A O 1
ATOM 4248 N N . SER A 1 584 ? -23.430 0.588 16.834 1.00 82.69 584 SER A N 1
ATOM 4249 C CA . SER A 1 584 ? -24.538 0.391 17.776 1.00 82.69 584 SER A CA 1
ATOM 4250 C C . SER A 1 584 ? -24.337 1.302 18.988 1.00 82.69 584 SER A C 1
ATOM 4252 O O . SER A 1 584 ? -23.242 1.345 19.547 1.00 82.69 584 SER A O 1
ATOM 4254 N N . TYR A 1 585 ? -25.373 2.036 19.391 1.00 87.81 585 TYR A N 1
ATOM 4255 C CA . TYR A 1 585 ? -25.342 3.009 20.485 1.00 87.81 585 TYR A CA 1
ATOM 4256 C C . TYR A 1 585 ? -26.572 2.880 21.385 1.00 87.81 585 TYR A C 1
ATOM 4258 O O . TYR A 1 585 ? -27.582 2.294 21.000 1.00 87.81 585 TYR A O 1
ATOM 4266 N N . LYS A 1 586 ? -26.507 3.461 22.584 1.00 91.12 586 LYS A N 1
ATOM 4267 C CA . LYS A 1 586 ? -27.653 3.631 23.490 1.00 91.12 586 LYS A CA 1
ATOM 4268 C C . LYS A 1 586 ? -27.613 4.997 24.176 1.00 91.12 586 LYS A C 1
ATOM 4270 O O . LYS A 1 586 ? -26.528 5.520 24.443 1.00 91.12 586 LYS A O 1
ATOM 4275 N N . VAL A 1 587 ? -28.787 5.544 24.492 1.00 94.25 587 VAL A N 1
ATOM 4276 C CA . VAL A 1 587 ? -28.944 6.744 25.327 1.00 94.25 587 VAL A CA 1
ATOM 4277 C C . VAL A 1 587 ? -29.256 6.305 26.754 1.00 94.25 587 VAL A C 1
ATOM 4279 O O . VAL A 1 587 ? -30.184 5.524 26.970 1.00 94.25 587 VAL A O 1
ATOM 4282 N N . THR A 1 588 ? -28.505 6.814 27.724 1.00 93.50 588 THR A N 1
ATOM 4283 C CA . THR A 1 588 ? -28.781 6.670 29.158 1.00 93.50 588 THR A CA 1
ATOM 4284 C C . THR A 1 588 ? -29.116 8.025 29.758 1.00 93.50 588 THR A C 1
ATOM 4286 O O . THR A 1 588 ? -28.571 9.033 29.321 1.00 93.50 588 THR A O 1
ATOM 4289 N N . PHE A 1 589 ? -30.016 8.057 30.735 1.00 96.12 589 PHE A N 1
ATOM 4290 C CA . PHE A 1 589 ? -30.422 9.284 31.422 1.00 96.12 589 PHE A CA 1
ATOM 4291 C C . PHE A 1 589 ? -31.050 8.954 32.778 1.00 96.12 589 PHE A C 1
ATOM 4293 O O . PHE A 1 589 ? -31.424 7.807 33.042 1.00 96.12 589 PHE A O 1
ATOM 4300 N N . LYS A 1 590 ? -31.218 9.960 33.634 1.00 96.44 590 LYS A N 1
ATOM 4301 C CA . LYS A 1 590 ? -32.010 9.860 34.862 1.00 96.44 590 LYS A CA 1
ATOM 4302 C C . LYS A 1 590 ? -33.307 10.631 34.719 1.00 96.44 590 LYS A C 1
ATOM 4304 O O . LYS A 1 590 ? -33.323 11.724 34.163 1.00 96.44 590 LYS A O 1
ATOM 4309 N N . ALA A 1 591 ? -34.404 10.075 35.227 1.00 96.81 591 ALA A N 1
ATOM 4310 C CA . ALA A 1 591 ? -35.690 10.758 35.185 1.00 96.81 591 ALA A CA 1
ATOM 4311 C C . ALA A 1 591 ? -36.532 10.552 36.448 1.00 96.81 591 ALA A C 1
ATOM 4313 O O . ALA A 1 591 ? -36.472 9.504 37.093 1.00 96.81 591 ALA A O 1
ATOM 4314 N N . ALA A 1 592 ? -37.331 11.566 36.770 1.00 95.56 592 ALA A N 1
ATOM 4315 C CA . ALA A 1 592 ? -38.296 11.596 37.864 1.00 95.56 592 ALA A CA 1
ATOM 4316 C C . ALA A 1 592 ? -39.623 12.211 37.389 1.00 95.56 592 ALA A C 1
ATOM 4318 O O . ALA A 1 592 ? -39.732 12.740 36.281 1.00 95.56 592 ALA A O 1
ATOM 4319 N N . GLN A 1 593 ? -40.648 12.144 38.228 1.00 93.75 593 GLN A N 1
ATOM 4320 C CA . GLN A 1 593 ? -41.964 12.724 37.983 1.00 93.75 593 GLN A CA 1
ATOM 4321 C C . GLN A 1 593 ? -42.228 13.894 38.935 1.00 93.75 593 GLN A C 1
ATOM 4323 O O . GLN A 1 593 ? -41.825 13.882 40.100 1.00 93.75 593 GLN A O 1
ATOM 4328 N N . ARG A 1 594 ? -42.993 14.884 38.477 1.00 93.38 594 ARG A N 1
ATOM 4329 C CA . ARG A 1 594 ? -43.654 15.833 39.372 1.00 93.38 594 ARG A CA 1
ATOM 4330 C C . ARG A 1 594 ? -44.755 15.128 40.169 1.00 93.38 594 ARG A C 1
ATOM 4332 O O . ARG A 1 594 ? -45.676 14.571 39.586 1.00 93.38 594 ARG A O 1
ATOM 4339 N N . THR A 1 595 ? -44.673 15.178 41.497 1.00 90.44 595 THR A N 1
ATOM 4340 C CA . THR A 1 595 ? -45.661 14.548 42.401 1.00 90.44 595 THR A CA 1
ATOM 4341 C C . THR A 1 595 ? -46.587 15.554 43.085 1.00 90.44 595 THR A C 1
ATOM 4343 O O . THR A 1 595 ? -47.623 15.179 43.621 1.00 90.44 595 THR A O 1
ATOM 4346 N N . SER A 1 596 ? -46.225 16.839 43.066 1.00 87.12 596 SER A N 1
ATOM 4347 C CA . SER A 1 596 ? -46.960 17.921 43.731 1.00 87.12 596 SER A CA 1
ATOM 4348 C C . SER A 1 596 ? -48.237 18.341 42.997 1.00 87.12 596 SER A C 1
ATOM 4350 O O . SER A 1 596 ? -49.123 18.944 43.599 1.00 87.12 596 SER A O 1
ATOM 4352 N N . PHE A 1 597 ? -48.327 18.055 41.699 1.00 86.19 597 PHE A N 1
ATOM 4353 C CA . PHE A 1 597 ? -49.449 18.406 40.837 1.00 86.19 597 PHE A CA 1
ATOM 4354 C C . PHE A 1 597 ? -49.399 17.561 39.562 1.00 86.19 597 PHE A C 1
ATOM 4356 O O . PHE A 1 597 ? -48.305 17.267 39.074 1.00 86.19 597 PHE A O 1
ATOM 4363 N N . GLY A 1 598 ? -50.566 17.233 39.007 1.00 85.69 598 GLY A N 1
ATOM 4364 C CA . GLY A 1 598 ? -50.668 16.458 37.773 1.00 85.69 598 GLY A CA 1
ATOM 4365 C C . GLY A 1 598 ? -50.791 14.949 37.963 1.00 85.69 598 GLY A C 1
ATOM 4366 O O . GLY A 1 598 ? -50.941 14.450 39.076 1.00 85.69 598 GLY A O 1
ATOM 4367 N N . GLY A 1 599 ? -50.750 14.226 36.847 1.00 87.31 599 GLY A N 1
ATOM 4368 C CA . GLY A 1 599 ? -50.682 12.769 36.778 1.00 87.31 599 GLY A CA 1
ATOM 4369 C C . GLY A 1 599 ? -49.353 12.275 36.195 1.00 87.31 599 GLY A C 1
ATOM 4370 O O . GLY A 1 599 ? -48.338 12.977 36.191 1.00 87.31 599 GLY A O 1
ATOM 4371 N N . VAL A 1 600 ? -49.355 11.028 35.722 1.00 90.75 600 VAL A N 1
ATOM 4372 C CA . VAL A 1 600 ? -48.169 10.328 35.207 1.00 90.75 600 VAL A CA 1
ATOM 4373 C C . VAL A 1 600 ? -47.748 10.871 33.839 1.00 90.75 600 VAL A C 1
ATOM 4375 O O . VAL A 1 600 ? -48.546 10.936 32.901 1.00 90.75 600 VAL A O 1
ATOM 4378 N N . GLN A 1 601 ? -46.467 11.224 33.708 1.00 93.38 601 GLN A N 1
ATOM 4379 C CA . GLN A 1 601 ? -45.876 11.632 32.436 1.00 93.38 601 GLN A CA 1
ATOM 4380 C C . GLN A 1 601 ? -45.135 10.450 31.803 1.00 93.38 601 GLN A C 1
ATOM 4382 O O . GLN A 1 601 ? -44.180 9.917 32.368 1.00 93.38 601 GLN A O 1
ATOM 4387 N N . SER A 1 602 ? -45.564 10.062 30.604 1.00 95.12 602 SER A N 1
ATOM 4388 C CA . SER A 1 602 ? -44.818 9.166 29.722 1.00 95.12 602 SER A CA 1
ATOM 4389 C C . SER A 1 602 ? -44.141 9.956 28.607 1.00 95.12 602 SER A C 1
ATOM 4391 O O . SER A 1 602 ? -44.591 11.051 28.245 1.00 95.12 602 SER A O 1
ATOM 4393 N N . PHE A 1 603 ? -43.044 9.429 28.079 1.00 97.38 603 PHE A N 1
ATOM 4394 C CA . PHE A 1 603 ? -42.323 10.019 26.960 1.00 97.38 603 PHE A CA 1
ATOM 4395 C C . PHE A 1 603 ? -41.569 8.970 26.149 1.00 97.38 603 PHE A C 1
ATOM 4397 O O . PHE A 1 603 ? -41.301 7.860 26.606 1.00 97.38 603 PHE A O 1
ATOM 4404 N N . THR A 1 604 ? -41.195 9.349 24.934 1.00 98.31 604 THR A N 1
ATOM 4405 C CA . THR A 1 604 ? -40.331 8.573 24.048 1.00 98.31 604 THR A CA 1
ATOM 4406 C C . THR A 1 604 ? -39.002 9.278 23.849 1.00 98.31 604 THR A C 1
ATOM 4408 O O . THR A 1 604 ? -38.922 10.505 23.912 1.00 98.31 604 THR A O 1
ATOM 4411 N N . VAL A 1 605 ? -37.960 8.490 23.603 1.00 98.56 605 VAL A N 1
ATOM 4412 C CA . VAL A 1 605 ? -36.666 8.977 23.121 1.00 98.56 605 VAL A CA 1
ATOM 4413 C C . VAL A 1 605 ? -36.536 8.565 21.665 1.00 98.56 605 VAL A C 1
ATOM 4415 O O . VAL A 1 605 ? -36.819 7.413 21.330 1.00 98.56 605 VAL A O 1
ATOM 4418 N N . LEU A 1 606 ? -36.144 9.498 20.801 1.00 98.44 606 LEU A N 1
ATOM 4419 C CA . LEU A 1 606 ? -36.052 9.302 19.361 1.00 98.44 606 LEU A CA 1
ATOM 4420 C C . LEU A 1 606 ? -34.643 9.603 18.840 1.00 98.44 606 LEU A C 1
ATOM 4422 O O . LEU A 1 606 ? -34.016 10.562 19.289 1.00 98.44 606 LEU A O 1
ATOM 4426 N N . TYR A 1 607 ? -34.205 8.818 17.857 1.00 97.69 607 TYR A N 1
ATOM 4427 C CA . TYR A 1 607 ? -33.034 9.050 17.008 1.00 97.69 607 TYR A CA 1
ATOM 4428 C C . TYR A 1 607 ? -33.519 9.341 15.585 1.00 97.69 607 TYR A C 1
ATOM 4430 O O . TYR A 1 607 ? -34.188 8.499 14.987 1.00 97.69 607 TYR A O 1
ATOM 4438 N N . ASP A 1 608 ? -33.265 10.549 15.075 1.00 97.31 608 ASP A N 1
ATOM 4439 C CA . ASP A 1 608 ? -33.731 11.016 13.755 1.00 97.31 608 ASP A CA 1
ATOM 4440 C C . ASP A 1 608 ? -35.222 10.726 13.483 1.00 97.31 608 ASP A C 1
ATOM 4442 O O . ASP A 1 608 ? -35.633 10.316 12.400 1.00 97.31 608 ASP A O 1
ATOM 4446 N N . GLY A 1 609 ? -36.057 10.914 14.511 1.00 95.50 609 GLY A N 1
ATOM 4447 C CA . GLY A 1 609 ? -37.504 10.676 14.445 1.00 95.50 609 GLY A CA 1
ATOM 4448 C C . GLY A 1 609 ? -37.936 9.216 14.631 1.00 95.50 609 GLY A C 1
ATOM 4449 O O . GLY A 1 609 ? -39.131 8.952 14.725 1.00 95.50 609 GLY A O 1
ATOM 4450 N N . THR A 1 610 ? -37.000 8.275 14.754 1.00 97.44 610 THR A N 1
ATOM 4451 C CA . THR A 1 610 ? -37.284 6.869 15.075 1.00 97.44 610 THR A CA 1
ATOM 4452 C C . THR A 1 610 ? -37.287 6.661 16.585 1.00 97.44 610 THR A C 1
ATOM 4454 O O . THR A 1 610 ? -36.320 7.013 17.252 1.00 97.44 610 THR A O 1
ATOM 4457 N N . VAL A 1 611 ? -38.345 6.067 17.143 1.00 98.12 611 VAL A N 1
ATOM 4458 C CA . VAL A 1 611 ? -38.425 5.765 18.584 1.00 98.12 611 VAL A CA 1
ATOM 4459 C C . VAL A 1 611 ? -37.399 4.692 18.963 1.00 98.12 611 VAL A C 1
ATOM 4461 O O . VAL A 1 611 ? -37.460 3.569 18.471 1.00 98.12 611 VAL A O 1
ATOM 4464 N N . ILE A 1 612 ? -36.494 5.032 19.883 1.00 97.88 612 ILE A N 1
ATOM 4465 C CA . ILE A 1 612 ? -35.470 4.141 20.458 1.00 97.88 612 ILE A CA 1
ATOM 4466 C C . ILE A 1 612 ? -35.748 3.797 21.932 1.00 97.88 612 ILE A C 1
ATOM 4468 O O . ILE A 1 612 ? -35.074 2.968 22.536 1.00 97.88 612 ILE A O 1
ATOM 4472 N N . GLY A 1 613 ? -36.769 4.393 22.543 1.00 97.81 613 GLY A N 1
ATOM 4473 C CA . GLY A 1 613 ? -37.223 4.008 23.877 1.00 97.81 613 GLY A CA 1
ATOM 4474 C C . GLY A 1 613 ? -38.548 4.661 24.242 1.00 97.81 613 GLY A C 1
ATOM 4475 O O . GLY A 1 613 ? -38.859 5.744 23.754 1.00 97.81 613 GLY A O 1
ATOM 4476 N N . SER A 1 614 ? -39.328 3.994 25.091 1.00 97.88 614 SER A N 1
ATOM 4477 C CA . SER A 1 614 ? -40.583 4.500 25.661 1.00 97.88 614 SER A CA 1
ATOM 4478 C C . SER A 1 614 ? -40.531 4.338 27.173 1.00 97.88 614 SER A C 1
ATOM 4480 O O . SER A 1 614 ? -40.232 3.252 27.666 1.00 97.88 614 SER A O 1
ATOM 4482 N N . PHE A 1 615 ? -40.806 5.413 27.903 1.00 97.25 615 PHE A N 1
ATOM 4483 C CA . PHE A 1 615 ? -40.579 5.497 29.338 1.00 97.25 615 PHE A CA 1
ATOM 4484 C C . PHE A 1 615 ? -41.766 6.142 30.041 1.00 97.25 615 PHE A C 1
ATOM 4486 O O . PHE A 1 615 ? -42.434 7.022 29.500 1.00 97.25 615 PHE A O 1
ATOM 4493 N N . THR A 1 616 ? -41.987 5.725 31.283 1.00 94.31 616 THR A N 1
ATOM 4494 C CA . THR A 1 616 ? -43.017 6.272 32.164 1.00 94.31 616 THR A CA 1
ATOM 4495 C C . THR A 1 616 ? -42.394 6.487 33.533 1.00 94.31 616 THR A C 1
ATOM 4497 O O . THR A 1 616 ? -41.878 5.537 34.122 1.00 94.31 616 THR A O 1
ATOM 4500 N N . THR A 1 617 ? -42.430 7.717 34.046 1.00 87.50 617 THR A N 1
ATOM 4501 C CA . THR A 1 617 ? -41.953 8.023 35.400 1.00 87.50 617 THR A CA 1
ATOM 4502 C C . THR A 1 617 ? -43.134 8.071 36.364 1.00 87.50 617 THR A C 1
ATOM 4504 O O . THR A 1 617 ? -44.103 8.787 36.130 1.00 87.50 617 THR A O 1
ATOM 4507 N N . THR A 1 618 ? -43.068 7.282 37.441 1.00 87.19 618 THR A N 1
ATOM 4508 C CA . THR A 1 618 ? -44.145 7.167 38.448 1.00 87.19 618 THR A CA 1
ATOM 4509 C C . THR A 1 618 ? -43.726 7.621 39.849 1.00 87.19 618 THR A C 1
ATOM 4511 O O . THR A 1 618 ? -44.518 7.547 40.786 1.00 87.19 618 THR A O 1
ATOM 4514 N N . ALA A 1 619 ? -42.466 8.025 40.026 1.00 90.62 619 ALA A N 1
ATOM 4515 C CA . ALA A 1 619 ? -41.884 8.381 41.316 1.00 90.62 619 ALA A CA 1
ATOM 4516 C C . ALA A 1 619 ? -41.246 9.774 41.269 1.00 90.62 619 ALA A C 1
ATOM 4518 O O . ALA A 1 619 ? -40.713 10.188 40.241 1.00 90.62 619 ALA A O 1
ATOM 4519 N N . GLY A 1 620 ? -41.267 10.480 42.404 1.00 90.56 620 GLY A N 1
ATOM 4520 C CA . GLY A 1 620 ? -40.615 11.786 42.558 1.00 90.56 620 GLY A CA 1
ATOM 4521 C C . GLY A 1 620 ? -39.092 11.727 42.722 1.00 90.56 620 GLY A C 1
ATOM 4522 O O . GLY A 1 620 ? -38.435 12.764 42.700 1.00 90.56 620 GLY A O 1
ATOM 4523 N N . THR A 1 621 ? -38.528 10.531 42.896 1.00 93.94 621 THR A N 1
ATOM 4524 C CA . THR A 1 621 ? -37.085 10.279 42.955 1.00 93.94 621 THR A CA 1
ATOM 4525 C C . THR A 1 621 ? -36.545 9.890 41.579 1.00 93.94 621 THR A C 1
ATOM 4527 O O . THR A 1 621 ? -37.238 9.244 40.794 1.00 93.94 621 THR A O 1
ATOM 4530 N N . TYR A 1 622 ? -35.298 10.268 41.285 1.00 95.25 622 TYR A N 1
ATOM 4531 C CA . TYR A 1 622 ? -34.662 9.949 40.005 1.00 95.25 622 TYR A CA 1
ATOM 4532 C C . TYR A 1 622 ? -34.282 8.471 39.915 1.00 95.25 622 TYR A C 1
ATOM 4534 O O . TYR A 1 622 ? -33.556 7.952 40.763 1.00 95.25 622 TYR A O 1
ATOM 4542 N N . ALA A 1 623 ? -34.733 7.815 38.848 1.00 94.31 623 ALA A N 1
ATOM 4543 C CA . ALA A 1 623 ? -34.299 6.482 38.447 1.00 94.31 623 ALA A CA 1
ATOM 4544 C C . ALA A 1 623 ? -33.442 6.563 37.177 1.00 94.31 623 ALA A C 1
ATOM 4546 O O . ALA A 1 623 ? -33.599 7.488 36.382 1.00 94.31 623 ALA A O 1
ATOM 4547 N N . SER A 1 624 ? -32.533 5.602 36.994 1.00 94.06 624 SER A N 1
ATOM 4548 C CA . SER A 1 624 ? -31.716 5.495 35.778 1.00 94.06 624 SER A CA 1
ATOM 4549 C C . SER A 1 624 ? -32.460 4.711 34.701 1.00 94.06 624 SER A C 1
ATOM 4551 O O . SER A 1 624 ? -33.033 3.660 34.981 1.00 94.06 624 SER A O 1
ATOM 4553 N N . PHE A 1 625 ? -32.412 5.206 33.471 1.00 95.44 625 PHE A N 1
ATOM 4554 C CA . PHE A 1 625 ? -33.057 4.622 32.303 1.00 95.44 625 PHE A CA 1
ATOM 4555 C C . PHE A 1 625 ? -32.060 4.489 31.152 1.00 95.44 625 PHE A C 1
ATOM 4557 O O . PHE A 1 625 ? -31.084 5.236 31.057 1.00 95.44 625 PHE A O 1
ATOM 4564 N N . ALA A 1 626 ? -32.326 3.533 30.265 1.00 94.25 626 ALA A N 1
ATOM 4565 C CA . ALA A 1 626 ? -31.570 3.317 29.041 1.00 94.25 626 ALA A CA 1
ATOM 4566 C C . ALA A 1 626 ? -32.521 2.967 27.891 1.00 94.25 626 ALA A C 1
ATOM 4568 O O . ALA A 1 626 ? -33.512 2.262 28.094 1.00 94.25 626 ALA A O 1
ATOM 4569 N N . THR A 1 627 ? -32.224 3.456 26.690 1.00 96.75 627 THR A N 1
ATOM 4570 C CA . THR A 1 627 ? -32.906 3.045 25.454 1.00 96.75 627 THR A CA 1
ATOM 4571 C C . THR A 1 627 ? -32.529 1.619 25.063 1.00 96.75 627 THR A C 1
ATOM 4573 O O . THR A 1 627 ? -31.573 1.050 25.594 1.00 96.75 627 THR A O 1
ATOM 4576 N N . VAL A 1 628 ? -33.238 1.052 24.081 1.00 92.25 628 VAL A N 1
ATOM 4577 C CA . VAL A 1 628 ? -32.690 -0.106 23.360 1.00 92.25 628 VAL A CA 1
ATOM 4578 C C . VAL A 1 628 ? -31.454 0.329 22.568 1.00 92.25 628 VAL A C 1
ATOM 4580 O O . VAL A 1 628 ? -31.266 1.523 22.298 1.00 92.25 628 VAL A O 1
ATOM 4583 N N . ASN A 1 629 ? -30.612 -0.634 22.200 1.00 90.62 629 ASN A N 1
ATOM 4584 C CA . ASN A 1 629 ? -29.506 -0.376 21.287 1.00 90.62 629 ASN A CA 1
ATOM 4585 C C . ASN A 1 629 ? -30.065 0.038 19.917 1.00 90.62 629 ASN A C 1
ATOM 4587 O O . ASN A 1 629 ? -30.984 -0.601 19.404 1.00 90.62 629 ASN A O 1
ATOM 4591 N N . PHE A 1 630 ? -29.501 1.081 19.317 1.00 92.69 630 PHE A N 1
ATOM 4592 C CA . PHE A 1 630 ? -29.872 1.570 17.992 1.00 92.69 630 PHE A CA 1
ATOM 4593 C C . PHE A 1 630 ? -28.632 1.737 17.114 1.00 92.69 630 PHE A C 1
ATOM 4595 O O . PHE A 1 630 ? -27.550 2.061 17.599 1.00 92.69 630 PHE A O 1
ATOM 4602 N N . ALA A 1 631 ? -28.786 1.502 15.812 1.00 90.88 631 ALA A N 1
ATOM 4603 C CA . ALA A 1 631 ? -27.718 1.732 14.849 1.00 90.88 631 ALA A CA 1
ATOM 4604 C C . ALA A 1 631 ? -27.658 3.220 14.478 1.00 90.88 631 ALA A C 1
ATOM 4606 O O . ALA A 1 631 ? -28.684 3.807 14.139 1.00 90.88 631 ALA A O 1
ATOM 4607 N N . ALA A 1 632 ? -26.462 3.802 14.504 1.00 90.25 632 ALA A N 1
ATOM 4608 C CA . ALA A 1 632 ? -26.196 5.153 14.026 1.00 90.25 632 ALA A CA 1
ATOM 4609 C C . ALA A 1 632 ? -25.119 5.139 12.939 1.00 90.25 632 ALA A C 1
ATOM 4611 O O . ALA A 1 632 ? -24.227 4.286 12.943 1.00 90.25 632 ALA A O 1
ATOM 4612 N N . THR A 1 633 ? -25.188 6.091 12.012 1.00 89.56 633 THR A N 1
ATOM 4613 C CA . THR A 1 633 ? -24.100 6.376 11.065 1.00 89.56 633 THR A CA 1
ATOM 4614 C C . THR A 1 633 ? -23.138 7.418 11.638 1.00 89.56 633 THR A C 1
ATOM 4616 O O . THR A 1 633 ? -23.460 8.107 12.601 1.00 89.56 633 THR A O 1
ATOM 4619 N N . ALA A 1 634 ? -21.941 7.540 11.057 1.00 83.88 634 ALA A N 1
ATOM 4620 C CA . ALA A 1 634 ? -21.046 8.645 11.395 1.00 83.88 634 ALA A CA 1
ATOM 4621 C C . ALA A 1 634 ? -21.644 9.970 10.896 1.00 83.88 634 ALA A C 1
ATOM 4623 O O . ALA A 1 634 ? -22.126 10.034 9.764 1.00 83.88 634 ALA A O 1
ATOM 4624 N N . GLY A 1 635 ? -21.563 11.026 11.702 1.00 87.12 635 GLY A N 1
ATOM 4625 C CA . GLY A 1 635 ? -22.088 12.345 11.355 1.00 87.12 635 GLY A CA 1
ATOM 4626 C C . GLY A 1 635 ? -23.078 12.901 12.374 1.00 87.12 635 GLY A C 1
ATOM 4627 O O . GLY A 1 635 ? -23.201 12.408 13.492 1.00 87.12 635 GLY A O 1
ATOM 4628 N N . SER A 1 636 ? -23.736 13.994 11.998 1.00 94.25 636 SER A N 1
ATOM 4629 C CA . SER A 1 636 ? -24.654 14.735 12.864 1.00 94.25 636 SER A CA 1
ATOM 4630 C C . SER A 1 636 ? -26.058 14.132 12.820 1.00 94.25 636 SER A C 1
ATOM 4632 O O . SER A 1 636 ? -26.632 14.017 11.740 1.00 94.25 636 SER A O 1
ATOM 4634 N N . HIS A 1 637 ? -26.617 13.809 13.985 1.00 97.06 637 HIS A N 1
ATOM 4635 C CA . HIS A 1 637 ? -27.925 13.170 14.151 1.00 97.06 637 HIS A CA 1
ATOM 4636 C C . HIS A 1 637 ? -28.708 13.791 15.311 1.00 97.06 637 HIS A C 1
ATOM 4638 O O . HIS A 1 637 ? -28.123 14.347 16.234 1.00 97.06 637 HIS A O 1
ATOM 4644 N N . THR A 1 638 ? -30.033 13.690 15.304 1.00 97.81 638 THR A N 1
ATOM 4645 C CA . THR A 1 638 ? -30.899 14.297 16.322 1.00 97.81 638 THR A CA 1
ATOM 4646 C C . THR A 1 638 ? -31.305 13.285 17.387 1.00 97.81 638 THR A C 1
ATOM 4648 O O . THR A 1 638 ? -31.916 12.266 17.070 1.00 97.81 638 THR A O 1
ATOM 4651 N N . ILE A 1 639 ? -31.065 13.619 18.659 1.00 98.31 639 ILE A N 1
ATOM 4652 C CA . ILE A 1 639 ? -31.687 12.955 19.812 1.00 98.31 639 ILE A CA 1
ATOM 4653 C C . ILE A 1 639 ? -32.818 13.832 20.335 1.00 98.31 639 ILE A C 1
ATOM 4655 O O . ILE A 1 639 ? -32.612 15.016 20.604 1.00 98.31 639 ILE A O 1
ATOM 4659 N N . LYS A 1 640 ? -34.015 13.258 20.481 1.00 98.50 640 LYS A N 1
ATOM 4660 C CA . LYS A 1 640 ? -35.218 13.959 20.949 1.00 98.50 640 LYS A CA 1
ATOM 4661 C C . LYS A 1 640 ? -35.888 13.208 22.093 1.00 98.50 640 LYS A C 1
ATOM 4663 O O . LYS A 1 640 ? -36.053 11.998 22.012 1.00 98.50 640 LYS A O 1
ATOM 4668 N N . PHE A 1 641 ? -36.338 13.939 23.106 1.00 98.56 641 PHE A N 1
ATOM 4669 C CA . PHE A 1 641 ? -37.265 13.466 24.131 1.00 98.56 641 PHE A CA 1
ATOM 4670 C C . PHE A 1 641 ? -38.634 14.096 23.863 1.00 98.56 641 PHE A C 1
ATOM 4672 O O . PHE A 1 641 ? -38.732 15.317 23.740 1.00 98.56 641 PHE A O 1
ATOM 4679 N N . LEU A 1 642 ? -39.680 13.278 23.757 1.00 98.00 642 LEU A N 1
ATOM 4680 C CA . LEU A 1 642 ? -41.030 13.706 23.379 1.00 98.00 642 LEU A CA 1
ATOM 4681 C C . LEU A 1 642 ? -42.064 13.132 24.344 1.00 98.00 642 LEU A C 1
ATOM 4683 O O . LEU A 1 642 ? -42.200 11.914 24.456 1.00 98.00 642 LEU A O 1
ATOM 4687 N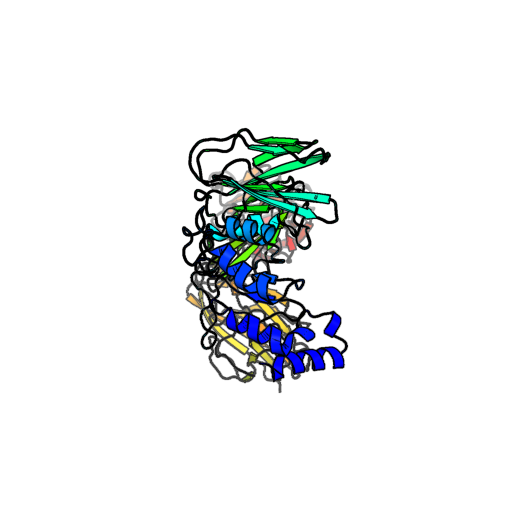 N . ALA A 1 643 ? -42.821 14.001 25.010 1.00 97.00 643 ALA A N 1
ATOM 4688 C CA . ALA A 1 643 ? -43.936 13.598 25.856 1.00 97.00 643 ALA A CA 1
ATOM 4689 C C . ALA A 1 643 ? -44.992 12.830 25.048 1.00 97.00 643 ALA A C 1
ATOM 4691 O O . ALA A 1 643 ? -45.356 13.227 23.943 1.00 97.00 643 ALA A O 1
ATOM 4692 N N . THR A 1 644 ? -45.511 11.747 25.624 1.00 95.06 644 THR A N 1
ATOM 4693 C CA . THR A 1 644 ? -46.536 10.897 24.998 1.00 95.06 644 THR A CA 1
ATOM 4694 C C . THR A 1 644 ? -47.851 10.854 25.760 1.00 95.06 644 THR A C 1
ATOM 4696 O O . THR A 1 644 ? -48.847 10.382 25.215 1.00 95.06 644 THR A O 1
ATOM 4699 N N . THR A 1 645 ? -47.904 11.348 27.001 1.00 91.19 645 THR A N 1
ATOM 4700 C CA . THR A 1 645 ? -49.193 11.560 27.669 1.00 91.19 645 THR A CA 1
ATOM 4701 C C . THR A 1 645 ? -50.007 12.588 26.873 1.00 91.19 645 THR A C 1
ATOM 4703 O O . THR A 1 645 ? -49.456 13.572 26.395 1.00 91.19 645 THR A O 1
ATOM 4706 N N . THR A 1 646 ? -51.314 12.365 26.711 1.00 83.56 646 THR A N 1
ATOM 4707 C CA . THR A 1 646 ? -52.182 13.194 25.847 1.00 83.56 646 THR A CA 1
ATOM 4708 C C . THR A 1 646 ? -53.212 14.027 26.612 1.00 83.56 646 THR A C 1
ATOM 4710 O O . THR A 1 646 ? -53.848 14.905 26.033 1.00 83.56 646 THR A O 1
ATOM 4713 N N . THR A 1 647 ? -53.378 13.792 27.916 1.00 83.44 647 THR A N 1
ATOM 4714 C CA . THR A 1 647 ? -54.383 14.460 28.759 1.00 83.44 647 THR A CA 1
ATOM 4715 C C . THR A 1 647 ? -53.805 14.895 30.100 1.00 83.44 647 THR A C 1
ATOM 4717 O O . THR A 1 647 ? -52.994 14.175 30.679 1.00 83.44 647 THR A O 1
ATOM 4720 N N . GLY A 1 648 ? -54.301 16.008 30.643 1.00 85.88 648 GLY A N 1
ATOM 4721 C CA . GLY A 1 648 ? -53.886 16.546 31.945 1.00 85.88 648 GLY A CA 1
ATOM 4722 C C . GLY A 1 648 ? -52.665 17.468 31.873 1.00 85.88 648 GLY A C 1
ATOM 4723 O O . GLY A 1 648 ? -52.137 17.720 30.793 1.00 85.88 648 GLY A O 1
ATOM 4724 N N . ASP A 1 649 ? -52.252 17.971 33.040 1.00 88.94 649 ASP A N 1
ATOM 4725 C CA . ASP A 1 649 ? -51.011 18.723 33.259 1.00 88.94 649 ASP A CA 1
ATOM 4726 C C . ASP A 1 649 ? -50.011 17.777 33.933 1.00 88.94 649 ASP A C 1
ATOM 4728 O O . ASP A 1 649 ? -50.073 17.584 35.142 1.00 88.94 649 ASP A O 1
ATOM 4732 N N . ASN A 1 650 ? -49.158 17.110 33.158 1.00 93.19 650 ASN A N 1
ATOM 4733 C CA . ASN A 1 650 ? -48.193 16.135 33.682 1.00 93.19 650 ASN A CA 1
ATOM 4734 C C . ASN A 1 650 ? -46.778 16.629 33.402 1.00 93.19 650 ASN A C 1
ATOM 4736 O O . ASN A 1 650 ? -46.555 17.355 32.435 1.00 93.19 650 ASN A O 1
ATOM 4740 N N . THR A 1 651 ? -45.808 16.285 34.248 1.00 95.19 651 THR A N 1
ATOM 4741 C CA . THR A 1 651 ? -44.417 16.727 34.065 1.00 95.19 651 THR A CA 1
ATOM 4742 C C . THR A 1 651 ? -43.434 15.646 34.500 1.00 95.19 651 THR A C 1
ATOM 4744 O O . THR A 1 651 ? -43.547 15.107 35.602 1.00 95.19 651 THR A O 1
ATOM 4747 N N . ALA A 1 652 ? -42.452 15.368 33.645 1.00 96.31 652 ALA A N 1
ATOM 4748 C CA . ALA A 1 652 ? -41.259 14.596 33.977 1.00 96.31 652 ALA A CA 1
ATOM 4749 C C . ALA A 1 652 ? -40.047 15.528 34.082 1.00 96.31 652 ALA A C 1
ATOM 4751 O O . ALA A 1 652 ? -39.982 16.533 33.374 1.00 96.31 652 ALA A O 1
ATOM 4752 N N . PHE A 1 653 ? -39.096 15.177 34.942 1.00 97.38 653 PHE A N 1
ATOM 4753 C CA . PHE A 1 653 ? -37.789 15.822 35.052 1.00 97.38 653 PHE A CA 1
ATOM 4754 C C . PHE A 1 653 ? -36.723 14.862 34.533 1.00 97.38 653 PHE A C 1
ATOM 4756 O O . PHE A 1 653 ? -36.765 13.686 34.890 1.00 97.38 653 PHE A O 1
ATOM 4763 N N . ILE A 1 654 ? -35.816 15.335 33.679 1.00 98.00 654 ILE A N 1
ATOM 4764 C CA . ILE A 1 654 ? -34.798 14.532 32.991 1.00 98.00 654 ILE A CA 1
ATOM 4765 C C . ILE A 1 654 ? -33.430 15.190 33.183 1.00 98.00 654 ILE A C 1
ATOM 4767 O O . ILE A 1 654 ? -33.315 16.413 33.098 1.00 98.00 654 ILE A O 1
ATOM 4771 N N . ASP A 1 655 ? -32.417 14.368 33.442 1.00 97.06 655 ASP A N 1
ATOM 4772 C CA . ASP A 1 655 ? -31.049 14.793 33.732 1.00 97.06 655 ASP A CA 1
ATOM 4773 C C . ASP A 1 655 ? -30.011 13.723 33.338 1.00 97.06 655 ASP A C 1
ATOM 4775 O O . ASP A 1 655 ? -30.393 12.593 33.016 1.00 97.06 655 ASP A O 1
ATOM 4779 N N . ASP A 1 656 ? -28.717 14.053 33.410 1.00 94.75 656 ASP A N 1
ATOM 4780 C CA . ASP A 1 656 ? -27.582 13.116 33.274 1.00 94.75 656 ASP A CA 1
ATOM 4781 C C . ASP A 1 656 ? -27.623 12.324 31.946 1.00 94.75 656 ASP A C 1
ATOM 4783 O O . ASP A 1 656 ? -27.547 11.091 31.915 1.00 94.75 656 ASP A O 1
ATOM 4787 N N . ILE A 1 657 ? -27.848 13.030 30.825 1.00 95.94 657 ILE A N 1
ATOM 4788 C CA . ILE A 1 657 ? -27.968 12.404 29.497 1.00 95.94 657 ILE A CA 1
ATOM 4789 C C . ILE A 1 657 ? -26.588 12.021 28.953 1.00 95.94 657 ILE A C 1
ATOM 4791 O O . ILE A 1 657 ? -25.754 12.878 28.675 1.00 95.94 657 ILE A O 1
ATOM 4795 N N . ALA A 1 658 ? -26.392 10.741 28.648 1.00 91.62 658 ALA A N 1
ATOM 4796 C CA . ALA A 1 658 ? -25.194 10.245 27.979 1.00 91.62 658 ALA A CA 1
ATOM 4797 C C . ALA A 1 658 ? -25.533 9.342 26.788 1.00 91.62 658 ALA A C 1
ATOM 4799 O O . ALA A 1 658 ? -26.548 8.644 26.774 1.00 91.62 658 ALA A O 1
ATOM 4800 N N . ILE A 1 659 ? -24.653 9.334 25.784 1.00 91.12 659 ILE A N 1
ATOM 4801 C CA . ILE A 1 659 ? -24.731 8.438 24.627 1.00 91.12 659 ILE A CA 1
ATOM 4802 C C . ILE A 1 659 ? -23.443 7.620 24.579 1.00 91.12 659 ILE A C 1
ATOM 4804 O O . ILE A 1 659 ? -22.339 8.166 24.543 1.00 91.12 659 ILE A O 1
ATOM 4808 N N . THR A 1 660 ? -23.586 6.298 24.584 1.00 80.25 660 THR A N 1
ATOM 4809 C CA . THR A 1 660 ? -22.454 5.361 24.618 1.00 80.25 660 THR A CA 1
ATOM 4810 C C . THR A 1 660 ? -22.567 4.342 23.497 1.00 80.25 660 THR A C 1
ATOM 4812 O O . THR A 1 660 ? -23.675 3.952 23.127 1.00 80.25 660 THR A O 1
ATOM 4815 N N . ALA A 1 661 ? -21.423 3.924 22.950 1.00 73.94 661 ALA A N 1
ATOM 4816 C CA . ALA A 1 661 ? -21.364 2.753 22.082 1.00 73.94 661 ALA A CA 1
ATOM 4817 C C . ALA A 1 661 ? -21.836 1.520 22.873 1.00 73.94 661 ALA A C 1
ATOM 4819 O O . ALA A 1 661 ? -21.443 1.339 24.031 1.00 73.94 661 ALA A O 1
ATOM 4820 N N . ALA A 1 662 ? -22.722 0.731 22.274 1.00 62.12 662 ALA A N 1
ATOM 4821 C CA . ALA A 1 662 ? -23.472 -0.326 22.942 1.00 62.12 662 ALA A CA 1
ATOM 4822 C C . ALA A 1 662 ? -23.006 -1.728 22.568 1.00 62.12 662 ALA A C 1
ATOM 4824 O O . ALA A 1 662 ? -22.706 -1.946 21.371 1.00 62.12 662 ALA A O 1
#

InterPro domains:
  IPR005084 Carbohydrate binding module family 6 [PS51175] (528-660)
  IPR008979 Galactose-binding-like domain superfamily [SSF49785] (574-647)
  IPR017853 Glycoside hydrolase superfamily [SSF51445] (21-160)
  IPR024655 Asl1-like, glycosyl hydrolase catalytic domain [PF11790] (25-93)

Organism: NCBI:txid1457232

Sequence (662 aa):
MRIWSKKVHDRLVADGRRSLVKLWGPEETGAPEWTQYMKTNIDSYLDGYSFHVYGEPYATLSTAISARTSVFGSKPVYLTEFGWASDNDSGWDSGYANTVIKSANEGVNGALVWQLNGGYSTDPDGSTNGNYDLYDALYTGLTPKKAYYVAGLLARYVPAHSSVVSVSTGSADIRAAAFKTSGGDYTIVLETKAGTDRSVTFNFSGVNVGKTFRKHVYQDTVSLNANATIPKSVASFAAGTSFTDGAIDANYNVIVYTTLPAQTQVEVSPVNPTVTAGQSVTLSASVVDNTGGVTWSVVGSGNGTISTGGVYTAPRVIASKLVAVKAASTADPSSYGIALVRVNPDGSAQPANAGFESPATTGTVVGPTTAGWAFNSRAGIQRNGSVFGALDYAPEGLQTAYLKTDGGVAGEFSQSVTLAAGSYTLSFKAAQRASYGGAQSFNVLVDGAVVGSFTPSSGAFAPYTTGAFTVSAGSRAIKFAATTTAGDNTAFIDEVMLNPAAVVPVTGAGFESPSVATASTKTAWGPATYGGWTFNSRAGLQYNGSVLGPSAVAPEGVQTAYLKTDGGVPGEFSQSVTFPSAGSYKVTFKAAQRTSFGGVQSFTVLYDGTVIGSFTTTAGTYASFATVNFAATAGSHTIKFLATTTTGDNTAFIDDIAITAA

Foldseek 3Di:
DLVVLVVVQVVCVVVVNNVVDAAEDDAEEPCLVVLLVCLVRPVVSHQAYEYEDELDWLVCVVVVVCSNCVRNPPGAYAHAEYFYLDLPSAFDGTHDLSNVLCCQQSRHQYHHYHAQEWADDDPPVHTRQGSGYQYYDVVVHLWGGLNLQLNVVCPVFQDHPWRKDDDDDPDPQKTWIWTADPVGKIKIWIWGHAAAQAKDKFAQPQAFSQAKWFKFKRFSPDDTDNQSDHTAGDDIFGGTRMTMDRGDGRGTITMMIIRDQTDKAKDKPPQEAEDEAQDKDAMDMDITSDDAFWAKDKPDPQQADADRRRITGGHADPAKDWTWIWTAGPVGRVHITIRTYTYGHPPFWKQPCQFVPPPPDPAWDADCDDGSKGKHRQKGKGFDPHPLNQHCCSPPPGMWIKWKDDPQDGIKIKHKIFHAWAKKKKKWWKAWSPPDKAWWKKFKDKQRHTQDIDTHDHSDIDMDMGFIDTDHGGIIMIMIITDDRDMIIMMTIHNITMGGFDWFDDFCQFQPFPFLCPPPQQWDADCDATRQKGKHRQKTKHFQPGPLHQPDARPPDTMFIKWKQDPQDTIKMKHKIFDQAWAKKKKKWKKAWRPPDKAKWKKFKDKQNHTQDIDIHDHSDIDMDMGHIDTDGGTIIMIMIIIDDRDMIIMMTIHNITMTHD

pLDDT: mean 91.6, std 7.59, range [47.38, 98.69]

Radius of gyration: 37.76 Å; chains: 1; bounding box: 93×71×92 Å

Secondary structure (DSSP, 8-state):
-HHHHHHHHHHHHHTT-GGG---EEEEESS-HHHHHHHHHHHGGG-SEEEEEEES--HHHHHHHHHHHHHHHTTS-EEEEEEE-SSTT--SSSSSHHHHHHHHHHTT-SEEEESBSS--B--TTS-B---TTBSS--TTT-S---HHHHHHHHHHHHS-TTPEEEP---SSTTEEEEEEE-TT--EEEEEEE-SSS-EEEEEE-TT----EEEEEEEE-TT----TT--PPPEEEEEEESSEEEEEEE-SS-EEEEEESSPPPPEEEEESSS-EEETT-EEE-EEEEESS---EEEEESSSSS-EE-TTSEEEPPP-SS-EEEEEEEEESS-TT-EEEEEEEEEP------TTTT--SS--SSEEESSEEESEEE-TTEEEEETTSTT---S--SSTTEEEEEEEETTEEPEEEEEEEE-SEEEEEEEEEEE-SSSS----EEEEETTEEEEEE---SSS-EEEEPPPEEE-SEEEEEEEEE---SS-EEEEEEEEEEEE--EEPPTTTT--SS--TTSTTSEEESSEEETTEEE-TTEEEEETT-TT--SS--SSTTEEEEEEEETTEEPEEEEEEEESSSEEEEEEEEEEE--SSS-PEEEEEEETTEEEEEEEE-SSS-EEEEPPPEEE-SEEEEEEEEE---SS-EEEEEEEEEEEE-